Protein AF-0000000086976185 (afdb_homodimer)

Secondary structure (DSSP, 8-state):
----------------------------------------------SSS-PPEEEEEESHHHHTTTSSS-HHHHHHHHTTTT-EEEEEE-TT--HHHHHHHHHHHS-TT-SS--SEEEEE--TTTT-SSSTT---HHHHHHHHHHHHHHHHTS-SS-EEEEEPPPP--HHHHHHHSTTGGGGS-HHHHHHHHHHHHHHHHHHT-EEE-HHHHHHTSTTGGGSBSSSSSB-HHHHHHHHHHHHHHHHH---SS---TTTSPPTTTTS--S---B-SSS-B---/----------------------------------------------SSS-PPEEEEEESHHHHTTTSSS-HHHHHHHHTTTT-EEEEEE-TT--HHHHHHHHHHHS-TT-SS--SEEEEE--TTTT-SSSTT---HHHHHHHHHHHHHHHHTS-SS-EEEEEPPPP--HHHHHHHSTTGGGGS-HHHHHHHHHHHHHHHHHHT-EEE-HHHHHHTSTTGGGSBSSSSSB-HHHHHHHHHHHHHHHHH---SS---TTTSPPTTTTS--S-----SSS-----

Foldseek 3Di:
DDCPDDDDDDDCPPPDDPDDDDPDPPPPPPPPPVPCPVCPVPPVPDDADAAAEEEEAEEPLQQCQCPQQRLLVVVCVLCPQHYHYHGHYHHLAALVVCLVCLCVVQPLPDPHGHLEYEYEHDQQCLFPPDPSHNPLVRSLVSLLVSLLSQCNSDVRRAYEYEQAAAFLLVLLCVVPNPRSVRGDLVSSVSSLVSNVVSCVVSVHHYQHNHVQLVVDPPSSPQAPRRRHGHNNSSVSVNVRVLVCLVVDPGVVRPRSVRTDRNPVVVDDPPQPQPVPPGSDDD/DCDDDDDDDDCPDDPDDPPDDDDPPPVPPPPPPVPCPVCPVPPVPDDADAAAEEEEAEEPLQQCQCPQQHLLVVVCVLCPQHYHYHGHYHHLAALVVCLVCLCVVQPLPDPHGHLEYEYEHDQQCLFPPDPSHNPLVRSLVSLLVSLLSQCNSDVRRAYEYEQAAAFLLVLLCVVPNPRSVRGDLVSSVSSLVSNVVSCVVSVHHYQHNHVQLVPDPPSSVQAPRRRHGHNNSRVSVNVSVLVCLVPDPGVVRPRSVRTDRNPVVVDDPPQQQPVPPRRHDD

Radius of gyration: 33.3 Å; Cα contacts (8 Å, |Δi|>4): 1002; chains: 2; bounding box: 93×67×165 Å

pLDDT: mean 81.01, std 28.57, range [17.89, 98.94]

Solvent-accessible surface area (backbone atoms only — not comparable to full-atom values): 31082 Å² total; per-residue (Å²): 138,82,80,78,74,80,80,81,74,85,79,81,79,74,79,77,72,83,78,83,78,77,80,78,79,70,79,74,75,74,74,72,70,80,74,76,68,73,71,72,67,77,64,68,48,56,59,26,86,79,57,47,31,34,36,38,38,22,15,42,74,42,34,45,12,27,38,67,39,11,26,51,14,47,51,36,35,69,27,53,45,41,37,44,55,43,80,46,26,40,54,16,33,24,42,66,62,48,54,73,42,42,57,49,50,53,40,67,82,26,84,69,65,50,42,29,38,39,36,37,55,40,57,36,16,41,27,48,96,46,91,42,38,40,60,68,72,56,41,51,53,34,51,45,50,47,53,51,52,53,51,64,49,39,94,58,28,40,49,37,36,39,34,30,60,59,62,30,46,66,50,20,31,74,76,38,71,77,51,29,76,29,54,43,69,70,49,42,49,53,54,29,51,51,50,52,52,42,26,62,73,75,66,45,47,68,46,61,34,36,60,60,47,65,70,38,92,67,42,80,70,19,39,74,49,20,69,46,63,31,42,67,32,15,45,52,55,33,49,53,52,52,50,49,43,62,68,49,87,49,76,75,57,77,24,69,93,71,47,69,54,62,63,65,83,63,70,30,46,69,57,47,68,48,87,65,107,26,86,69,49,69,136,82,83,76,78,88,77,82,81,79,85,70,81,76,82,78,74,80,77,79,83,81,81,76,75,69,77,72,75,72,72,70,72,78,75,74,72,73,71,74,68,74,64,71,48,54,60,25,85,80,55,48,31,36,36,37,37,22,15,41,76,42,34,46,12,27,39,65,39,10,29,52,15,48,50,36,36,69,27,54,45,40,38,44,56,41,79,47,28,40,51,14,32,24,41,66,63,48,53,73,42,43,57,49,51,53,40,67,83,27,86,72,66,50,42,30,37,39,36,37,54,40,58,37,15,41,28,47,96,44,92,43,38,40,59,67,71,57,41,51,52,34,49,47,51,48,51,52,52,54,50,63,47,40,94,58,29,41,50,38,38,39,34,30,60,60,62,30,45,66,49,21,31,72,76,38,73,76,52,28,77,29,54,43,68,72,48,41,48,53,55,30,52,51,50,53,52,45,26,61,73,75,68,44,48,68,45,62,34,37,59,60,47,64,72,39,92,68,42,80,69,20,38,74,48,21,70,44,63,30,43,68,34,16,46,51,54,34,51,53,52,52,51,49,44,60,68,48,89,50,76,74,57,76,24,68,92,70,45,68,55,63,64,64,82,61,72,31,45,67,56,43,67,48,90,63,113,28,88,53,48,68

Organism: Momordica charantia (NCBI:txid3673)

Nearest PDB structures (foldseek):
  3mil-assembly1_B  TM=8.553E-01  e=4.025E-20  Saccharomyces cerevisiae
  6ns7-assembly1_A  TM=4.392E-01  e=2.945E-01  Mus musculus
  6nry-assembly1_A  TM=3.842E-01  e=2.328E-01  Homo sapiens
  3r6l-assembly3_A  TM=3.864E-01  e=1.527E+00  Homo sapiens
  3r5j-assembly1_A  TM=3.880E-01  e=2.049E+00  Homo sapiens

InterPro domains:
  IPR013830 SGNH hydrolase-type esterase domain [PF13472] (56-234)
  IPR036514 SGNH hydrolase superfamily [G3DSA:3.40.50.1110] (51-272)
  IPR045136 Isoamyl acetate-hydrolyzing esterase Iah1-like [PTHR14209] (47-265)

Structure (mmCIF, N/CA/C/O backbone):
data_AF-0000000086976185-model_v1
#
loop_
_entity.id
_entity.type
_entity.pdbx_description
1 polymer 'GDSL esterase/lipase CPRD49-like'
#
loop_
_atom_site.group_PDB
_atom_site.id
_atom_site.type_symbol
_atom_site.label_atom_id
_atom_site.label_alt_id
_atom_site.label_comp_id
_atom_site.label_asym_id
_atom_site.label_entity_id
_atom_site.label_seq_id
_atom_site.pdbx_PDB_ins_code
_atom_site.Cartn_x
_atom_site.Cartn_y
_atom_site.Cartn_z
_atom_site.occupancy
_atom_site.B_iso_or_equiv
_atom_site.auth_seq_id
_atom_site.auth_comp_id
_atom_site.auth_asym_id
_atom_site.auth_atom_id
_atom_site.pdbx_PDB_model_num
ATOM 1 N N . MET A 1 1 ? -45.156 -24.75 -74.062 1 23.53 1 MET A N 1
ATOM 2 C CA . MET A 1 1 ? -46.125 -25.703 -73.5 1 23.53 1 MET A CA 1
ATOM 3 C C . MET A 1 1 ? -46.312 -25.5 -72 1 23.53 1 MET A C 1
ATOM 5 O O . MET A 1 1 ? -45.469 -25.875 -71.25 1 23.53 1 MET A O 1
ATOM 9 N N . SER A 1 2 ? -46.781 -24.328 -71.688 1 22.16 2 SER A N 1
ATOM 10 C CA . SER A 1 2 ? -46.875 -23.375 -70.625 1 22.16 2 SER A CA 1
ATOM 11 C C . SER A 1 2 ? -47.719 -23.953 -69.438 1 22.16 2 SER A C 1
ATOM 13 O O . SER A 1 2 ? -48.875 -24.359 -69.688 1 22.16 2 SER A O 1
ATOM 15 N N . CYS A 1 3 ? -47.031 -24.453 -68.438 1 21.33 3 CYS A N 1
ATOM 16 C CA . CYS A 1 3 ? -47.062 -25.219 -67.188 1 21.33 3 CYS A CA 1
ATOM 17 C C . CYS A 1 3 ? -47.969 -24.547 -66.188 1 21.33 3 CYS A C 1
ATOM 19 O O . CYS A 1 3 ? -47.5 -23.703 -65.375 1 21.33 3 CYS A O 1
ATOM 21 N N . SER A 1 4 ? -49.125 -24.031 -66.625 1 21.91 4 SER A N 1
ATOM 22 C CA . SER A 1 4 ? -50.094 -23.203 -65.938 1 21.91 4 SER A CA 1
ATOM 23 C C . SER A 1 4 ? -50.625 -23.938 -64.688 1 21.91 4 SER A C 1
ATOM 25 O O . SER A 1 4 ? -51.406 -24.875 -64.812 1 21.91 4 SER A O 1
ATOM 27 N N . LEU A 1 5 ? -49.594 -24.094 -63.781 1 21.53 5 LEU A N 1
ATOM 28 C CA . LEU A 1 5 ? -49.594 -24.922 -62.594 1 21.53 5 LEU A CA 1
ATOM 29 C C . LEU A 1 5 ? -50.781 -24.594 -61.688 1 21.53 5 LEU A C 1
ATOM 31 O O . LEU A 1 5 ? -51.062 -23.406 -61.469 1 21.53 5 LEU A O 1
ATOM 35 N N . LEU A 1 6 ? -51.531 -25.547 -61.375 1 20.33 6 LEU A N 1
ATOM 36 C CA . LEU A 1 6 ? -52.844 -25.906 -60.875 1 20.33 6 LEU A CA 1
ATOM 37 C C . LEU A 1 6 ? -52.969 -25.5 -59.406 1 20.33 6 LEU A C 1
ATOM 39 O O . LEU A 1 6 ? -52.062 -25.672 -58.625 1 20.33 6 LEU A O 1
ATOM 43 N N . ASN A 1 7 ? -53.844 -24.531 -59.031 1 21.89 7 ASN A N 1
ATOM 44 C CA . AS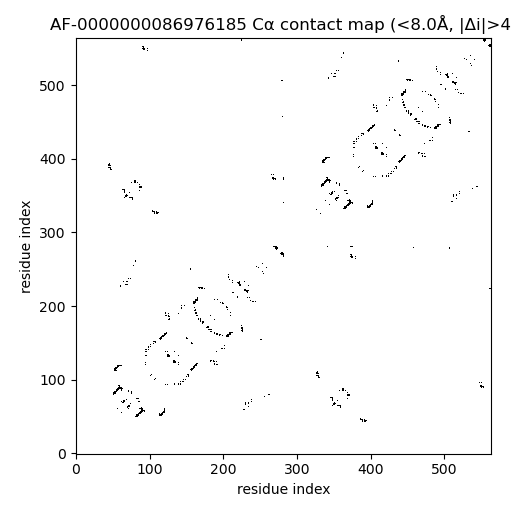N A 1 7 ? -54.375 -23.641 -58.031 1 21.89 7 ASN A CA 1
ATOM 45 C C . ASN A 1 7 ? -55 -24.422 -56.875 1 21.89 7 ASN A C 1
ATOM 47 O O . ASN A 1 7 ? -56.062 -25.031 -57.031 1 21.89 7 ASN A O 1
ATOM 51 N N . PRO A 1 8 ? -54.062 -25.203 -56.156 1 20.44 8 PRO A N 1
ATOM 52 C CA . PRO A 1 8 ? -54.688 -26.219 -55.281 1 20.44 8 PRO A CA 1
ATOM 53 C C . PRO A 1 8 ? -55.719 -25.625 -54.312 1 20.44 8 PRO A C 1
ATOM 55 O O . PRO A 1 8 ? -55.625 -24.438 -53.969 1 20.44 8 PRO A O 1
ATOM 58 N N . LEU A 1 9 ? -56.688 -26.297 -54.125 1 18.81 9 LEU A N 1
ATOM 59 C CA . LEU A 1 9 ? -58.062 -26.141 -53.656 1 18.81 9 LEU A CA 1
ATOM 60 C C . LEU A 1 9 ? -58.094 -25.812 -52.156 1 18.81 9 LEU A C 1
ATOM 62 O O . LEU A 1 9 ? -58.781 -24.891 -51.75 1 18.81 9 LEU A O 1
ATOM 66 N N . PRO A 1 10 ? -57.406 -26.703 -51.25 1 20.06 10 PRO A N 1
ATOM 67 C CA . PRO A 1 10 ? -58.469 -27.359 -50.5 1 20.06 10 PRO A CA 1
ATOM 68 C C . PRO A 1 10 ? -59 -26.516 -49.344 1 20.06 10 PRO A C 1
ATOM 70 O O . PRO A 1 10 ? -58.438 -25.469 -49.031 1 20.06 10 PRO A O 1
ATOM 73 N N . VAL A 1 11 ? -58.812 -27.016 -48.031 1 20.92 11 VAL A N 1
ATOM 74 C CA . VAL A 1 11 ? -59.688 -27.594 -47.031 1 20.92 11 VAL A CA 1
ATOM 75 C C . VAL A 1 11 ? -59.906 -26.594 -45.906 1 20.92 11 VAL A C 1
ATOM 77 O O . VAL A 1 11 ? -58.969 -25.922 -45.469 1 20.92 11 VAL A O 1
ATOM 80 N N . GLY A 1 12 ? -61.031 -26.031 -45.688 1 20.89 12 GLY A N 1
ATOM 81 C CA . GLY A 1 12 ? -61.688 -24.938 -45 1 20.89 12 GLY A CA 1
ATOM 82 C C . GLY A 1 12 ? -61.688 -25.078 -43.5 1 20.89 12 GLY A C 1
ATOM 83 O O . GLY A 1 12 ? -62.688 -25.469 -42.906 1 20.89 12 GLY A O 1
ATOM 84 N N . SER A 1 13 ? -60.5 -25.594 -42.906 1 20.19 13 SER A N 1
ATOM 85 C CA . SER A 1 13 ? -60.594 -26.125 -41.562 1 20.19 13 SER A CA 1
ATOM 86 C C . SER A 1 13 ? -61.156 -25.078 -40.594 1 20.19 13 SER A C 1
ATOM 88 O O . SER A 1 13 ? -60.594 -24 -40.469 1 20.19 13 SER A O 1
ATOM 90 N N . GLY A 1 14 ? -62.5 -25.016 -40.469 1 20.11 14 GLY A N 1
ATOM 91 C CA . GLY A 1 14 ? -63.406 -24.141 -39.75 1 20.11 14 GLY A CA 1
ATOM 92 C C . GLY A 1 14 ? -63.125 -24.109 -38.25 1 20.11 14 GLY A C 1
ATOM 93 O O . GLY A 1 14 ? -63.219 -25.125 -37.562 1 20.11 14 GLY A O 1
ATOM 94 N N . ARG A 1 15 ? -62.156 -23.406 -37.781 1 20.09 15 ARG A N 1
ATOM 95 C CA . ARG A 1 15 ? -61.625 -23.281 -36.438 1 20.09 15 ARG A CA 1
ATOM 96 C C . ARG A 1 15 ? -62.688 -22.844 -35.469 1 20.09 15 ARG A C 1
ATOM 98 O O . ARG A 1 15 ? -63.344 -21.812 -35.656 1 20.09 15 ARG A O 1
ATOM 105 N N . CYS A 1 16 ? -63.344 -23.844 -34.844 1 18.52 16 CYS A N 1
ATOM 106 C CA . CYS A 1 16 ? -64.5 -23.734 -33.969 1 18.52 16 CYS A CA 1
ATOM 107 C C . CYS A 1 16 ? -64.188 -22.719 -32.844 1 18.52 16 CYS A C 1
ATOM 109 O O . CYS A 1 16 ? -63.094 -22.641 -32.344 1 18.52 16 CYS A O 1
ATOM 111 N N . GLN A 1 17 ? -65.25 -21.891 -32.5 1 19.41 17 GLN A N 1
ATOM 112 C CA . GLN A 1 17 ? -65.625 -20.656 -31.844 1 19.41 17 GLN A CA 1
ATOM 113 C C . GLN A 1 17 ? -65.625 -20.797 -30.312 1 19.41 17 GLN A C 1
ATOM 115 O O . GLN A 1 17 ? -66 -19.875 -29.594 1 19.41 17 GLN A O 1
ATOM 120 N N . LEU A 1 18 ? -64.938 -21.812 -29.734 1 20.8 18 LEU A N 1
ATOM 121 C CA . LEU A 1 18 ? -65.562 -22.078 -28.453 1 20.8 18 LEU A CA 1
ATOM 122 C C . LEU A 1 18 ? -65.5 -20.828 -27.562 1 20.8 18 LEU A C 1
ATOM 124 O O . LEU A 1 18 ? -64.438 -20.172 -27.484 1 20.8 18 LEU A O 1
ATOM 128 N N . PRO A 1 19 ? -66.688 -20.391 -27.125 1 19 19 PRO A N 1
ATOM 129 C CA . PRO A 1 19 ? -67.062 -19.125 -26.469 1 19 19 PRO A CA 1
ATOM 130 C C . PRO A 1 19 ? -66.25 -18.922 -25.172 1 19 19 PRO A C 1
ATOM 132 O O . PRO A 1 19 ? -65.688 -19.875 -24.609 1 19 19 PRO A O 1
ATOM 135 N N . LYS A 1 20 ? -66.438 -17.672 -24.625 1 20.88 20 LYS A N 1
ATOM 136 C CA . LYS A 1 20 ? -65.875 -16.609 -23.797 1 20.88 20 LYS A CA 1
ATOM 137 C C . LYS A 1 20 ? -66.188 -16.859 -22.328 1 20.88 20 LYS A C 1
ATOM 139 O O . LYS A 1 20 ? -67.312 -16.703 -21.875 1 20.88 20 LYS A O 1
ATOM 144 N N . GLN A 1 21 ? -65.875 -18.125 -21.781 1 20.17 21 GLN A N 1
ATOM 145 C CA . GLN A 1 21 ? -66.5 -18.297 -20.453 1 20.17 21 GLN A CA 1
ATOM 146 C C . GLN A 1 21 ? -66.062 -17.156 -19.531 1 20.17 21 GLN A C 1
ATOM 148 O O . GLN A 1 21 ? -65.062 -16.469 -19.766 1 20.17 21 GLN A O 1
ATOM 153 N N . HIS A 1 22 ? -66.938 -16.891 -18.484 1 23.27 22 HIS A N 1
ATOM 154 C CA . HIS A 1 22 ? -67.375 -15.898 -17.5 1 23.27 22 HIS A CA 1
ATOM 155 C C . HIS A 1 22 ? -66.375 -15.719 -16.391 1 23.27 22 HIS A C 1
ATOM 157 O O . HIS A 1 22 ? -66.062 -16.656 -15.625 1 23.27 22 HIS A O 1
ATOM 163 N N . PRO A 1 23 ? -65.188 -15.164 -16.672 1 22.92 23 PRO A N 1
ATOM 164 C CA . PRO A 1 23 ? -64.188 -15.25 -15.602 1 22.92 23 PRO A CA 1
ATOM 165 C C . PRO A 1 23 ? -64.688 -14.703 -14.273 1 22.92 23 PRO A C 1
ATOM 167 O O . PRO A 1 23 ? -65.5 -13.75 -14.258 1 22.92 23 PRO A O 1
ATOM 170 N N . SER A 1 24 ? -65 -15.617 -13.305 1 22.89 24 SER A N 1
ATOM 171 C CA . SER A 1 24 ? -65.312 -15.438 -11.906 1 22.89 24 SER A CA 1
ATOM 172 C C . SER A 1 24 ? -64.438 -14.383 -11.234 1 22.89 24 SER A C 1
ATOM 174 O O . SER A 1 24 ? -63.25 -14.281 -11.539 1 22.89 24 SER A O 1
ATOM 176 N N . LEU A 1 25 ? -65.125 -13.328 -10.734 1 23.06 25 LEU A N 1
ATOM 177 C CA . LEU A 1 25 ? -64.688 -12.109 -10.055 1 23.06 25 LEU A CA 1
ATOM 178 C C . LEU A 1 25 ? -63.938 -12.438 -8.766 1 23.06 25 LEU A C 1
ATOM 180 O O . LEU A 1 25 ? -64.562 -12.922 -7.805 1 23.06 25 LEU A O 1
ATOM 184 N N . ARG A 1 26 ? -62.969 -13.266 -8.773 1 23.36 26 ARG A N 1
ATOM 185 C CA . ARG A 1 26 ? -62.375 -13.477 -7.449 1 23.36 26 ARG A CA 1
ATOM 186 C C . ARG A 1 26 ? -62.062 -12.148 -6.777 1 23.36 26 ARG A C 1
ATOM 188 O O . ARG A 1 26 ? -61.5 -11.242 -7.406 1 23.36 26 ARG A O 1
ATOM 195 N N . PRO A 1 27 ? -62.75 -11.828 -5.711 1 24.09 27 PRO A N 1
ATOM 196 C CA . PRO A 1 27 ? -62.562 -10.609 -4.93 1 24.09 27 PRO A CA 1
ATOM 197 C C . PRO A 1 27 ? -61.125 -10.453 -4.426 1 24.09 27 PRO A C 1
ATOM 199 O O . PRO A 1 27 ? -60.531 -11.422 -3.947 1 24.09 27 PRO A O 1
ATOM 202 N N . SER A 1 28 ? -60.25 -9.797 -5.152 1 22.23 28 SER A N 1
ATOM 203 C CA . SER A 1 28 ? -58.875 -9.516 -4.746 1 22.23 28 SER A CA 1
ATOM 204 C C . SER A 1 28 ? -58.844 -8.766 -3.418 1 22.23 28 SER A C 1
ATOM 206 O O . SER A 1 28 ? -59.281 -7.625 -3.324 1 22.23 28 SER A O 1
ATOM 208 N N . LEU A 1 29 ? -59.312 -9.375 -2.314 1 25.08 29 LEU A N 1
ATOM 209 C CA . LEU A 1 29 ? -59.094 -8.648 -1.07 1 25.08 29 LEU A CA 1
ATOM 210 C C . LEU A 1 29 ? -57.625 -8.258 -0.931 1 25.08 29 LEU A C 1
ATOM 212 O O . LEU A 1 29 ? -56.75 -9.125 -0.87 1 25.08 29 LEU A O 1
ATOM 216 N N . SER A 1 30 ? -57.219 -7.18 -1.589 1 22.8 30 SER A N 1
ATOM 217 C CA . SER A 1 30 ? -55.906 -6.574 -1.469 1 22.8 30 SER A CA 1
ATOM 218 C C . SER A 1 30 ? -55.562 -6.281 -0.013 1 22.8 30 SER A C 1
ATOM 220 O O . SER A 1 30 ? -56.125 -5.387 0.602 1 22.8 30 SER A O 1
ATOM 222 N N . THR A 1 31 ? -55.562 -7.289 0.872 1 26.41 31 THR A N 1
ATOM 223 C CA . THR A 1 31 ? -55.094 -6.922 2.199 1 26.41 31 THR A CA 1
ATOM 224 C C . THR A 1 31 ? -53.719 -6.266 2.111 1 26.41 31 THR A C 1
ATOM 226 O O . THR A 1 31 ? -52.719 -6.91 1.716 1 26.41 31 THR A O 1
ATOM 229 N N . GLN A 1 32 ? -53.625 -5.047 1.654 1 23.2 32 GLN A N 1
ATOM 230 C CA . GLN A 1 32 ? -52.406 -4.266 1.692 1 23.2 32 GLN A CA 1
ATOM 231 C C . GLN A 1 32 ? -51.812 -4.211 3.107 1 23.2 32 GLN A C 1
ATOM 233 O O . GLN A 1 32 ? -52.375 -3.551 3.982 1 23.2 32 GLN A O 1
ATOM 238 N N . PHE A 1 33 ? -51.531 -5.312 3.758 1 26.7 33 PHE A N 1
ATOM 239 C CA . PHE A 1 33 ? -50.844 -5.016 5.008 1 26.7 33 PHE A CA 1
ATOM 240 C C . PHE A 1 33 ? -49.594 -4.172 4.75 1 26.7 33 PHE A C 1
ATOM 242 O O . PHE A 1 33 ? -48.781 -4.5 3.883 1 26.7 33 PHE A O 1
ATOM 249 N N . PRO A 1 34 ? -49.656 -2.836 5.008 1 28.8 34 PRO A N 1
ATOM 250 C CA . PRO A 1 34 ? -48.469 -2.01 4.863 1 28.8 34 PRO A CA 1
ATOM 251 C C . PRO A 1 34 ? -47.281 -2.543 5.664 1 28.8 34 PRO A C 1
ATOM 253 O O . PRO A 1 34 ? -47.375 -2.684 6.887 1 28.8 34 PRO A O 1
ATOM 256 N N . GLY A 1 35 ? -46.75 -3.707 5.441 1 25.5 35 GLY A N 1
ATOM 257 C CA . GLY A 1 35 ? -45.562 -4.059 6.18 1 25.5 35 GLY A CA 1
ATOM 258 C C . GLY A 1 35 ? -44.438 -3.033 6.027 1 25.5 35 GLY A C 1
ATOM 259 O O . GLY A 1 35 ? -43.75 -3.002 5.008 1 25.5 35 GLY A O 1
ATOM 260 N N . ALA A 1 36 ? -44.562 -1.71 6.43 1 27.56 36 ALA A N 1
ATOM 261 C CA . ALA A 1 36 ? -43.438 -0.826 6.57 1 27.56 36 ALA A CA 1
ATOM 262 C C . ALA A 1 36 ? -42.344 -1.478 7.418 1 27.56 36 ALA A C 1
ATOM 264 O O . ALA A 1 36 ? -42.406 -1.494 8.648 1 27.56 36 ALA A O 1
ATOM 265 N N . LEU A 1 37 ? -42.031 -2.771 7.23 1 28.89 37 LEU A N 1
ATOM 266 C CA . LEU A 1 37 ? -40.781 -3.07 7.938 1 28.89 37 LEU A CA 1
ATOM 267 C C . LEU A 1 37 ? -39.688 -2.096 7.535 1 28.89 37 LEU A C 1
ATOM 269 O O . LEU A 1 37 ? -39.312 -2.01 6.355 1 28.89 37 LEU A O 1
ATOM 273 N N . SER A 1 38 ? -39.656 -0.936 8.125 1 27.17 38 SER A N 1
ATOM 274 C CA . SER A 1 38 ? -38.469 -0.091 8.102 1 27.17 38 SER A CA 1
ATOM 275 C C . SER A 1 38 ? -37.188 -0.919 8.273 1 27.17 38 SER A C 1
ATOM 277 O O . SER A 1 38 ? -36.969 -1.509 9.336 1 27.17 38 SER A O 1
ATOM 279 N N . ARG A 1 39 ? -36.875 -1.705 7.281 1 27.66 39 ARG A N 1
ATOM 280 C CA . ARG A 1 39 ? -35.5 -2.193 7.316 1 27.66 39 ARG A CA 1
ATOM 281 C C . ARG A 1 39 ? -34.531 -1.076 7.691 1 27.66 39 ARG A C 1
ATOM 283 O O . ARG A 1 39 ? -34.281 -0.181 6.887 1 27.66 39 ARG A O 1
ATOM 290 N N . CYS A 1 40 ? -34.688 -0.555 8.898 1 29.62 40 CYS A N 1
ATOM 291 C CA . CYS A 1 40 ? -33.5 0.193 9.367 1 29.62 40 CYS A CA 1
ATOM 292 C C . CYS A 1 40 ? -32.219 -0.516 8.984 1 29.62 40 CYS A C 1
ATOM 294 O O . CYS A 1 40 ? -31.859 -1.528 9.594 1 29.62 40 CYS A O 1
ATOM 296 N N . GLY A 1 41 ? -32.094 -0.821 7.734 1 30.94 41 GLY A N 1
ATOM 297 C CA . GLY A 1 41 ? -30.766 -1.277 7.305 1 30.94 41 GLY A CA 1
ATOM 298 C C . GLY A 1 41 ? -29.625 -0.475 7.91 1 30.94 41 GLY A C 1
ATOM 299 O O . GLY A 1 41 ? -29.469 0.708 7.605 1 30.94 41 GLY A O 1
ATOM 300 N N . TRP A 1 42 ? -29.359 -0.692 9.18 1 30.16 42 TRP A N 1
ATOM 301 C CA . TRP A 1 42 ? -28.078 -0.246 9.711 1 30.16 42 TRP A CA 1
ATOM 302 C C . TRP A 1 42 ? -26.953 -0.512 8.703 1 30.16 42 TRP A C 1
ATOM 304 O O . TRP A 1 42 ? -26.562 -1.662 8.492 1 30.16 42 TRP A O 1
ATOM 314 N N . ARG A 1 43 ? -27.031 0.107 7.609 1 33.84 43 ARG A N 1
ATOM 315 C CA . ARG A 1 43 ? -25.812 0.146 6.793 1 33.84 43 ARG A CA 1
ATOM 316 C C . ARG A 1 43 ? -24.578 0.388 7.656 1 33.84 43 ARG A C 1
ATOM 318 O O . ARG A 1 43 ? -24.484 1.412 8.336 1 33.84 43 ARG A O 1
ATOM 325 N N . THR A 1 44 ? -24.094 -0.563 8.125 1 36.31 44 THR A N 1
ATOM 326 C CA . THR A 1 44 ? -22.766 -0.419 8.703 1 36.31 44 THR A CA 1
ATOM 327 C C . THR A 1 44 ? -21.906 0.53 7.867 1 36.31 44 THR A C 1
ATOM 329 O O . THR A 1 44 ? -21.562 0.216 6.73 1 36.31 44 THR A O 1
ATOM 332 N N . LYS A 1 45 ? -22.234 1.741 7.902 1 37.59 45 LYS A N 1
ATOM 333 C CA . LYS A 1 45 ? -21.453 2.754 7.191 1 37.59 45 LYS A CA 1
ATOM 334 C C . LYS A 1 45 ? -19.969 2.604 7.48 1 37.59 45 LYS A C 1
ATOM 336 O O . LYS A 1 45 ? -19.531 2.785 8.617 1 37.59 45 LYS A O 1
ATOM 341 N N . MET A 1 46 ? -19.406 1.688 6.855 1 39.81 46 MET A N 1
ATOM 342 C CA . MET A 1 46 ? -17.953 1.755 6.863 1 39.81 46 MET A CA 1
ATOM 343 C C . MET A 1 46 ? -17.469 3.186 6.641 1 39.81 46 MET A C 1
ATOM 345 O O . MET A 1 46 ? -18.219 4.027 6.145 1 39.81 46 MET A O 1
ATOM 349 N N . VAL A 1 47 ? -16.281 3.531 6.992 1 40.53 47 VAL A N 1
ATOM 350 C CA . VAL A 1 47 ? -15.602 4.812 6.832 1 40.53 47 VAL A CA 1
ATOM 351 C C . VAL A 1 47 ? -15.609 5.227 5.363 1 40.53 47 VAL A C 1
ATOM 353 O O . VAL A 1 47 ? -14.945 4.602 4.531 1 40.53 47 VAL A O 1
ATOM 356 N N . GLY A 1 48 ? -16.516 6.219 4.828 1 46.06 48 GLY A N 1
ATOM 357 C CA . GLY A 1 48 ? -16.688 6.902 3.557 1 46.06 48 GLY A CA 1
ATOM 358 C C . GLY A 1 48 ? -17.438 6.07 2.531 1 46.06 48 GLY A C 1
ATOM 359 O O . GLY A 1 48 ? -17.797 4.922 2.799 1 46.06 48 GLY A O 1
ATOM 360 N N . PRO A 1 49 ? -17.953 6.766 1.388 1 52.31 49 PRO A N 1
ATOM 361 C CA . PRO A 1 49 ? -18.547 5.945 0.334 1 52.31 49 PRO A CA 1
ATOM 362 C C . PRO A 1 49 ? -17.719 4.707 0.005 1 52.31 49 PRO A C 1
ATOM 364 O O . PRO A 1 49 ? -16.484 4.758 0.035 1 52.31 49 PRO A O 1
ATOM 367 N N . MET A 1 50 ? -18.188 3.574 0.204 1 74.12 50 MET A N 1
ATOM 368 C CA . MET A 1 50 ? -17.453 2.314 0.273 1 74.12 50 MET A CA 1
ATOM 369 C C . MET A 1 50 ? -16.734 2.039 -1.038 1 74.12 50 MET A C 1
ATOM 371 O O . MET A 1 50 ? -17.359 1.929 -2.092 1 74.12 50 MET A O 1
ATOM 375 N N . ARG A 1 51 ? -15.383 2.359 -1.043 1 92.5 51 ARG A N 1
ATOM 376 C CA . ARG A 1 51 ? -14.523 1.987 -2.162 1 92.5 51 ARG A CA 1
ATOM 377 C C . ARG A 1 51 ? -14.508 0.476 -2.367 1 92.5 51 ARG A C 1
ATOM 379 O O . ARG A 1 51 ? -14.586 -0.286 -1.401 1 92.5 51 ARG A O 1
ATOM 386 N N . PRO A 1 52 ? -14.57 0.07 -3.699 1 96.69 52 PRO A N 1
ATOM 387 C CA . PRO A 1 52 ? -14.312 -1.348 -3.959 1 96.69 52 PRO A CA 1
ATOM 388 C C . PRO A 1 52 ? -13.047 -1.852 -3.27 1 96.69 52 PRO A C 1
ATOM 390 O O . PRO A 1 52 ? -12.078 -1.101 -3.123 1 96.69 52 PRO A O 1
ATOM 393 N N . LYS A 1 53 ? -13.086 -3.098 -2.846 1 97.06 53 LYS A N 1
ATOM 394 C CA . LYS A 1 53 ? -11.93 -3.723 -2.213 1 97.06 53 LYS A CA 1
ATOM 395 C C . LYS A 1 53 ? -11.195 -4.637 -3.191 1 97.06 53 LYS A C 1
ATOM 397 O O . LYS A 1 53 ? -11.812 -5.484 -3.838 1 97.06 53 LYS A O 1
ATOM 402 N N . PHE A 1 54 ? -9.922 -4.395 -3.396 1 98.62 54 PHE A N 1
ATOM 403 C CA . PHE A 1 54 ? -8.992 -5.285 -4.082 1 98.62 54 PHE A CA 1
ATOM 404 C C . PHE A 1 54 ? -8.133 -6.039 -3.076 1 98.62 54 PHE A C 1
ATOM 406 O O . PHE A 1 54 ? -7.266 -5.445 -2.426 1 98.62 54 PHE A O 1
ATOM 413 N N . VAL A 1 55 ? -8.375 -7.336 -2.957 1 98.62 55 VAL A N 1
ATOM 414 C CA . VAL A 1 55 ? -7.621 -8.117 -1.978 1 98.62 55 VAL A CA 1
ATOM 415 C C . VAL A 1 55 ? -6.512 -8.891 -2.678 1 98.62 55 VAL A C 1
ATOM 417 O O . VAL A 1 55 ? -6.754 -9.562 -3.688 1 98.62 55 VAL A O 1
ATOM 420 N N . VAL A 1 56 ? -5.27 -8.711 -2.225 1 98.88 56 VAL A N 1
ATOM 421 C CA . VAL A 1 56 ? -4.16 -9.547 -2.684 1 98.88 56 VAL A CA 1
ATOM 422 C C . VAL A 1 56 ? -3.904 -10.664 -1.675 1 98.88 56 VAL A C 1
ATOM 424 O O . VAL A 1 56 ? -3.594 -10.398 -0.511 1 98.88 56 VAL A O 1
ATOM 427 N N . PHE A 1 57 ? -4.09 -11.906 -2.08 1 98.88 57 PHE A N 1
ATOM 428 C CA . PHE A 1 57 ? -4.086 -13.094 -1.229 1 98.88 57 PHE A CA 1
ATOM 429 C C . PHE A 1 57 ? -3.025 -14.086 -1.691 1 98.88 57 PHE A C 1
ATOM 431 O O . PHE A 1 57 ? -3.078 -14.578 -2.82 1 98.88 57 PHE A O 1
ATOM 438 N N . GLY A 1 58 ? -2.074 -14.32 -0.796 1 98.38 58 GLY A N 1
ATOM 439 C CA . GLY A 1 58 ? -1.049 -15.25 -1.235 1 98.38 58 GLY A CA 1
ATOM 440 C C . GLY A 1 58 ? 0.071 -15.422 -0.227 1 98.38 58 GLY A C 1
ATOM 441 O O . GLY A 1 58 ? -0.09 -15.094 0.95 1 98.38 58 GLY A O 1
ATOM 442 N N . SER A 1 59 ? 1.131 -16.031 -0.641 1 96.5 59 SER A N 1
ATOM 443 C CA . SER A 1 59 ? 2.26 -16.344 0.231 1 96.5 59 SER A CA 1
ATOM 444 C C . SER A 1 59 ? 3.25 -15.195 0.288 1 96.5 59 SER A C 1
ATOM 446 O O . SER A 1 59 ? 2.854 -14.039 0.448 1 96.5 59 SER A O 1
ATOM 448 N N . SER A 1 60 ? 4.582 -15.43 0.228 1 95.75 60 SER A N 1
ATOM 449 C CA . SER A 1 60 ? 5.602 -14.414 0.446 1 95.75 60 SER A CA 1
ATOM 450 C C . SER A 1 60 ? 5.629 -13.406 -0.702 1 95.75 60 SER A C 1
ATOM 452 O O . SER A 1 60 ? 5.879 -12.219 -0.487 1 95.75 60 SER A O 1
ATOM 454 N N . ILE A 1 61 ? 5.371 -13.852 -1.938 1 97.06 61 ILE A N 1
ATOM 455 C CA . ILE A 1 61 ? 5.352 -12.961 -3.092 1 97.06 61 ILE A CA 1
ATOM 456 C C . ILE A 1 61 ? 4.293 -11.875 -2.889 1 97.06 61 ILE A C 1
ATOM 458 O O . ILE A 1 61 ? 4.473 -10.742 -3.326 1 97.06 61 ILE A O 1
ATOM 462 N N . VAL A 1 62 ? 3.23 -12.258 -2.184 1 98.25 62 VAL A N 1
ATOM 463 C CA . VAL A 1 62 ? 2.148 -11.328 -1.887 1 98.25 62 VAL A CA 1
ATOM 464 C C . VAL A 1 62 ? 2.469 -10.547 -0.612 1 98.25 62 VAL A C 1
ATOM 466 O O . VAL A 1 62 ? 2.34 -9.32 -0.577 1 98.25 62 VAL A O 1
ATOM 469 N N . GLN A 1 63 ? 2.904 -11.219 0.474 1 97 63 GLN A N 1
ATOM 470 C CA . GLN A 1 63 ? 3.182 -10.531 1.73 1 97 63 GLN A CA 1
ATOM 471 C C . GLN A 1 63 ? 4.18 -9.391 1.526 1 97 63 GLN A C 1
ATOM 473 O O . GLN A 1 63 ? 4.066 -8.336 2.154 1 97 63 GLN A O 1
ATOM 478 N N . PHE A 1 64 ? 5.086 -9.578 0.568 1 97 64 PHE A N 1
ATOM 479 C CA . PHE A 1 64 ? 6.148 -8.602 0.372 1 97 64 PHE A CA 1
ATOM 480 C C . PHE A 1 64 ? 5.805 -7.648 -0.77 1 97 64 PHE A C 1
ATOM 482 O O . PHE A 1 64 ? 6.656 -6.883 -1.224 1 97 64 PHE A O 1
ATOM 489 N N . SER A 1 65 ? 4.551 -7.66 -1.191 1 98.38 65 SER A N 1
ATOM 490 C CA . SER A 1 65 ? 4.184 -6.871 -2.361 1 98.38 65 SER A CA 1
ATOM 491 C C . SER A 1 65 ? 4.066 -5.391 -2.014 1 98.38 65 SER A C 1
ATOM 493 O O . SER A 1 65 ? 3.832 -4.559 -2.893 1 98.38 65 SER A O 1
ATOM 495 N N . PHE A 1 66 ? 4.293 -5.008 -0.756 1 98.19 66 PHE A N 1
ATOM 496 C CA . PHE A 1 66 ? 4.297 -3.598 -0.379 1 98.19 66 PHE A CA 1
ATOM 497 C C . PHE A 1 66 ? 5.699 -3.141 -0.003 1 98.19 66 PHE A C 1
ATOM 499 O O . PHE A 1 66 ? 5.914 -1.967 0.311 1 98.19 66 PHE A O 1
ATOM 506 N N . ALA A 1 67 ? 6.594 -4.039 -0.081 1 95.38 67 ALA A N 1
ATOM 507 C CA . ALA A 1 67 ? 7.988 -3.715 0.209 1 95.38 67 ALA A CA 1
ATOM 508 C C . ALA A 1 67 ? 8.734 -3.326 -1.062 1 95.38 67 ALA A C 1
ATOM 510 O O . ALA A 1 67 ? 8.43 -3.828 -2.148 1 95.38 67 ALA A O 1
ATOM 511 N N . ASP A 1 68 ? 9.734 -2.395 -0.97 1 91.75 68 ASP A N 1
ATOM 512 C CA . ASP A 1 68 ? 10.727 -2.102 -1.998 1 91.75 68 ASP A CA 1
ATOM 513 C C . ASP A 1 68 ? 10.062 -1.873 -3.354 1 91.75 68 ASP A C 1
ATOM 515 O O . ASP A 1 68 ? 10.383 -2.557 -4.328 1 91.75 68 ASP A O 1
ATOM 519 N N . LYS A 1 69 ? 9.219 -0.937 -3.424 1 94.81 69 LYS A N 1
ATOM 520 C CA . LYS A 1 69 ? 8.477 -0.646 -4.648 1 94.81 69 LYS A CA 1
ATOM 521 C C . LYS A 1 69 ? 7.746 -1.887 -5.16 1 94.81 69 LYS A C 1
ATOM 523 O O . LYS A 1 69 ? 7.871 -2.244 -6.332 1 94.81 69 LYS A O 1
ATOM 528 N N . GLY A 1 70 ? 7.035 -2.57 -4.227 1 97.88 70 GLY A N 1
ATOM 529 C CA . GLY A 1 70 ? 6.348 -3.812 -4.539 1 97.88 70 GLY A CA 1
ATOM 530 C C . GLY A 1 70 ? 5.125 -3.611 -5.414 1 97.88 70 GLY A C 1
ATOM 531 O O . GLY A 1 70 ? 4.582 -2.508 -5.492 1 97.88 70 GLY A O 1
ATOM 532 N N . TRP A 1 71 ? 4.703 -4.691 -6.059 1 98.81 71 TRP A N 1
ATOM 533 C CA . TRP A 1 71 ? 3.619 -4.609 -7.035 1 98.81 71 TRP A CA 1
ATOM 534 C C . TRP A 1 71 ? 2.293 -4.293 -6.352 1 98.81 71 TRP A C 1
ATOM 536 O O . TRP A 1 71 ? 1.434 -3.625 -6.93 1 98.81 71 TRP A O 1
ATOM 546 N N . GLY A 1 72 ? 2.072 -4.758 -5.105 1 98.81 72 GLY A N 1
ATOM 547 C CA . GLY A 1 72 ? 0.89 -4.379 -4.348 1 98.81 72 GLY A CA 1
ATOM 548 C C . GLY A 1 72 ? 0.824 -2.893 -4.051 1 98.81 72 GLY A C 1
ATOM 549 O O . GLY A 1 72 ? -0.243 -2.281 -4.145 1 98.81 72 GLY A O 1
ATOM 550 N N . ALA A 1 73 ? 1.938 -2.35 -3.682 1 98.81 73 ALA A N 1
ATOM 551 C CA . ALA A 1 73 ? 2.014 -0.914 -3.43 1 98.81 73 ALA A CA 1
ATOM 552 C C . ALA A 1 73 ? 1.727 -0.117 -4.699 1 98.81 73 ALA A C 1
ATOM 554 O O . ALA A 1 73 ? 1.041 0.907 -4.656 1 98.81 73 ALA A O 1
ATOM 555 N N . GLU A 1 74 ? 2.232 -0.585 -5.824 1 98.5 74 GLU A N 1
ATOM 556 C CA . GLU A 1 74 ? 1.989 0.091 -7.094 1 98.5 74 GLU A CA 1
ATOM 557 C C . GLU A 1 74 ? 0.507 0.067 -7.457 1 98.5 74 GLU A C 1
ATOM 559 O O . GLU A 1 74 ? -0.024 1.045 -7.988 1 98.5 74 GLU A O 1
ATOM 564 N N . ILE A 1 75 ? -0.112 -1.053 -7.172 1 98.81 75 ILE A N 1
ATOM 565 C CA . ILE A 1 75 ? -1.548 -1.13 -7.418 1 98.81 75 ILE A CA 1
ATOM 566 C C . ILE A 1 75 ? -2.281 -0.151 -6.504 1 98.81 75 ILE A C 1
ATOM 568 O O . ILE A 1 75 ? -3.184 0.564 -6.949 1 98.81 75 ILE A O 1
ATOM 572 N N . ALA A 1 76 ? -1.896 -0.1 -5.215 1 98.69 76 ALA A N 1
ATOM 573 C CA . ALA A 1 76 ? -2.516 0.82 -4.266 1 98.69 76 ALA A CA 1
ATOM 574 C C . ALA A 1 76 ? -2.352 2.268 -4.719 1 98.69 76 AL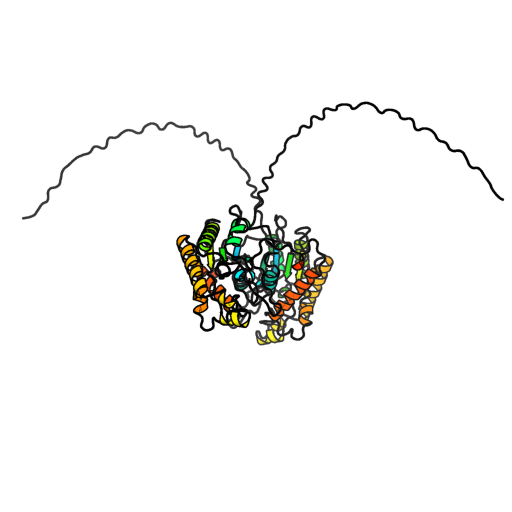A A C 1
ATOM 576 O O . ALA A 1 76 ? -3.273 3.076 -4.578 1 98.69 76 ALA A O 1
ATOM 577 N N . ASN A 1 77 ? -1.202 2.559 -5.258 1 98.31 77 ASN A N 1
ATOM 578 C CA . ASN A 1 77 ? -0.955 3.904 -5.758 1 98.31 77 ASN A CA 1
ATOM 579 C C . ASN A 1 77 ? -1.833 4.223 -6.965 1 98.31 77 ASN A C 1
ATOM 581 O O . ASN A 1 77 ? -2.438 5.297 -7.035 1 98.31 77 ASN A O 1
ATOM 585 N N . LEU A 1 78 ? -1.901 3.293 -7.902 1 98.19 78 LEU A N 1
ATOM 586 C CA . LEU A 1 78 ? -2.686 3.482 -9.117 1 98.19 78 LEU A CA 1
ATOM 587 C C . LEU A 1 78 ? -4.152 3.727 -8.789 1 98.19 78 LEU A C 1
ATOM 589 O O . LEU A 1 78 ? -4.812 4.551 -9.43 1 98.19 78 LEU A O 1
ATOM 593 N N . TYR A 1 79 ? -4.625 3.043 -7.773 1 97.94 79 TYR A N 1
ATOM 594 C CA . TYR A 1 79 ? -6.055 3.072 -7.484 1 97.94 79 TYR A CA 1
ATOM 595 C C . TYR A 1 79 ? -6.352 3.986 -6.301 1 97.94 79 TYR A C 1
ATOM 597 O O . TYR A 1 79 ? -7.418 3.889 -5.688 1 97.94 79 TYR A O 1
ATOM 605 N N . ALA A 1 80 ? -5.344 4.863 -6.074 1 95.94 80 ALA A N 1
ATOM 606 C CA . ALA A 1 80 ? -5.598 5.84 -5.02 1 95.94 80 ALA A CA 1
ATOM 607 C C . ALA A 1 80 ? -6.926 6.559 -5.238 1 95.94 80 ALA A C 1
ATOM 609 O O . ALA A 1 80 ? -7.227 6.996 -6.352 1 95.94 80 ALA A O 1
ATOM 610 N N . ARG A 1 81 ? -7.859 6.641 -4.281 1 94.62 81 ARG A N 1
ATOM 611 C CA . ARG A 1 81 ? -9.156 7.309 -4.266 1 94.62 81 ARG A CA 1
ATOM 612 C C . ARG A 1 81 ? -10.211 6.473 -4.98 1 94.62 81 ARG A C 1
ATOM 614 O O . ARG A 1 81 ? -11.352 6.91 -5.141 1 94.62 81 ARG A O 1
ATOM 621 N N . GLN A 1 82 ? -9.836 5.297 -5.496 1 96.81 82 GLN A N 1
ATOM 622 C CA . GLN A 1 82 ? -10.789 4.527 -6.289 1 96.81 82 GLN A CA 1
ATOM 623 C C . GLN A 1 82 ? -11.07 3.17 -5.648 1 96.81 82 GLN A C 1
ATOM 625 O O . GLN A 1 82 ? -12.211 2.699 -5.656 1 96.81 82 GLN A O 1
ATOM 630 N N . ALA A 1 83 ? -10.047 2.557 -5.066 1 97.88 83 ALA A N 1
ATOM 631 C CA . ALA A 1 83 ? -10.18 1.244 -4.441 1 97.88 83 ALA A CA 1
ATOM 632 C C . ALA A 1 83 ? -9.227 1.092 -3.266 1 97.88 83 ALA A C 1
ATOM 634 O O . ALA A 1 83 ? -8.172 1.73 -3.23 1 97.88 83 ALA A O 1
ATOM 635 N N . ASP A 1 84 ? -9.656 0.331 -2.336 1 97.44 84 ASP A N 1
ATOM 636 C CA . ASP A 1 84 ? -8.773 -0.059 -1.243 1 97.44 84 ASP A CA 1
ATOM 637 C C . ASP A 1 84 ? -8.062 -1.375 -1.554 1 97.44 84 ASP A C 1
ATOM 639 O O . ASP A 1 84 ? -8.711 -2.379 -1.856 1 97.44 84 ASP A O 1
ATOM 643 N N . VAL A 1 85 ? -6.746 -1.369 -1.511 1 98.38 85 VAL A N 1
ATOM 644 C CA . VAL A 1 85 ? -5.961 -2.584 -1.698 1 98.38 85 VAL A CA 1
ATOM 645 C C . VAL A 1 85 ? -5.621 -3.195 -0.34 1 98.38 85 VAL A C 1
ATOM 647 O O . VAL A 1 85 ? -4.957 -2.561 0.485 1 98.38 85 VAL A O 1
ATOM 650 N N . ILE A 1 86 ? -6.113 -4.402 -0.132 1 97.25 86 ILE A N 1
ATOM 651 C CA . ILE A 1 86 ? -5.996 -5.07 1.159 1 97.25 86 ILE A CA 1
ATOM 652 C C . ILE A 1 86 ? -5.023 -6.242 1.048 1 97.25 86 ILE A C 1
ATOM 654 O O . ILE A 1 86 ? -5.176 -7.105 0.183 1 97.25 86 ILE A O 1
ATOM 658 N N . LEU A 1 87 ? -4.012 -6.223 1.922 1 98.25 87 LEU A N 1
ATOM 659 C CA . LEU A 1 87 ? -2.947 -7.223 1.894 1 98.25 87 LEU A CA 1
ATOM 660 C C . LEU A 1 87 ? -3.314 -8.43 2.752 1 98.25 87 LEU A C 1
ATOM 662 O O . LEU A 1 87 ? -3.537 -8.297 3.957 1 98.25 87 LEU A O 1
ATOM 666 N N . ARG A 1 88 ? -3.471 -9.547 2.121 1 97.94 88 ARG A N 1
ATOM 667 C CA . ARG A 1 88 ? -3.582 -10.852 2.768 1 97.94 88 ARG A CA 1
ATOM 668 C C . ARG A 1 88 ? -2.457 -11.781 2.324 1 97.94 88 ARG A C 1
ATOM 670 O O . ARG A 1 88 ? -2.699 -12.766 1.631 1 97.94 88 ARG A O 1
ATOM 677 N N . GLY A 1 89 ? -1.256 -11.414 2.754 1 97 89 GLY A N 1
ATOM 678 C CA . GLY A 1 89 ? -0.055 -12.18 2.459 1 97 89 GLY A CA 1
ATOM 679 C C . GLY A 1 89 ? 0.425 -13.016 3.633 1 97 89 GLY A C 1
ATOM 680 O O . GLY A 1 89 ? 0.499 -12.523 4.762 1 97 89 GLY A O 1
ATOM 681 N N . TYR A 1 90 ? 0.781 -14.258 3.373 1 95.25 90 TYR A N 1
ATOM 682 C CA . TYR A 1 90 ? 1.198 -15.211 4.395 1 95.25 90 TYR A CA 1
ATOM 683 C C . TYR A 1 90 ? 2.457 -15.953 3.961 1 95.25 90 TYR A C 1
ATOM 685 O O . TYR A 1 90 ? 2.375 -17 3.316 1 95.25 90 TYR A O 1
ATOM 693 N N . SER A 1 91 ? 3.561 -15.406 4.352 1 93.31 91 SER A N 1
ATOM 694 C CA . SER A 1 91 ? 4.863 -15.906 3.922 1 93.31 91 SER A CA 1
ATOM 695 C C . SER A 1 91 ? 5.043 -17.375 4.277 1 93.31 91 SER A C 1
ATOM 697 O O . SER A 1 91 ? 4.715 -17.797 5.391 1 93.31 91 SER A O 1
ATOM 699 N N . GLY A 1 92 ? 5.516 -18.141 3.322 1 92.12 92 GLY A N 1
ATOM 700 C CA . GLY A 1 92 ? 5.832 -19.547 3.533 1 92.12 92 GLY A CA 1
ATOM 701 C C . GLY A 1 92 ? 4.66 -20.469 3.271 1 92.12 92 GLY A C 1
ATOM 702 O O . GLY A 1 92 ? 4.82 -21.688 3.232 1 92.12 92 GLY A O 1
ATOM 703 N N . TRP A 1 93 ? 3.506 -19.859 3.061 1 94.69 93 TRP A N 1
ATOM 704 C CA . TRP A 1 93 ? 2.309 -20.688 2.904 1 94.69 93 TRP A CA 1
ATOM 705 C C . TRP A 1 93 ? 2.285 -21.359 1.535 1 94.69 93 TRP A C 1
ATOM 707 O O . TRP A 1 93 ? 2.855 -20.844 0.572 1 94.69 93 TRP A O 1
ATOM 717 N N . ASN A 1 94 ? 1.702 -22.547 1.49 1 95.94 94 ASN A N 1
ATOM 718 C CA . ASN A 1 94 ? 1.336 -23.25 0.265 1 95.94 94 ASN A CA 1
ATOM 719 C C . ASN A 1 94 ? -0.177 -23.281 0.07 1 95.94 94 ASN A C 1
ATOM 721 O O . ASN A 1 94 ? -0.918 -22.641 0.816 1 95.94 94 ASN A O 1
ATOM 725 N N . SER A 1 95 ? -0.634 -23.938 -0.954 1 97.75 95 SER A N 1
ATOM 726 C CA . SER A 1 95 ? -2.049 -23.953 -1.309 1 97.75 95 SER A CA 1
ATOM 727 C C . SER A 1 95 ? -2.877 -24.641 -0.232 1 97.75 95 SER A C 1
ATOM 729 O O . SER A 1 95 ? -4.055 -24.328 -0.044 1 97.75 95 SER A O 1
ATOM 731 N N . SER A 1 96 ? -2.301 -25.578 0.519 1 96.12 96 SER A N 1
ATOM 732 C CA . SER A 1 96 ? -3.041 -26.297 1.553 1 96.12 96 SER A CA 1
ATOM 733 C C . SER A 1 96 ? -3.375 -25.375 2.727 1 96.12 96 SER A C 1
ATOM 735 O O . SER A 1 96 ? -4.504 -25.391 3.225 1 96.12 96 SER A O 1
ATOM 737 N N . GLN A 1 97 ? -2.404 -24.641 3.199 1 94.94 97 GLN A N 1
ATOM 738 C CA . GLN A 1 97 ? -2.662 -23.688 4.27 1 94.94 97 GLN A CA 1
ATOM 739 C C . GLN A 1 97 ? -3.666 -22.625 3.83 1 94.94 97 GLN A C 1
ATOM 741 O O . GLN A 1 97 ? -4.523 -22.203 4.613 1 94.94 97 GLN A O 1
ATOM 746 N N . ALA A 1 98 ? -3.555 -22.188 2.545 1 97.31 98 ALA A N 1
ATOM 747 C CA . ALA A 1 98 ? -4.488 -21.203 2.002 1 97.31 98 ALA A CA 1
ATOM 748 C C . ALA A 1 98 ? -5.922 -21.734 2.035 1 97.31 98 ALA A C 1
ATOM 750 O O . ALA A 1 98 ? -6.844 -21.016 2.426 1 97.31 98 ALA A O 1
ATOM 751 N N . LEU A 1 99 ? -6.066 -22.922 1.621 1 97.56 99 LEU A N 1
ATOM 752 C CA . LEU A 1 99 ? -7.398 -23.531 1.567 1 97.56 99 LEU A CA 1
ATOM 753 C C . LEU A 1 99 ? -8.008 -23.625 2.963 1 97.56 99 LEU A C 1
ATOM 755 O O . LEU A 1 99 ? -9.211 -23.438 3.133 1 97.56 99 LEU A O 1
ATOM 759 N N . GLU A 1 100 ? -7.156 -23.828 3.951 1 95 100 GLU A N 1
ATOM 760 C CA . GLU A 1 100 ? -7.609 -23.984 5.328 1 95 100 GLU A CA 1
ATOM 761 C C . GLU A 1 100 ? -8.32 -22.719 5.816 1 95 100 GLU A C 1
ATOM 763 O O . GLU A 1 100 ? -9.242 -22.797 6.629 1 95 100 GLU A O 1
ATOM 768 N N . VAL A 1 101 ? -7.934 -21.594 5.273 1 94.69 101 VAL A N 1
ATOM 769 C CA . VAL A 1 101 ? -8.43 -20.359 5.879 1 94.69 101 VAL A CA 1
ATOM 770 C C . VAL A 1 101 ? -9.258 -19.578 4.863 1 94.69 101 VAL A C 1
ATOM 772 O O . VAL A 1 101 ? -9.711 -18.469 5.145 1 94.69 101 VAL A O 1
ATOM 775 N N . VAL A 1 102 ? -9.516 -20.109 3.66 1 97.31 102 VAL A N 1
ATOM 776 C CA . VAL A 1 102 ? -10.094 -19.359 2.559 1 97.31 102 VAL A CA 1
ATOM 777 C C . VAL A 1 102 ? -11.484 -18.844 2.953 1 97.31 102 VAL A C 1
ATOM 779 O O . VAL A 1 102 ? -11.859 -17.734 2.607 1 97.31 102 VAL A O 1
ATOM 782 N N . ASP A 1 103 ? -12.25 -19.578 3.768 1 96.19 103 ASP A N 1
ATOM 783 C CA . ASP A 1 103 ? -13.586 -19.188 4.191 1 96.19 103 ASP A CA 1
ATOM 784 C C . ASP A 1 103 ? -13.523 -18.062 5.223 1 96.19 103 ASP A C 1
ATOM 786 O O . ASP A 1 103 ? -14.406 -17.203 5.27 1 96.19 103 ASP A O 1
ATOM 790 N N . GLU A 1 104 ? -12.492 -18.141 6.008 1 94.19 104 GLU A N 1
ATOM 791 C CA . GLU A 1 104 ? -12.328 -17.094 7.016 1 94.19 104 GLU A CA 1
ATOM 792 C C . GLU A 1 104 ? -11.867 -15.781 6.379 1 94.19 104 GLU A C 1
ATOM 794 O O . GLU A 1 104 ? -12.305 -14.703 6.785 1 94.19 104 GLU A O 1
ATOM 799 N N . VAL A 1 105 ? -11.016 -15.867 5.371 1 96.31 105 VAL A N 1
ATOM 800 C CA . VAL A 1 105 ? -10.492 -14.68 4.703 1 96.31 105 VAL A CA 1
ATOM 801 C C . VAL A 1 105 ? -11.555 -14.094 3.781 1 96.31 105 VAL A C 1
ATOM 803 O O . VAL A 1 105 ? -11.664 -12.867 3.656 1 96.31 105 VAL A O 1
ATOM 806 N N . PHE A 1 106 ? -12.32 -14.984 3.191 1 97.38 106 PHE A N 1
ATOM 807 C CA . PHE A 1 106 ? -13.367 -14.586 2.256 1 97.38 106 PHE A CA 1
ATOM 808 C C . PHE A 1 106 ? -14.695 -15.234 2.627 1 97.38 106 PHE A C 1
ATOM 810 O O . PHE A 1 106 ? -15.195 -16.109 1.907 1 97.38 106 PHE A O 1
ATOM 817 N N . PRO A 1 107 ? -15.328 -14.727 3.631 1 95.75 107 PRO A N 1
ATOM 818 C CA . PRO A 1 107 ? -16.609 -15.328 4.004 1 95.75 107 PRO A CA 1
ATOM 819 C C . PRO A 1 107 ? -17.703 -15.078 2.963 1 95.75 107 PRO A C 1
ATOM 821 O O . PRO A 1 107 ? -17.891 -13.938 2.521 1 95.75 107 PRO A O 1
ATOM 824 N N . LYS A 1 108 ? -18.469 -16 2.684 1 95.19 108 LYS A N 1
ATOM 825 C CA . LYS A 1 108 ? -19.484 -15.922 1.641 1 95.19 108 LYS A CA 1
ATOM 826 C C . LYS A 1 108 ? -20.672 -15.078 2.092 1 95.19 108 LYS A C 1
ATOM 828 O O . LYS A 1 108 ? -21.406 -14.523 1.263 1 95.19 108 LYS A O 1
ATOM 833 N N . ASP A 1 109 ? -20.828 -14.914 3.371 1 93.19 109 ASP A N 1
ATOM 834 C CA . ASP A 1 109 ? -22 -14.211 3.887 1 93.19 109 ASP A CA 1
ATOM 835 C C . ASP A 1 109 ? -21.672 -12.766 4.238 1 93.19 109 ASP A C 1
ATOM 837 O O . ASP A 1 109 ? -22.484 -12.062 4.848 1 93.19 109 ASP A O 1
ATOM 841 N N . SER A 1 110 ? -20.438 -12.406 3.812 1 90.75 110 SER A N 1
ATOM 842 C CA . SER A 1 110 ? -20.094 -11.008 4.047 1 90.75 110 SER A CA 1
ATOM 843 C C . SER A 1 110 ? -21 -10.07 3.268 1 90.75 110 SER A C 1
ATOM 845 O O . SER A 1 110 ? -21.344 -10.336 2.111 1 90.75 110 SER A O 1
ATOM 847 N N . ILE A 1 111 ? -21.359 -8.977 3.883 1 86.38 111 ILE A N 1
ATOM 848 C CA . ILE A 1 111 ? -22.219 -7.984 3.248 1 86.38 111 ILE A CA 1
ATOM 849 C C . ILE A 1 111 ? -21.469 -7.309 2.1 1 86.38 111 ILE A C 1
ATOM 851 O O . ILE A 1 111 ? -22.062 -7.023 1.053 1 86.38 111 ILE A O 1
ATOM 855 N N . ILE A 1 112 ? -20.234 -7.117 2.375 1 89.19 112 ILE A N 1
ATOM 856 C CA . ILE A 1 112 ? -19.391 -6.512 1.348 1 89.19 112 ILE A CA 1
ATOM 857 C C . ILE A 1 112 ? -18.375 -7.527 0.849 1 89.19 112 ILE A C 1
ATOM 859 O O . ILE A 1 112 ? -17.562 -8.031 1.628 1 89.19 112 ILE A O 1
ATOM 863 N N . GLN A 1 113 ? -18.469 -7.758 -0.395 1 95.81 113 GLN A N 1
ATOM 864 C CA . GLN A 1 113 ? -17.516 -8.664 -1.031 1 95.81 113 GLN A CA 1
ATOM 865 C C . GLN A 1 113 ? -16.469 -7.887 -1.815 1 95.81 113 GLN A C 1
ATOM 867 O O . GLN A 1 113 ? -16.719 -6.773 -2.275 1 95.81 113 GLN A O 1
ATOM 872 N N . PRO A 1 114 ? -15.273 -8.438 -1.932 1 97.69 114 PRO A N 1
ATOM 873 C CA . PRO A 1 114 ? -14.273 -7.758 -2.76 1 97.69 114 PRO A CA 1
ATOM 874 C C . PRO A 1 114 ? -14.68 -7.684 -4.23 1 97.69 114 PRO A C 1
ATOM 876 O O . PRO A 1 114 ? -15.352 -8.586 -4.734 1 97.69 114 PRO A O 1
ATOM 879 N N . SER A 1 115 ? -14.281 -6.582 -4.812 1 98 115 SER A N 1
ATOM 880 C CA . SER A 1 115 ? -14.484 -6.465 -6.25 1 98 115 SER A CA 1
ATOM 881 C C . SER A 1 115 ? -13.43 -7.25 -7.023 1 98 115 SER A C 1
ATOM 883 O O . SER A 1 115 ? -13.68 -7.707 -8.141 1 98 115 SER A O 1
ATOM 885 N N . LEU A 1 116 ? -12.258 -7.355 -6.43 1 98.75 116 LEU A N 1
ATOM 886 C CA . LEU A 1 116 ? -11.148 -8.062 -7.051 1 98.75 116 LEU A CA 1
ATOM 887 C C . LEU A 1 116 ? -10.344 -8.836 -6.012 1 98.75 116 LEU A C 1
ATOM 889 O O . LEU A 1 116 ? -10.07 -8.32 -4.926 1 98.75 116 LEU A O 1
ATOM 893 N N . VAL A 1 117 ? -10.062 -10.055 -6.316 1 98.88 117 VAL A N 1
ATOM 894 C CA . VAL A 1 117 ? -9.117 -10.844 -5.539 1 98.88 117 VAL A CA 1
ATOM 895 C C . VAL A 1 117 ? -7.973 -11.32 -6.438 1 98.88 117 VAL A C 1
ATOM 897 O O . VAL A 1 117 ? -8.211 -11.984 -7.445 1 98.88 117 VAL A O 1
ATOM 900 N N . ILE A 1 118 ? -6.746 -10.898 -6.152 1 98.94 118 ILE A N 1
ATOM 901 C CA . ILE A 1 118 ? -5.547 -11.383 -6.82 1 98.94 118 ILE A CA 1
ATOM 902 C C . ILE A 1 118 ? -4.875 -12.453 -5.965 1 98.94 118 ILE A C 1
ATOM 904 O O . ILE A 1 118 ? -4.492 -12.195 -4.824 1 98.94 118 ILE A O 1
ATOM 908 N N . VAL A 1 119 ? -4.719 -13.656 -6.5 1 98.94 119 VAL A N 1
ATOM 909 C CA . VAL A 1 119 ? -4.332 -14.82 -5.711 1 98.94 119 VAL A CA 1
ATOM 910 C C . VAL A 1 119 ? -2.986 -15.352 -6.195 1 98.94 119 VAL A C 1
ATOM 912 O O . VAL A 1 119 ? -2.762 -15.492 -7.402 1 98.94 119 VAL A O 1
ATOM 915 N N . TYR A 1 120 ? -2.129 -15.656 -5.238 1 98.88 120 TYR A N 1
ATOM 916 C CA . TYR A 1 120 ? -0.876 -16.312 -5.582 1 98.88 120 TYR A CA 1
ATOM 917 C C . TYR A 1 120 ? -0.563 -17.438 -4.598 1 98.88 120 TYR A C 1
ATOM 919 O O . TYR A 1 120 ? -0.324 -17.188 -3.414 1 98.88 120 TYR A O 1
ATOM 927 N N . PHE A 1 121 ? -0.491 -18.609 -5.055 1 98.12 121 PHE A N 1
ATOM 928 C CA . PHE A 1 121 ? 0.112 -19.797 -4.453 1 98.12 121 PHE A CA 1
ATOM 929 C C . PHE A 1 121 ? 0.697 -20.703 -5.523 1 98.12 121 PHE A C 1
ATOM 931 O O . PHE A 1 121 ? 0.333 -20.609 -6.695 1 98.12 121 PHE A O 1
ATOM 938 N N . GLY A 1 122 ? 1.577 -21.641 -5.137 1 97.94 122 GLY A N 1
ATOM 939 C CA . GLY A 1 122 ? 2.164 -22.578 -6.07 1 97.94 122 GLY A CA 1
ATOM 940 C C . GLY A 1 122 ? 3.678 -22.641 -5.992 1 97.94 122 GLY A C 1
ATOM 941 O O . GLY A 1 122 ? 4.277 -23.703 -6.172 1 97.94 122 GLY A O 1
ATOM 942 N N . GLY A 1 123 ? 4.363 -21.438 -5.809 1 96.81 123 GLY A N 1
ATOM 943 C CA . GLY A 1 123 ? 5.812 -21.438 -5.691 1 96.81 123 GLY A CA 1
ATOM 944 C C . GLY A 1 123 ? 6.32 -22.359 -4.586 1 96.81 123 GLY A C 1
ATOM 945 O O . GLY A 1 123 ? 7.219 -23.172 -4.805 1 96.81 123 GLY A O 1
ATOM 946 N N . ASN A 1 124 ? 5.742 -22.219 -3.41 1 95.12 124 ASN A N 1
ATOM 947 C CA . ASN A 1 124 ? 6.109 -23.062 -2.283 1 95.12 124 ASN A CA 1
ATOM 948 C C . ASN A 1 124 ? 5.625 -24.5 -2.482 1 95.12 124 ASN A C 1
ATOM 950 O O . ASN A 1 124 ? 6.289 -25.438 -2.059 1 95.12 124 ASN A O 1
ATOM 954 N N . ASP A 1 125 ? 4.516 -24.656 -3.172 1 96.5 125 ASP A N 1
ATOM 955 C CA . ASP A 1 125 ? 3.975 -25.984 -3.473 1 96.5 125 ASP A CA 1
ATOM 956 C C . ASP A 1 125 ? 4.941 -26.781 -4.336 1 96.5 125 ASP A C 1
ATOM 958 O O . ASP A 1 125 ? 5.082 -28 -4.148 1 96.5 125 ASP A O 1
ATOM 962 N N . ALA A 1 126 ? 5.625 -26.125 -5.148 1 97.25 126 ALA A N 1
ATOM 963 C CA . ALA A 1 126 ? 6.43 -26.766 -6.184 1 97.25 126 ALA A CA 1
ATOM 964 C C . ALA A 1 126 ? 7.828 -27.094 -5.668 1 97.25 126 ALA A C 1
ATOM 966 O O . ALA A 1 126 ? 8.648 -27.656 -6.395 1 97.25 126 ALA A O 1
ATOM 967 N N . VAL A 1 127 ? 8.133 -26.688 -4.441 1 93.94 127 VAL A N 1
ATOM 968 C CA . VAL A 1 127 ? 9.438 -27.031 -3.875 1 93.94 127 VAL A CA 1
ATOM 969 C C . VAL A 1 127 ? 9.555 -28.547 -3.748 1 93.94 127 VAL A C 1
ATOM 971 O O . VAL A 1 127 ? 8.602 -29.219 -3.348 1 93.94 127 VAL A O 1
ATOM 974 N N . ILE A 1 128 ? 10.695 -29.016 -4.121 1 92 128 ILE A N 1
ATOM 975 C CA . ILE A 1 128 ? 10.867 -30.469 -4.164 1 92 128 ILE A CA 1
ATOM 976 C C . ILE A 1 128 ? 11.477 -30.953 -2.852 1 92 128 ILE A C 1
ATOM 978 O O . ILE A 1 128 ? 12.414 -30.359 -2.332 1 92 128 ILE A O 1
ATOM 982 N N . ASN A 1 129 ? 10.922 -32.031 -2.361 1 84.88 129 ASN A N 1
ATOM 983 C CA . ASN A 1 129 ? 11.469 -32.75 -1.218 1 84.88 129 ASN A CA 1
ATOM 984 C C . ASN A 1 129 ? 11.641 -31.844 -0.007 1 84.88 129 ASN A C 1
ATOM 986 O O . ASN A 1 129 ? 12.695 -31.828 0.624 1 84.88 129 ASN A O 1
ATOM 990 N N . PHE A 1 130 ? 10.711 -31.016 0.204 1 83.56 130 PHE A N 1
ATOM 991 C CA . PHE A 1 130 ? 10.711 -30.062 1.316 1 83.56 130 PHE A CA 1
ATOM 992 C C . PHE A 1 130 ? 9.359 -30.078 2.021 1 83.56 130 PHE A C 1
ATOM 994 O O . PHE A 1 130 ? 8.344 -30.453 1.433 1 83.56 130 PHE A O 1
ATOM 1001 N N . PRO A 1 131 ? 9.32 -29.672 3.217 1 79.25 131 PRO A N 1
ATOM 1002 C CA . PRO A 1 131 ? 8.078 -29.734 3.982 1 79.25 131 PRO A CA 1
ATOM 1003 C C . PRO A 1 131 ? 6.973 -28.859 3.371 1 79.25 131 PRO A C 1
ATOM 1005 O O . PRO A 1 131 ? 5.785 -29.125 3.584 1 79.25 131 PRO A O 1
ATOM 1008 N N . THR A 1 132 ? 7.258 -27.922 2.582 1 84.62 132 THR A N 1
ATOM 1009 C CA . THR A 1 132 ? 6.258 -27.031 2.004 1 84.62 132 THR A CA 1
ATOM 1010 C C . THR A 1 132 ? 5.664 -27.641 0.735 1 84.62 132 THR A C 1
ATOM 1012 O O . THR A 1 132 ? 4.672 -27.141 0.204 1 84.62 132 THR A O 1
ATOM 1015 N N . SER A 1 133 ? 6.238 -28.703 0.299 1 91.81 133 SER A N 1
ATOM 1016 C CA . SER A 1 133 ? 5.832 -29.297 -0.971 1 91.81 133 SER A CA 1
ATOM 1017 C C . SER A 1 133 ? 4.391 -29.797 -0.911 1 91.81 133 SER A C 1
ATOM 1019 O O . SER A 1 133 ? 3.969 -30.375 0.091 1 91.81 133 SER A O 1
ATOM 1021 N N . VAL A 1 134 ? 3.648 -29.469 -1.924 1 96.31 134 VAL A N 1
ATOM 1022 C CA . VAL A 1 134 ? 2.32 -30.031 -2.15 1 96.31 134 VAL A CA 1
ATOM 1023 C C . VAL A 1 134 ? 2.295 -30.766 -3.486 1 96.31 134 VAL A C 1
ATOM 1025 O O . VAL A 1 134 ? 2.553 -30.172 -4.535 1 96.31 134 VAL A O 1
ATOM 1028 N N . PRO A 1 135 ? 2.018 -32.094 -3.449 1 97.69 135 PRO A N 1
ATOM 1029 C CA . PRO A 1 135 ? 1.957 -32.812 -4.727 1 97.69 135 PRO A CA 1
ATOM 1030 C C . PRO A 1 135 ? 1.041 -32.125 -5.738 1 97.69 135 PRO A C 1
ATOM 1032 O O . PRO A 1 135 ? 0.013 -31.562 -5.363 1 97.69 135 PRO A O 1
ATOM 1035 N N . LEU A 1 136 ? 1.393 -32.219 -7.023 1 98.5 136 LEU A N 1
ATOM 1036 C CA . LEU A 1 136 ? 0.689 -31.531 -8.094 1 98.5 136 LEU A CA 1
ATOM 1037 C C . LEU A 1 136 ? -0.804 -31.844 -8.055 1 98.5 136 LEU A C 1
ATOM 1039 O O . LEU A 1 136 ? -1.631 -30.953 -8.266 1 98.5 136 LEU A O 1
ATOM 1043 N N . SER A 1 137 ? -1.149 -33.062 -7.812 1 98.56 137 SER A N 1
ATOM 1044 C CA . SER A 1 137 ? -2.555 -33.438 -7.766 1 98.56 137 SER A CA 1
ATOM 1045 C C . SER A 1 137 ? -3.287 -32.719 -6.637 1 98.56 137 SER A C 1
ATOM 1047 O O . SER A 1 137 ? -4.414 -32.25 -6.816 1 98.56 137 SER A O 1
ATOM 1049 N N . GLU A 1 138 ? -2.672 -32.656 -5.508 1 98.31 138 GLU A N 1
ATOM 1050 C CA . GLU A 1 138 ? -3.268 -31.969 -4.371 1 98.31 138 GLU A CA 1
ATOM 1051 C C . GLU A 1 138 ? -3.334 -30.469 -4.621 1 98.31 138 GLU A C 1
ATOM 1053 O O . GLU A 1 138 ? -4.328 -29.812 -4.285 1 98.31 138 GLU A O 1
ATOM 1058 N N . PHE A 1 139 ? -2.314 -29.953 -5.172 1 98.69 139 PHE A N 1
ATOM 1059 C CA . PHE A 1 139 ? -2.299 -28.547 -5.559 1 98.69 139 PHE A CA 1
ATOM 1060 C C . PHE A 1 139 ? -3.475 -28.234 -6.473 1 98.69 139 PHE A C 1
ATOM 1062 O O . PHE A 1 139 ? -4.148 -27.219 -6.289 1 98.69 139 PHE A O 1
ATOM 1069 N N . THR A 1 140 ? -3.662 -29.062 -7.441 1 98.88 140 THR A N 1
ATOM 1070 C CA . THR A 1 140 ? -4.746 -28.875 -8.398 1 98.88 140 THR A CA 1
ATOM 1071 C C . THR A 1 140 ? -6.094 -28.828 -7.688 1 98.88 140 THR A C 1
ATOM 1073 O O . THR A 1 140 ? -6.914 -27.953 -7.957 1 98.88 140 THR A O 1
ATOM 1076 N N . VAL A 1 141 ? -6.324 -29.672 -6.762 1 98.81 141 VAL A N 1
ATOM 1077 C CA . VAL A 1 141 ? -7.57 -29.719 -5.996 1 98.81 141 VAL A CA 1
ATOM 1078 C C . VAL A 1 141 ? -7.699 -28.453 -5.156 1 98.81 141 VAL A C 1
ATOM 1080 O O . VAL A 1 141 ? -8.758 -27.812 -5.145 1 98.81 141 VAL A O 1
ATOM 1083 N N . ASN A 1 142 ? -6.645 -28.141 -4.449 1 98.81 142 ASN A N 1
ATOM 1084 C CA . ASN A 1 142 ? -6.656 -26.969 -3.578 1 98.81 142 ASN A CA 1
ATOM 1085 C C . ASN A 1 142 ? -6.992 -25.688 -4.352 1 98.81 142 ASN A C 1
ATOM 1087 O O . ASN A 1 142 ? -7.902 -24.953 -3.975 1 98.81 142 ASN A O 1
ATOM 1091 N N . MET A 1 143 ? -6.297 -25.484 -5.484 1 98.94 143 MET A N 1
ATOM 1092 C CA . MET A 1 143 ? -6.457 -24.25 -6.227 1 98.94 143 MET A CA 1
ATOM 1093 C C . MET A 1 143 ? -7.801 -24.219 -6.949 1 98.94 143 MET A C 1
ATOM 1095 O O . MET A 1 143 ? -8.383 -23.141 -7.133 1 98.94 143 MET A O 1
ATOM 1099 N N . THR A 1 144 ? -8.289 -25.406 -7.324 1 98.94 144 THR A N 1
ATOM 1100 C CA . THR A 1 144 ? -9.641 -25.469 -7.883 1 98.94 144 THR A CA 1
ATOM 1101 C C . THR A 1 144 ? -10.664 -24.984 -6.863 1 98.94 144 THR A C 1
ATOM 1103 O O . THR A 1 144 ? -11.539 -24.172 -7.188 1 98.94 144 THR A O 1
ATOM 1106 N N . LYS A 1 145 ? -10.539 -25.438 -5.664 1 98.88 145 LYS A N 1
ATOM 1107 C CA . LYS A 1 145 ? -11.461 -25.047 -4.602 1 98.88 145 LYS A CA 1
ATOM 1108 C C . LYS A 1 145 ? -11.328 -23.562 -4.273 1 98.88 145 LYS A C 1
ATOM 1110 O O . LYS A 1 145 ? -12.336 -22.875 -4.07 1 98.88 145 LYS A O 1
ATOM 1115 N N . ILE A 1 146 ? -10.148 -23.062 -4.203 1 98.88 146 ILE A N 1
ATOM 1116 C CA . ILE A 1 146 ? -9.914 -21.656 -3.9 1 98.88 146 ILE A CA 1
ATOM 1117 C C . ILE A 1 146 ? -10.492 -20.781 -5.016 1 98.88 146 ILE A C 1
ATOM 1119 O O . ILE A 1 146 ? -11.203 -19.812 -4.746 1 98.88 146 ILE A O 1
ATOM 1123 N N . ALA A 1 147 ? -10.203 -21.172 -6.289 1 98.88 147 ALA A N 1
ATO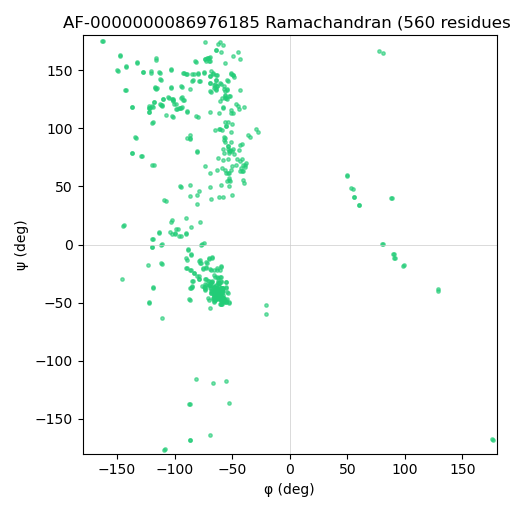M 1124 C CA . ALA A 1 147 ? -10.703 -20.406 -7.43 1 98.88 147 ALA A CA 1
ATOM 1125 C C . ALA A 1 147 ? -12.234 -20.406 -7.457 1 98.88 147 ALA A C 1
ATOM 1127 O O . ALA A 1 147 ? -12.852 -19.375 -7.699 1 98.88 147 ALA A O 1
ATOM 1128 N N . SER A 1 148 ? -12.789 -21.547 -7.215 1 98.75 148 SER A N 1
ATOM 1129 C CA . SER A 1 148 ? -14.242 -21.656 -7.18 1 98.75 148 SER A CA 1
ATOM 1130 C C . SER A 1 148 ? -14.828 -20.797 -6.055 1 98.75 148 SER A C 1
ATOM 1132 O O . SER A 1 148 ? -15.859 -20.156 -6.234 1 98.75 148 SER A O 1
ATOM 1134 N N . HIS A 1 149 ? -14.18 -20.875 -4.891 1 98.69 149 HIS A N 1
ATOM 1135 C CA . HIS A 1 149 ? -14.625 -20.078 -3.752 1 98.69 149 HIS A CA 1
ATOM 1136 C C . HIS A 1 149 ? -14.648 -18.594 -4.09 1 98.69 149 HIS A C 1
ATOM 1138 O O . HIS A 1 149 ? -15.648 -17.906 -3.863 1 98.69 149 HIS A O 1
ATOM 1144 N N . ILE A 1 150 ? -13.602 -18.094 -4.672 1 98.56 150 ILE A N 1
ATOM 1145 C CA . ILE A 1 150 ? -13.469 -16.672 -4.996 1 98.56 150 ILE A CA 1
ATOM 1146 C C . ILE A 1 150 ? -14.508 -16.281 -6.043 1 98.56 150 ILE A C 1
ATOM 1148 O O . ILE A 1 150 ? -15.172 -15.258 -5.91 1 98.56 150 ILE A O 1
ATOM 1152 N N . LYS A 1 151 ? -14.656 -17.109 -7.039 1 98.06 151 LYS A N 1
ATOM 1153 C CA . LYS A 1 151 ? -15.602 -16.844 -8.117 1 98.06 151 LYS A CA 1
ATOM 1154 C C . LYS A 1 151 ? -17.031 -16.734 -7.586 1 98.06 151 LYS A C 1
ATOM 1156 O O . LYS A 1 151 ? -17.844 -15.977 -8.117 1 98.06 151 LYS A O 1
ATOM 1161 N N . ASN A 1 152 ? -17.312 -17.391 -6.516 1 97.75 152 ASN A N 1
ATOM 1162 C CA . ASN A 1 152 ? -18.688 -17.516 -6.043 1 97.75 152 ASN A CA 1
ATOM 1163 C C . ASN A 1 152 ? -18.969 -16.578 -4.867 1 97.75 152 ASN A C 1
ATOM 1165 O O . ASN A 1 152 ? -20 -16.688 -4.219 1 97.75 152 ASN A O 1
ATOM 1169 N N . LEU A 1 153 ? -18.031 -15.703 -4.582 1 97.81 153 LEU A N 1
ATOM 1170 C CA . LEU A 1 153 ? -18.266 -14.75 -3.498 1 97.81 153 LEU A CA 1
ATOM 1171 C C . LEU A 1 153 ? -19.422 -13.82 -3.824 1 97.81 153 LEU A C 1
ATOM 1173 O O . LEU A 1 153 ? -20.188 -13.43 -2.934 1 97.81 153 LEU A O 1
ATOM 1177 N N . SER A 1 154 ? -19.531 -13.398 -5.055 1 97.06 154 SER A N 1
ATOM 1178 C CA . SER A 1 154 ? -20.594 -12.539 -5.574 1 97.06 154 SER A CA 1
ATOM 1179 C C . SER A 1 154 ? -20.656 -12.586 -7.098 1 97.06 154 SER A C 1
ATOM 1181 O O . SER A 1 154 ? -19.766 -13.164 -7.738 1 97.06 154 SER A O 1
ATOM 1183 N N . THR A 1 155 ? -21.578 -11.961 -7.66 1 96.06 155 THR A N 1
ATOM 1184 C CA . THR A 1 155 ? -21.719 -11.945 -9.109 1 96.06 155 THR A CA 1
ATOM 1185 C C . THR A 1 155 ? -20.734 -10.969 -9.734 1 96.06 155 THR A C 1
ATOM 1187 O O . THR A 1 155 ? -20.516 -10.992 -10.953 1 96.06 155 THR A O 1
ATOM 1190 N N . THR A 1 156 ? -20.141 -10.109 -8.898 1 96.38 156 THR A N 1
ATOM 1191 C CA . THR A 1 156 ? -19.297 -9.078 -9.477 1 96.38 156 THR A CA 1
ATOM 1192 C C . THR A 1 156 ? -17.859 -9.195 -8.969 1 96.38 156 THR A C 1
ATOM 1194 O O . THR A 1 156 ? -16.984 -8.43 -9.367 1 96.38 156 THR A O 1
ATOM 1197 N N . THR A 1 157 ? -17.609 -10.148 -8.07 1 98.12 157 THR A N 1
ATOM 1198 C CA . THR A 1 157 ? -16.219 -10.375 -7.66 1 98.12 157 THR A CA 1
ATOM 1199 C C . THR A 1 157 ? -15.406 -10.961 -8.805 1 98.12 157 THR A C 1
ATOM 1201 O O . THR A 1 157 ? -15.867 -11.875 -9.5 1 98.12 157 THR A O 1
ATOM 1204 N N . ARG A 1 158 ? -14.258 -10.398 -9.062 1 98.75 158 ARG A N 1
ATOM 1205 C CA . ARG A 1 158 ? -13.352 -10.898 -10.094 1 98.75 158 ARG A CA 1
ATOM 1206 C C . ARG A 1 158 ? -12.086 -11.477 -9.469 1 98.75 158 ARG A C 1
ATOM 1208 O O . ARG A 1 158 ? -11.617 -10.992 -8.438 1 98.75 158 ARG A O 1
ATOM 1215 N N . GLY A 1 159 ? -11.609 -12.578 -10.07 1 98.69 159 GLY A N 1
ATOM 1216 C CA . GLY A 1 159 ? -10.375 -13.203 -9.625 1 98.69 159 GLY A CA 1
ATOM 1217 C C . GLY A 1 159 ? -9.273 -13.164 -10.664 1 98.69 159 GLY A C 1
ATOM 1218 O O . GLY A 1 159 ? -9.531 -13.367 -11.852 1 98.69 159 GLY A O 1
ATOM 1219 N N . ILE A 1 160 ? -8.078 -12.812 -10.273 1 98.94 160 ILE A N 1
ATOM 1220 C CA . ILE A 1 160 ? -6.859 -12.977 -11.055 1 98.94 160 ILE A CA 1
ATOM 1221 C C . ILE A 1 160 ? -5.898 -13.914 -10.328 1 98.94 160 ILE A C 1
ATOM 1223 O O . ILE A 1 160 ? -5.52 -13.656 -9.18 1 98.94 160 ILE A O 1
ATOM 1227 N N . PHE A 1 161 ? -5.516 -14.961 -10.945 1 98.94 161 PHE A N 1
ATOM 1228 C CA . PHE A 1 161 ? -4.582 -15.906 -10.352 1 98.94 161 PHE A CA 1
ATOM 1229 C C . PHE A 1 161 ? -3.199 -15.773 -10.977 1 98.94 161 PHE A C 1
ATOM 1231 O O . PHE A 1 161 ? -3.066 -15.758 -12.203 1 98.94 161 PHE A O 1
ATOM 1238 N N . LEU A 1 162 ? -2.15 -15.586 -10.172 1 98.94 162 LEU A N 1
ATOM 1239 C CA . LEU A 1 162 ? -0.765 -15.477 -10.617 1 98.94 162 LEU A CA 1
ATOM 1240 C C . LEU A 1 162 ? -0.068 -16.828 -10.562 1 98.94 162 LEU A C 1
ATOM 1242 O O . LEU A 1 162 ? -0.094 -17.516 -9.531 1 98.94 162 LEU A O 1
ATOM 1246 N N . THR A 1 163 ? 0.518 -17.25 -11.633 1 98.94 163 THR A N 1
ATOM 1247 C CA . THR A 1 163 ? 1.305 -18.469 -11.609 1 98.94 163 THR A CA 1
ATOM 1248 C C . THR A 1 163 ? 2.629 -18.25 -10.883 1 98.94 163 THR A C 1
ATOM 1250 O O . THR A 1 163 ? 3.055 -17.109 -10.688 1 98.94 163 THR A O 1
ATOM 1253 N N . PRO A 1 164 ? 3.242 -19.328 -10.422 1 98.56 164 PRO A N 1
ATOM 1254 C CA . PRO A 1 164 ? 4.582 -19.156 -9.852 1 98.56 164 PRO A CA 1
ATOM 1255 C C . PRO A 1 164 ? 5.543 -18.453 -10.82 1 98.56 164 PRO A C 1
ATOM 1257 O O . PRO A 1 164 ? 5.566 -18.781 -12.008 1 98.56 164 PRO A O 1
ATOM 1260 N N . PRO A 1 165 ? 6.273 -17.469 -10.32 1 98.44 165 PRO A N 1
ATOM 1261 C CA . PRO A 1 165 ? 7.336 -16.906 -11.164 1 98.44 165 PRO A CA 1
ATOM 1262 C C . PRO A 1 165 ? 8.492 -17.891 -11.375 1 98.44 165 PRO A C 1
ATOM 1264 O O . PRO A 1 165 ? 8.586 -18.891 -10.672 1 98.44 165 PRO A O 1
ATOM 1267 N N . PRO A 1 166 ? 9.289 -17.609 -12.43 1 98.5 166 PRO A N 1
ATOM 1268 C CA . PRO A 1 166 ? 10.547 -18.344 -12.516 1 98.5 166 PRO A CA 1
ATOM 1269 C C . PRO A 1 166 ? 11.492 -18.031 -11.359 1 98.5 166 PRO A C 1
ATOM 1271 O O . PRO A 1 166 ? 11.227 -17.141 -10.555 1 98.5 166 PRO A O 1
ATOM 1274 N N . VAL A 1 167 ? 12.547 -18.859 -11.219 1 97.69 167 VAL A N 1
ATOM 1275 C CA . VAL A 1 167 ? 13.539 -18.609 -10.18 1 97.69 167 VAL A CA 1
ATOM 1276 C C . VAL A 1 167 ? 14.914 -18.406 -10.82 1 97.69 167 VAL A C 1
ATOM 1278 O O . VAL A 1 167 ? 15.18 -18.938 -11.906 1 97.69 167 VAL A O 1
ATOM 1281 N N . ASN A 1 168 ? 15.695 -17.594 -10.219 1 97.62 168 ASN A N 1
ATOM 1282 C CA . ASN A 1 168 ? 17.109 -17.484 -10.57 1 97.62 168 ASN A CA 1
ATOM 1283 C C . ASN A 1 168 ? 17.953 -18.5 -9.805 1 97.62 168 ASN A C 1
ATOM 1285 O O . ASN A 1 168 ? 18.5 -18.188 -8.75 1 97.62 168 ASN A O 1
ATOM 1289 N N . SER A 1 169 ? 18.094 -19.641 -10.453 1 95.81 169 SER A N 1
ATOM 1290 C CA . SER A 1 169 ? 18.766 -20.766 -9.805 1 95.81 169 SER A CA 1
ATOM 1291 C C . SER A 1 169 ? 20.203 -20.422 -9.453 1 95.81 169 SER A C 1
ATOM 1293 O O . SER A 1 169 ? 20.734 -20.891 -8.438 1 95.81 169 SER A O 1
ATOM 1295 N N . GLU A 1 170 ? 20.844 -19.688 -10.258 1 96.56 170 GLU A N 1
ATOM 1296 C CA . GLU A 1 170 ? 22.219 -19.297 -9.984 1 96.56 170 GLU A CA 1
ATOM 1297 C C . GLU A 1 170 ? 22.297 -18.422 -8.742 1 96.56 170 GLU A C 1
ATOM 1299 O O . GLU A 1 170 ? 23.188 -18.594 -7.906 1 96.56 170 GLU A O 1
ATOM 1304 N N . GLN A 1 171 ? 21.391 -17.469 -8.672 1 96.62 171 GLN A N 1
ATOM 1305 C CA . GLN A 1 171 ? 21.391 -16.609 -7.496 1 96.62 171 GLN A CA 1
ATOM 1306 C C . GLN A 1 171 ? 21.078 -17.406 -6.23 1 96.62 171 GLN A C 1
ATOM 1308 O O . GLN A 1 171 ? 21.672 -17.172 -5.18 1 96.62 171 GLN A O 1
ATOM 1313 N N . ILE A 1 172 ? 20.141 -18.344 -6.355 1 94.56 172 ILE A N 1
ATOM 1314 C CA . ILE A 1 172 ? 19.844 -19.203 -5.215 1 94.56 172 ILE A CA 1
ATOM 1315 C C . ILE A 1 172 ? 21.094 -19.969 -4.805 1 94.56 172 ILE A C 1
ATOM 1317 O O . ILE A 1 172 ? 21.422 -20.047 -3.619 1 94.56 172 ILE A O 1
ATOM 1321 N N . ARG A 1 173 ? 21.797 -20.5 -5.758 1 94.44 173 ARG A N 1
ATOM 1322 C CA . ARG A 1 173 ? 23 -21.266 -5.488 1 94.44 173 ARG A CA 1
ATOM 1323 C C . ARG A 1 173 ? 24.047 -20.422 -4.789 1 94.44 173 ARG A C 1
ATOM 1325 O O . ARG A 1 173 ? 24.719 -20.875 -3.857 1 94.44 173 ARG A O 1
ATOM 1332 N N . GLU A 1 174 ? 24.203 -19.219 -5.227 1 95.06 174 GLU A N 1
ATOM 1333 C CA . GLU A 1 174 ? 25.203 -18.312 -4.668 1 95.06 174 GLU A CA 1
ATOM 1334 C C . GLU A 1 174 ? 24.875 -17.953 -3.223 1 95.06 174 GLU A C 1
ATOM 1336 O O . GLU A 1 174 ? 25.766 -17.906 -2.369 1 95.06 174 GLU A O 1
ATOM 1341 N N . LEU A 1 175 ? 23.641 -17.703 -3.004 1 92.06 175 LEU A N 1
ATOM 1342 C CA . LEU A 1 175 ? 23.219 -17.234 -1.688 1 92.06 175 LEU A CA 1
ATOM 1343 C C . LEU A 1 175 ? 22.984 -18.391 -0.736 1 92.06 175 LEU A C 1
ATOM 1345 O O . LEU A 1 175 ? 23.203 -18.281 0.471 1 92.06 175 LEU A O 1
ATOM 1349 N N . PHE A 1 176 ? 22.469 -19.453 -1.342 1 87.88 176 PHE A N 1
ATOM 1350 C CA . PHE A 1 176 ? 22.094 -20.625 -0.557 1 87.88 176 PHE A CA 1
ATOM 1351 C C . PHE A 1 176 ? 22.547 -21.906 -1.256 1 87.88 176 PHE A C 1
ATOM 1353 O O . PHE A 1 176 ? 21.719 -22.672 -1.759 1 87.88 176 PHE A O 1
ATOM 1360 N N . PRO A 1 177 ? 23.812 -22.188 -1.127 1 89.94 177 PRO A N 1
ATOM 1361 C CA . PRO A 1 177 ? 24.328 -23.359 -1.842 1 89.94 177 PRO A CA 1
ATOM 1362 C C . PRO A 1 177 ? 23.578 -24.641 -1.492 1 89.94 177 PRO A C 1
ATOM 1364 O O . PRO A 1 177 ? 23.359 -24.938 -0.313 1 89.94 177 PRO A O 1
ATOM 1367 N N . GLY A 1 178 ? 23.156 -25.312 -2.551 1 87.56 178 GLY A N 1
ATOM 1368 C CA . GLY A 1 178 ? 22.484 -26.578 -2.367 1 87.56 178 GLY A CA 1
ATOM 1369 C C . GLY A 1 178 ? 20.969 -26.469 -2.42 1 87.56 178 GLY A C 1
ATOM 1370 O O . GLY A 1 178 ? 20.281 -27.453 -2.695 1 87.56 178 GLY A O 1
ATOM 1371 N N . LEU A 1 179 ? 20.469 -25.266 -2.242 1 86.69 179 LEU A N 1
ATOM 1372 C CA . LEU A 1 179 ? 19.016 -25.094 -2.17 1 86.69 179 LEU A CA 1
ATOM 1373 C C . LEU A 1 179 ? 18.438 -24.859 -3.557 1 86.69 179 LEU A C 1
ATOM 1375 O O . LEU A 1 179 ? 17.219 -24.938 -3.744 1 86.69 179 LEU A O 1
ATOM 1379 N N . GLU A 1 180 ? 19.234 -24.578 -4.516 1 89.12 180 GLU A N 1
ATOM 1380 C CA . GLU A 1 180 ? 18.766 -24.328 -5.875 1 89.12 180 GLU A CA 1
ATOM 1381 C C . GLU A 1 180 ? 18.109 -25.562 -6.469 1 89.12 180 GLU A C 1
ATOM 1383 O O . GLU A 1 180 ? 17.297 -25.453 -7.391 1 89.12 180 GLU A O 1
ATOM 1388 N N . LYS A 1 181 ? 18.453 -26.703 -5.914 1 91.38 181 LYS A N 1
ATOM 1389 C CA . LYS A 1 181 ? 17.922 -27.953 -6.445 1 91.38 181 LYS A CA 1
ATOM 1390 C C . LYS A 1 181 ? 16.484 -28.172 -5.988 1 91.38 181 LYS A C 1
ATOM 1392 O O . LYS A 1 181 ? 15.766 -29.016 -6.551 1 91.38 181 LYS A O 1
ATOM 1397 N N . LEU A 1 182 ? 16.094 -27.422 -4.965 1 91.38 182 LEU A N 1
ATOM 1398 C CA . LEU A 1 182 ? 14.766 -27.625 -4.391 1 91.38 182 LEU A CA 1
ATOM 1399 C C . LEU A 1 182 ? 13.703 -26.875 -5.199 1 91.38 182 LEU A C 1
ATOM 1401 O O . LEU A 1 182 ? 12.516 -27.188 -5.098 1 91.38 182 LEU A O 1
ATOM 1405 N N . ARG A 1 183 ? 14.086 -25.844 -5.887 1 93.44 183 ARG A N 1
ATOM 1406 C CA . ARG A 1 183 ? 13.203 -25.078 -6.766 1 93.44 183 ARG A CA 1
ATOM 1407 C C . ARG A 1 183 ? 13.695 -25.125 -8.203 1 93.44 183 ARG A C 1
ATOM 1409 O O . ARG A 1 183 ? 14.656 -24.438 -8.562 1 93.44 183 ARG A O 1
ATOM 1416 N N . THR A 1 184 ? 13 -25.938 -9.094 1 95.56 184 THR A N 1
ATOM 1417 C CA . THR A 1 184 ? 13.453 -26.094 -10.469 1 95.56 184 THR A CA 1
ATOM 1418 C C . THR A 1 184 ? 12.461 -25.484 -11.445 1 95.56 184 THR A C 1
ATOM 1420 O O . THR A 1 184 ? 11.25 -25.516 -11.211 1 95.56 184 THR A O 1
ATOM 1423 N N . MET A 1 185 ? 13.031 -25.016 -12.516 1 97.44 185 MET A N 1
ATOM 1424 C CA . MET A 1 185 ? 12.195 -24.453 -13.578 1 97.44 185 MET A CA 1
ATOM 1425 C C . MET A 1 185 ? 11.227 -25.516 -14.109 1 97.44 185 MET A C 1
ATOM 1427 O O . MET A 1 185 ? 10.07 -25.203 -14.406 1 97.44 185 MET A O 1
ATOM 1431 N N . GLU A 1 186 ? 11.695 -26.688 -14.234 1 97.69 186 GLU A N 1
ATOM 1432 C CA . GLU A 1 186 ? 10.883 -27.781 -14.758 1 97.69 186 GLU A CA 1
ATOM 1433 C C . GLU A 1 186 ? 9.656 -28.031 -13.891 1 97.69 186 GLU A C 1
ATOM 1435 O O . GLU A 1 186 ? 8.547 -28.172 -14.398 1 97.69 186 GLU A O 1
ATOM 1440 N N . ASN A 1 187 ? 9.867 -28.078 -12.617 1 97.56 187 ASN A N 1
ATOM 1441 C CA . ASN A 1 187 ? 8.734 -28.344 -11.734 1 97.56 187 ASN A CA 1
ATOM 1442 C C . ASN A 1 187 ? 7.805 -27.141 -11.625 1 97.56 187 ASN A C 1
ATOM 1444 O O . ASN A 1 187 ? 6.582 -27.312 -11.578 1 97.56 187 ASN A O 1
ATOM 1448 N N . LEU A 1 188 ? 8.336 -25.953 -11.594 1 98.44 188 LEU A N 1
ATOM 1449 C CA . LEU A 1 188 ? 7.531 -24.75 -11.578 1 98.44 188 LEU A CA 1
ATOM 1450 C C . LEU A 1 188 ? 6.625 -24.688 -12.805 1 98.44 188 LEU A C 1
ATOM 1452 O O . LEU A 1 188 ? 5.477 -24.234 -12.711 1 98.44 188 LEU A O 1
ATOM 1456 N N . GLU A 1 189 ? 7.137 -25.125 -13.914 1 98.75 189 GLU A N 1
ATOM 1457 C CA . GLU A 1 189 ? 6.348 -25.109 -15.141 1 98.75 189 GLU A CA 1
ATOM 1458 C C . GLU A 1 189 ? 5.129 -26.031 -15.023 1 98.75 189 GLU A C 1
ATOM 1460 O O . GLU A 1 189 ? 4.051 -25.688 -15.516 1 98.75 189 GLU A O 1
ATOM 1465 N N . LYS A 1 190 ? 5.27 -27.141 -14.375 1 98.81 190 LYS A N 1
ATOM 1466 C CA . LYS A 1 190 ? 4.152 -28.062 -14.172 1 98.81 190 LYS A CA 1
ATOM 1467 C C . LYS A 1 190 ? 3.043 -27.406 -13.352 1 98.81 190 LYS A C 1
ATOM 1469 O O . LYS A 1 190 ? 1.865 -27.5 -13.703 1 98.81 190 LYS A O 1
ATOM 1474 N N . TYR A 1 191 ? 3.406 -26.766 -12.305 1 98.88 191 TYR A N 1
ATOM 1475 C CA . TYR A 1 191 ? 2.426 -26.109 -11.445 1 98.88 191 TYR A CA 1
ATOM 1476 C C . TYR A 1 191 ? 1.806 -24.906 -12.148 1 98.88 191 TYR A C 1
ATOM 1478 O O . TYR A 1 191 ? 0.618 -24.625 -11.977 1 98.88 191 TYR A O 1
ATOM 1486 N N . THR A 1 192 ? 2.584 -24.234 -12.938 1 98.88 192 THR A N 1
ATOM 1487 C CA . THR A 1 192 ? 2.1 -23.125 -13.758 1 98.88 192 THR A CA 1
ATOM 1488 C C . THR A 1 192 ? 1.017 -23.609 -14.727 1 98.88 192 THR A C 1
ATOM 1490 O O . THR A 1 192 ? -0.078 -23.031 -14.766 1 98.88 192 THR A O 1
ATOM 1493 N N . ASP A 1 193 ? 1.335 -24.656 -15.438 1 98.94 193 ASP A N 1
ATOM 1494 C CA . ASP A 1 193 ? 0.402 -25.172 -16.438 1 98.94 193 ASP A CA 1
ATOM 1495 C C . ASP A 1 193 ? -0.877 -25.688 -15.781 1 98.94 193 ASP A C 1
ATOM 1497 O O . ASP A 1 193 ? -1.975 -25.484 -16.297 1 98.94 193 ASP A O 1
ATOM 1501 N N . ALA A 1 194 ? -0.716 -26.312 -14.656 1 98.94 194 ALA A N 1
ATOM 1502 C CA . ALA A 1 194 ? -1.884 -26.797 -13.922 1 98.94 194 ALA A CA 1
ATOM 1503 C C . ALA A 1 194 ? -2.787 -25.625 -13.508 1 98.94 194 ALA A C 1
ATOM 1505 O O . ALA A 1 194 ? -4.008 -25.703 -13.656 1 98.94 194 ALA A O 1
ATOM 1506 N N . LEU A 1 195 ? -2.236 -24.578 -13 1 98.94 195 LEU A N 1
ATOM 1507 C CA . LEU A 1 195 ? -3.029 -23.438 -12.555 1 98.94 195 LEU A CA 1
ATOM 1508 C C . LEU A 1 195 ? -3.746 -22.781 -13.727 1 98.94 195 LEU A C 1
ATOM 1510 O O . LEU A 1 195 ? -4.906 -22.391 -13.609 1 98.94 195 LEU A O 1
ATOM 1514 N N . ILE A 1 196 ? -3.072 -22.672 -14.852 1 98.94 196 ILE A N 1
ATOM 1515 C CA . ILE A 1 196 ? -3.666 -22.078 -16.047 1 98.94 196 ILE A CA 1
ATOM 1516 C C . ILE A 1 196 ? -4.875 -22.891 -16.484 1 98.94 196 ILE A C 1
ATOM 1518 O O . ILE A 1 196 ? -5.938 -22.344 -16.781 1 98.94 196 ILE A O 1
ATOM 1522 N N . ASP A 1 197 ? -4.676 -24.203 -16.469 1 98.88 197 ASP A N 1
ATOM 1523 C CA . ASP A 1 197 ? -5.773 -25.078 -16.844 1 98.88 197 ASP A CA 1
ATOM 1524 C C . ASP A 1 197 ? -6.961 -24.922 -15.898 1 98.88 197 ASP A C 1
ATOM 1526 O O . ASP A 1 197 ? -8.109 -24.875 -16.344 1 98.88 197 ASP A O 1
ATOM 1530 N N . ILE A 1 198 ? -6.703 -24.828 -14.633 1 98.88 198 ILE A N 1
ATOM 1531 C CA . ILE A 1 198 ? -7.738 -24.625 -13.625 1 98.88 198 ILE A CA 1
ATOM 1532 C C . ILE A 1 198 ? -8.492 -23.328 -13.906 1 98.88 198 ILE A C 1
ATOM 1534 O O . ILE A 1 198 ? -9.719 -23.297 -13.891 1 98.88 198 ILE A O 1
ATOM 1538 N N . CYS A 1 199 ? -7.781 -22.25 -14.086 1 98.88 199 CYS A N 1
ATOM 1539 C CA . CYS A 1 199 ? -8.383 -20.938 -14.312 1 98.88 199 CYS A CA 1
ATOM 1540 C C . CYS A 1 199 ? -9.281 -20.953 -15.547 1 98.88 199 CYS A C 1
ATOM 1542 O O . CYS A 1 199 ? -10.383 -20.406 -15.531 1 98.88 199 CYS A O 1
ATOM 1544 N N . LYS A 1 200 ? -8.82 -21.656 -16.625 1 98.75 200 LYS A N 1
ATOM 1545 C CA . LYS A 1 200 ? -9.602 -21.781 -17.844 1 98.75 200 LYS A CA 1
ATOM 1546 C C . LYS A 1 200 ? -10.883 -22.562 -17.594 1 98.75 200 LYS A C 1
ATOM 1548 O O . LYS A 1 200 ? -11.953 -22.172 -18.078 1 98.75 200 LYS A O 1
ATOM 1553 N N . GLU A 1 201 ? -10.773 -23.594 -16.906 1 98.5 201 GLU A N 1
ATOM 1554 C CA . GLU A 1 201 ? -11.922 -24.453 -16.625 1 98.5 201 GLU A CA 1
ATOM 1555 C C . GLU A 1 201 ? -12.961 -23.719 -15.766 1 98.5 201 GLU A C 1
ATOM 1557 O O . GLU A 1 201 ? -14.156 -23.797 -16.031 1 98.5 201 GLU A O 1
ATOM 1562 N N . ILE A 1 202 ? -12.5 -23.031 -14.734 1 98.19 202 ILE A N 1
ATOM 1563 C CA . ILE A 1 202 ? -13.383 -22.375 -13.781 1 98.19 202 ILE A CA 1
ATOM 1564 C C . ILE A 1 202 ? -13.891 -21.062 -14.367 1 98.19 202 ILE A C 1
ATOM 1566 O O . ILE A 1 202 ? -14.977 -20.594 -14.008 1 98.19 202 ILE A O 1
ATOM 1570 N N . GLY A 1 203 ? -13.148 -20.469 -15.234 1 97.31 203 GLY A N 1
ATOM 1571 C CA . GLY A 1 203 ? -13.531 -19.219 -15.852 1 97.31 203 GLY A CA 1
ATOM 1572 C C . GLY A 1 203 ? -13.086 -18 -15.062 1 97.31 203 GLY A C 1
ATOM 1573 O O . GLY A 1 203 ? -13.859 -17.062 -14.867 1 97.31 203 GLY A O 1
ATOM 1574 N N . VAL A 1 204 ? -11.93 -18.016 -14.516 1 98.19 204 VAL A N 1
ATOM 1575 C CA . VAL A 1 204 ? -11.297 -16.859 -13.891 1 98.19 204 VAL A CA 1
ATOM 1576 C C . VAL A 1 204 ? -10.031 -16.484 -14.664 1 98.19 204 VAL A C 1
ATOM 1578 O O . VAL A 1 204 ? -9.516 -17.281 -15.445 1 98.19 204 VAL A O 1
ATOM 1581 N N . GLU A 1 205 ? -9.578 -15.25 -14.516 1 98.81 205 GLU A N 1
ATOM 1582 C CA . GLU A 1 205 ? -8.398 -14.758 -15.234 1 98.81 205 GLU A CA 1
ATOM 1583 C C . GLU A 1 205 ? -7.109 -15.188 -14.539 1 98.81 205 GLU A C 1
ATOM 1585 O O . GLU A 1 205 ? -7.121 -15.539 -13.359 1 98.81 205 GLU A O 1
ATOM 1590 N N . TYR A 1 206 ? -6.047 -15.219 -15.305 1 98.88 206 TYR A N 1
ATOM 1591 C CA . TYR A 1 206 ? -4.73 -15.531 -14.758 1 98.88 206 TYR A CA 1
ATOM 1592 C C . TYR A 1 206 ? -3.648 -14.68 -15.414 1 98.88 206 TYR A C 1
ATOM 1594 O O . TYR A 1 206 ? -3.838 -14.172 -16.516 1 98.88 206 TYR A O 1
ATOM 1602 N N . VAL A 1 207 ? -2.561 -14.445 -14.711 1 98.94 207 VAL A N 1
ATOM 1603 C CA . VAL A 1 207 ? -1.309 -13.906 -15.242 1 98.94 207 VAL A CA 1
ATOM 1604 C C . VAL A 1 207 ? -0.228 -14.984 -15.203 1 98.94 207 VAL A C 1
ATOM 1606 O O . VAL A 1 207 ? 0.101 -15.508 -14.141 1 98.94 207 VAL A O 1
ATOM 1609 N N . ASP A 1 208 ? 0.29 -15.32 -16.312 1 98.94 208 ASP A N 1
ATOM 1610 C CA . ASP A 1 208 ? 1.376 -16.297 -16.422 1 98.94 208 ASP A CA 1
ATOM 1611 C C . ASP A 1 208 ? 2.721 -15.648 -16.094 1 98.94 208 ASP A C 1
ATOM 1613 O O . ASP A 1 208 ? 3.521 -15.383 -17 1 98.94 208 ASP A O 1
ATOM 1617 N N . LEU A 1 209 ? 3.025 -15.492 -14.836 1 98.88 209 LEU A N 1
ATOM 1618 C CA . LEU A 1 209 ? 4.258 -14.844 -14.406 1 98.88 209 LEU A CA 1
ATOM 1619 C C . LEU A 1 209 ? 5.48 -15.656 -14.836 1 98.88 209 LEU A C 1
ATOM 1621 O O . LEU A 1 209 ? 6.535 -15.086 -15.117 1 98.88 209 LEU A O 1
ATOM 1625 N N . PHE A 1 210 ? 5.32 -16.984 -14.812 1 98.75 210 PHE A N 1
ATOM 1626 C CA . PHE A 1 210 ? 6.43 -17.859 -15.172 1 98.75 210 PHE A CA 1
ATOM 1627 C C . PHE A 1 210 ? 7.008 -17.469 -16.531 1 98.75 210 PHE A C 1
ATOM 1629 O O . PHE A 1 210 ? 8.211 -17.266 -16.656 1 98.75 210 PHE A O 1
ATOM 1636 N N . ARG A 1 211 ? 6.168 -17.328 -17.484 1 98.62 211 ARG A N 1
ATOM 1637 C CA . ARG A 1 211 ? 6.625 -17.016 -18.844 1 98.62 211 ARG A CA 1
ATOM 1638 C C . ARG A 1 211 ? 6.797 -15.516 -19.031 1 98.62 211 ARG A C 1
ATOM 1640 O O . ARG A 1 211 ? 7.727 -15.07 -19.703 1 98.62 211 ARG A O 1
ATOM 1647 N N . ALA A 1 212 ? 5.938 -14.648 -18.453 1 98.62 212 ALA A N 1
ATOM 1648 C CA . ALA A 1 212 ? 5.969 -13.195 -18.625 1 98.62 212 ALA A CA 1
ATOM 1649 C C . ALA A 1 212 ? 7.293 -12.609 -18.141 1 98.62 212 ALA A C 1
ATOM 1651 O O . ALA A 1 212 ? 7.848 -11.711 -18.781 1 98.62 212 ALA A O 1
ATOM 1652 N N . VAL A 1 213 ? 7.816 -13.109 -17.031 1 98.62 213 VAL A N 1
ATOM 1653 C CA . VAL A 1 213 ? 9.07 -12.625 -16.453 1 98.62 213 VAL A CA 1
ATOM 1654 C C . VAL A 1 213 ? 10.234 -13.008 -17.375 1 98.62 213 VAL A C 1
ATOM 1656 O O . VAL A 1 213 ? 11.094 -12.172 -17.672 1 98.62 213 VAL A O 1
ATOM 1659 N N . GLN A 1 214 ? 10.195 -14.195 -17.922 1 98.06 214 GLN A N 1
ATOM 1660 C CA . GLN A 1 214 ? 11.289 -14.727 -18.734 1 98.06 214 GLN A CA 1
ATOM 1661 C C . GLN A 1 214 ? 11.352 -14.031 -20.094 1 98.06 214 GLN A C 1
ATOM 1663 O O . GLN A 1 214 ? 12.359 -14.125 -20.797 1 98.06 214 GLN A O 1
ATOM 1668 N N . ARG A 1 215 ? 10.297 -13.422 -20.5 1 97.5 215 ARG A N 1
ATOM 1669 C CA . ARG A 1 215 ? 10.25 -12.734 -21.781 1 97.5 215 ARG A CA 1
ATOM 1670 C C . ARG A 1 215 ? 11.078 -11.453 -21.75 1 97.5 215 ARG A C 1
ATOM 1672 O O . ARG A 1 215 ? 11.391 -10.875 -22.797 1 97.5 215 ARG A O 1
ATOM 1679 N N . ARG A 1 216 ? 11.398 -11.039 -20.547 1 96.56 216 ARG A N 1
ATOM 1680 C CA . ARG A 1 216 ? 12.211 -9.836 -20.406 1 96.56 216 ARG A CA 1
ATOM 1681 C C . ARG A 1 216 ? 13.695 -10.164 -20.531 1 96.56 216 ARG A C 1
ATOM 1683 O O . ARG A 1 216 ? 14.156 -11.18 -20 1 96.56 216 ARG A O 1
ATOM 1690 N N . ASP A 1 217 ? 14.477 -9.305 -21.172 1 93.19 217 ASP A N 1
ATOM 1691 C CA . ASP A 1 217 ? 15.875 -9.57 -21.5 1 93.19 217 ASP A CA 1
ATOM 1692 C C . ASP A 1 217 ? 16.719 -9.727 -20.219 1 93.19 217 ASP A C 1
ATOM 1694 O O . ASP A 1 217 ? 17.562 -10.609 -20.141 1 93.19 217 ASP A O 1
ATOM 1698 N N . ASP A 1 218 ? 16.578 -8.977 -19.266 1 96.75 218 ASP A N 1
ATOM 1699 C CA . ASP A 1 218 ? 17.422 -8.984 -18.078 1 96.75 218 ASP A CA 1
ATOM 1700 C C . ASP A 1 218 ? 16.672 -9.57 -16.875 1 96.75 218 ASP A C 1
ATOM 1702 O O . ASP A 1 218 ? 16.906 -9.172 -15.734 1 96.75 218 ASP A O 1
ATOM 1706 N N . TRP A 1 219 ? 15.844 -10.625 -17.156 1 97.94 219 TRP A N 1
ATOM 1707 C CA . TRP A 1 219 ? 14.898 -11.055 -16.141 1 97.94 219 TRP A CA 1
ATOM 1708 C C . TRP A 1 219 ? 15.625 -11.688 -14.953 1 97.94 219 TRP A C 1
ATOM 1710 O O . TRP A 1 219 ? 15.109 -11.711 -13.836 1 97.94 219 TRP A O 1
ATOM 1720 N N . LEU A 1 220 ? 16.859 -12.188 -15.07 1 98.06 220 LEU A N 1
ATOM 1721 C CA . LEU A 1 220 ? 17.609 -12.805 -13.992 1 98.06 220 LEU A CA 1
ATOM 1722 C C . LEU A 1 220 ? 17.984 -11.773 -12.93 1 98.06 220 LEU A C 1
ATOM 1724 O O . LEU A 1 220 ? 18.391 -12.133 -11.82 1 98.06 220 LEU A O 1
ATOM 1728 N N . THR A 1 221 ? 17.828 -10.477 -13.172 1 98.06 221 THR A N 1
ATOM 1729 C CA . THR A 1 221 ? 18.141 -9.414 -12.219 1 98.06 221 THR A CA 1
ATOM 1730 C C . THR A 1 221 ? 16.906 -9 -11.438 1 98.06 221 THR A C 1
ATOM 1732 O O . THR A 1 221 ? 16.938 -8.055 -10.648 1 98.06 221 THR A O 1
ATOM 1735 N N . PHE A 1 222 ? 15.805 -9.695 -11.586 1 98.25 222 PHE A N 1
ATOM 1736 C CA . PHE A 1 222 ? 14.516 -9.25 -11.062 1 98.25 222 PHE A CA 1
ATOM 1737 C C . PHE A 1 222 ? 14.297 -9.773 -9.648 1 98.25 222 PHE A C 1
ATOM 1739 O O . PHE A 1 222 ? 13.211 -9.609 -9.086 1 98.25 222 PHE A O 1
ATOM 1746 N N . PHE A 1 223 ? 15.367 -10.352 -9.039 1 97.44 223 PHE A N 1
ATOM 1747 C CA . PHE A 1 223 ? 15.156 -11.055 -7.781 1 97.44 223 PHE A CA 1
ATOM 1748 C C . PHE A 1 223 ? 16.109 -10.547 -6.703 1 97.44 223 PHE A C 1
ATOM 1750 O O . PHE A 1 223 ? 17.203 -10.094 -7.012 1 97.44 223 PHE A O 1
ATOM 1757 N N . THR A 1 224 ? 15.633 -10.586 -5.473 1 95.94 224 THR A N 1
ATOM 1758 C CA . THR A 1 224 ? 16.469 -10.234 -4.328 1 95.94 224 THR A CA 1
ATOM 1759 C C . THR A 1 224 ? 17.297 -11.438 -3.875 1 95.94 224 THR A C 1
ATOM 1761 O O . THR A 1 224 ? 18.422 -11.281 -3.4 1 95.94 224 THR A O 1
ATOM 1764 N N . ASP A 1 225 ? 16.703 -12.695 -4.059 1 94.5 225 ASP A N 1
ATOM 1765 C CA . ASP A 1 225 ? 17.344 -13.906 -3.557 1 94.5 225 ASP A CA 1
ATOM 1766 C C . ASP A 1 225 ? 17.109 -15.078 -4.508 1 94.5 225 ASP A C 1
ATOM 1768 O O . ASP A 1 225 ? 17.219 -16.234 -4.105 1 94.5 225 ASP A O 1
ATOM 1772 N N . GLY A 1 226 ? 16.719 -14.758 -5.707 1 96.75 226 GLY A N 1
ATOM 1773 C CA . GLY A 1 226 ? 16.453 -15.773 -6.719 1 96.75 226 GLY A CA 1
ATOM 1774 C C . GLY A 1 226 ? 15.008 -16.25 -6.723 1 96.75 226 GLY A C 1
ATOM 1775 O O . GLY A 1 226 ? 14.578 -16.922 -7.652 1 96.75 226 GLY A O 1
ATOM 1776 N N . VAL A 1 227 ? 14.227 -15.867 -5.652 1 96.06 227 VAL A N 1
ATOM 1777 C CA . VAL A 1 227 ? 12.844 -16.312 -5.516 1 96.06 227 VAL A CA 1
ATOM 1778 C C . VAL A 1 227 ? 11.914 -15.102 -5.426 1 96.06 227 VAL A C 1
ATOM 1780 O O . VAL A 1 227 ? 10.961 -14.984 -6.195 1 96.06 227 VAL A O 1
ATOM 1783 N N . HIS A 1 228 ? 12.297 -14.18 -4.52 1 96.88 228 HIS A N 1
ATOM 1784 C CA . HIS A 1 228 ? 11.453 -13.008 -4.289 1 96.88 228 HIS A CA 1
ATOM 1785 C C . HIS A 1 228 ? 11.844 -11.859 -5.215 1 96.88 228 HIS A C 1
ATOM 1787 O O . HIS A 1 228 ? 13.023 -11.656 -5.5 1 96.88 228 HIS A O 1
ATOM 1793 N N . PHE A 1 229 ? 10.875 -11.094 -5.605 1 97.56 229 PHE A N 1
ATOM 1794 C CA . PHE A 1 229 ? 11.086 -10.023 -6.57 1 97.56 229 PHE A CA 1
ATOM 1795 C C . PHE A 1 229 ? 11.734 -8.812 -5.906 1 97.56 229 PHE A C 1
ATOM 1797 O O . PHE A 1 229 ? 11.406 -8.477 -4.766 1 97.56 229 PHE A O 1
ATOM 1804 N N . ASN A 1 230 ? 12.664 -8.188 -6.621 1 96.81 230 ASN A N 1
ATOM 1805 C CA . ASN A 1 230 ? 13.055 -6.816 -6.316 1 96.81 230 ASN A CA 1
ATOM 1806 C C . ASN A 1 230 ? 12.148 -5.809 -7.027 1 96.81 230 ASN A C 1
ATOM 1808 O O . ASN A 1 230 ? 11.086 -6.168 -7.527 1 96.81 230 ASN A O 1
ATOM 1812 N N . GLU A 1 231 ? 12.484 -4.566 -7.055 1 97.19 231 GLU A N 1
ATOM 1813 C CA . GLU A 1 231 ? 11.641 -3.518 -7.625 1 97.19 231 GLU A CA 1
ATOM 1814 C C . GLU A 1 231 ? 11.391 -3.76 -9.109 1 97.19 231 GLU A C 1
ATOM 1816 O O . GLU A 1 231 ? 10.289 -3.52 -9.609 1 97.19 231 GLU A O 1
ATOM 1821 N N . LYS A 1 232 ? 12.43 -4.223 -9.836 1 97.5 232 LYS A N 1
ATOM 1822 C CA . LYS A 1 232 ? 12.273 -4.473 -11.266 1 97.5 232 LYS A CA 1
ATOM 1823 C C . LYS A 1 232 ? 11.281 -5.602 -11.516 1 97.5 232 LYS A C 1
ATOM 1825 O O . LYS A 1 232 ? 10.391 -5.477 -12.367 1 97.5 232 LYS A O 1
ATOM 1830 N N . GLY A 1 233 ? 11.422 -6.707 -10.812 1 98.25 233 GLY A N 1
ATOM 1831 C CA . GLY A 1 233 ? 10.477 -7.812 -10.93 1 98.25 233 GLY A CA 1
ATOM 1832 C C . GLY A 1 233 ? 9.07 -7.445 -10.508 1 98.25 233 GLY A C 1
ATOM 1833 O O . GLY A 1 233 ? 8.102 -7.84 -11.148 1 98.25 233 GLY A O 1
ATOM 1834 N N . SER A 1 234 ? 8.977 -6.676 -9.422 1 98.19 234 SER A N 1
ATOM 1835 C CA . SER A 1 234 ? 7.68 -6.215 -8.945 1 98.19 234 SER A CA 1
ATOM 1836 C C . SER A 1 234 ? 6.969 -5.379 -10.008 1 98.19 234 SER A C 1
ATOM 1838 O O . SER A 1 234 ? 5.754 -5.488 -10.18 1 98.19 234 SER A O 1
ATOM 1840 N N . HIS A 1 235 ? 7.707 -4.605 -10.688 1 98.12 235 HIS A N 1
ATOM 1841 C CA . HIS A 1 235 ? 7.102 -3.762 -11.711 1 98.12 235 HIS A CA 1
ATOM 1842 C C . HIS A 1 235 ? 6.531 -4.598 -12.852 1 98.12 235 HIS A C 1
ATOM 1844 O O . HIS A 1 235 ? 5.5 -4.242 -13.43 1 98.12 235 HIS A O 1
ATOM 1850 N N . VAL A 1 236 ? 7.203 -5.68 -13.195 1 98.44 236 VAL A N 1
ATOM 1851 C CA . VAL A 1 236 ? 6.68 -6.582 -14.219 1 98.44 236 VAL A CA 1
ATOM 1852 C C . VAL A 1 236 ? 5.344 -7.16 -13.758 1 98.44 236 VAL A C 1
ATOM 1854 O O . VAL A 1 236 ? 4.383 -7.211 -14.531 1 98.44 236 VAL A O 1
ATOM 1857 N N . VAL A 1 237 ? 5.254 -7.629 -12.484 1 98.81 237 VAL A N 1
ATOM 1858 C CA . VAL A 1 237 ? 4.012 -8.172 -11.938 1 98.81 237 VAL A CA 1
ATOM 1859 C C . VAL A 1 237 ? 2.904 -7.121 -12.039 1 98.81 237 VAL A C 1
ATOM 1861 O O . VAL A 1 237 ? 1.806 -7.418 -12.516 1 98.81 237 VAL A O 1
ATOM 1864 N N . PHE A 1 238 ? 3.197 -5.879 -11.656 1 98.81 238 PHE A N 1
ATOM 1865 C CA . PHE A 1 238 ? 2.25 -4.773 -11.695 1 98.81 238 PHE A CA 1
ATOM 1866 C C . PHE A 1 238 ? 1.753 -4.535 -13.117 1 98.81 238 PHE A C 1
ATOM 1868 O O . PHE A 1 238 ? 0.547 -4.426 -13.344 1 98.81 238 PHE A O 1
ATOM 1875 N N . GLU A 1 239 ? 2.656 -4.488 -14.047 1 98.69 239 GLU A N 1
ATOM 1876 C CA . GLU A 1 239 ? 2.297 -4.207 -15.438 1 98.69 239 GLU A CA 1
ATOM 1877 C C . GLU A 1 239 ? 1.401 -5.305 -16 1 98.69 239 GLU A C 1
ATOM 1879 O O . GLU A 1 239 ? 0.45 -5.016 -16.734 1 98.69 239 GLU A O 1
ATOM 1884 N N . GLU A 1 240 ? 1.765 -6.523 -15.703 1 98.88 240 GLU A N 1
ATOM 1885 C CA . GLU A 1 240 ? 0.963 -7.637 -16.203 1 98.88 240 GLU A CA 1
ATOM 1886 C C . GLU A 1 240 ? -0.453 -7.594 -15.633 1 98.88 240 GLU A C 1
ATOM 1888 O O . GLU A 1 240 ? -1.426 -7.809 -16.359 1 98.88 240 GLU A O 1
ATOM 1893 N N . ILE A 1 241 ? -0.602 -7.316 -14.352 1 98.88 241 ILE A N 1
ATOM 1894 C CA . ILE A 1 241 ? -1.908 -7.234 -13.711 1 98.88 241 ILE A CA 1
ATOM 1895 C C . ILE A 1 241 ? -2.695 -6.059 -14.289 1 98.88 241 ILE A C 1
ATOM 1897 O O . ILE A 1 241 ? -3.869 -6.203 -14.641 1 98.88 241 ILE A O 1
ATOM 1901 N N . LYS A 1 242 ? -2.031 -4.902 -14.375 1 98.81 242 LYS A N 1
ATOM 1902 C CA . LYS A 1 242 ? -2.67 -3.705 -14.914 1 98.81 242 LYS A CA 1
ATOM 1903 C C . LYS A 1 242 ? -3.174 -3.943 -16.328 1 98.81 242 LYS A C 1
ATOM 1905 O O . LYS A 1 242 ? -4.305 -3.586 -16.672 1 98.81 242 LYS A O 1
ATOM 1910 N N . THR A 1 243 ? -2.33 -4.566 -17.172 1 98.75 243 THR A N 1
ATOM 1911 C CA . THR A 1 243 ? -2.693 -4.859 -18.562 1 98.75 243 THR A CA 1
ATOM 1912 C C . THR A 1 243 ? -3.914 -5.773 -18.609 1 98.75 243 THR A C 1
ATOM 1914 O O . THR A 1 243 ? -4.84 -5.535 -19.391 1 98.75 243 THR A O 1
ATOM 1917 N N . LEU A 1 244 ? -3.891 -6.801 -17.781 1 98.88 244 LEU A N 1
ATOM 1918 C CA . LEU A 1 244 ? -5.012 -7.734 -17.75 1 98.88 244 LEU A CA 1
ATOM 1919 C C . LEU A 1 244 ? -6.301 -7.016 -17.359 1 98.88 244 LEU A C 1
ATOM 1921 O O . LEU A 1 244 ? -7.34 -7.207 -18 1 98.88 244 LEU A O 1
ATOM 1925 N N . ILE A 1 245 ? -6.273 -6.168 -16.344 1 98.81 245 ILE A N 1
ATOM 1926 C CA . ILE A 1 245 ? -7.461 -5.465 -15.867 1 98.81 245 ILE A CA 1
ATOM 1927 C C . ILE A 1 245 ? -7.988 -4.547 -16.969 1 98.81 245 ILE A C 1
ATOM 1929 O O . ILE A 1 245 ? -9.203 -4.477 -17.188 1 98.81 245 ILE A O 1
ATOM 1933 N N . ASN A 1 246 ? -7.117 -3.918 -17.656 1 98.38 246 ASN A N 1
ATOM 1934 C CA . ASN A 1 246 ? -7.508 -2.99 -18.719 1 98.38 246 ASN A CA 1
ATOM 1935 C C . ASN A 1 246 ? -8.148 -3.719 -19.891 1 98.38 246 ASN A C 1
ATOM 1937 O O . ASN A 1 246 ? -9.023 -3.17 -20.562 1 98.38 246 ASN A O 1
ATOM 1941 N N . ARG A 1 247 ? -7.707 -4.91 -20.109 1 97.69 247 ARG A N 1
ATOM 1942 C CA . ARG A 1 247 ? -8.211 -5.645 -21.266 1 97.69 247 ARG A CA 1
ATOM 1943 C C . ARG A 1 247 ? -9.469 -6.434 -20.906 1 97.69 247 ARG A C 1
ATOM 1945 O O . ARG A 1 247 ? -10.195 -6.875 -21.797 1 97.69 247 ARG A O 1
ATOM 1952 N N . ALA A 1 248 ? -9.617 -6.656 -19.594 1 96.56 248 ALA A N 1
ATOM 1953 C CA . ALA A 1 248 ? -10.742 -7.477 -19.156 1 96.56 248 ALA A CA 1
ATOM 1954 C C . ALA A 1 248 ? -12.07 -6.793 -19.453 1 96.56 248 ALA A C 1
ATOM 1956 O O . ALA A 1 248 ? -12.188 -5.57 -19.344 1 96.56 248 ALA A O 1
ATOM 1957 N N . ASN A 1 249 ? -13.102 -7.414 -19.938 1 93.19 249 ASN A N 1
ATOM 1958 C CA . ASN A 1 249 ? -14.43 -6.898 -20.234 1 93.19 249 ASN A CA 1
ATOM 1959 C C . ASN A 1 249 ? -15.391 -7.141 -19.062 1 93.19 249 ASN A C 1
ATOM 1961 O O . ASN A 1 249 ? -16.516 -7.609 -19.266 1 93.19 249 ASN A O 1
ATOM 1965 N N . TRP A 1 250 ? -14.852 -6.746 -17.906 1 97.44 250 TRP A N 1
ATOM 1966 C CA . TRP A 1 250 ? -15.664 -6.961 -16.719 1 97.44 250 TRP A CA 1
ATOM 1967 C C . TRP A 1 250 ? -16.734 -5.887 -16.578 1 97.44 250 TRP A C 1
ATOM 1969 O O . TRP A 1 250 ? -16.531 -4.746 -17 1 97.44 250 TRP A O 1
ATOM 1979 N N . VAL A 1 251 ? -17.922 -6.332 -15.992 1 95.81 251 VAL A N 1
ATOM 1980 C CA . VAL A 1 251 ? -19 -5.414 -15.641 1 95.81 251 VAL A CA 1
ATOM 1981 C C . VAL A 1 251 ? -19.312 -5.539 -14.148 1 95.81 251 VAL A C 1
ATOM 1983 O O . VAL A 1 251 ? -19.828 -6.566 -13.703 1 95.81 251 VAL A O 1
ATOM 1986 N N . PRO A 1 252 ? -19.078 -4.574 -13.445 1 96.06 252 PRO A N 1
ATOM 1987 C CA . PRO A 1 252 ? -18.469 -3.287 -13.797 1 96.06 252 PRO A CA 1
ATOM 1988 C C . PRO A 1 252 ? -16.984 -3.402 -14.125 1 96.06 252 PRO A C 1
ATOM 1990 O O . PRO A 1 252 ? -16.328 -4.355 -13.703 1 96.06 252 PRO A O 1
ATOM 1993 N N . SER A 1 253 ? -16.469 -2.398 -14.883 1 97.62 253 SER A N 1
ATOM 1994 C CA . SER A 1 253 ? -15.047 -2.344 -15.172 1 97.62 253 SER A CA 1
ATOM 1995 C C . SER A 1 253 ? -14.234 -2.016 -13.922 1 97.62 253 SER A C 1
ATOM 1997 O O . SER A 1 253 ? -14.656 -1.2 -13.102 1 97.62 253 SER A O 1
ATOM 1999 N N . LEU A 1 254 ? -13.062 -2.623 -13.867 1 98.31 254 LEU A N 1
ATOM 2000 C CA . LEU A 1 254 ? -12.156 -2.328 -12.766 1 98.31 254 LEU A CA 1
ATOM 2001 C C . LEU A 1 254 ? -10.906 -1.614 -13.258 1 98.31 254 LEU A C 1
ATOM 2003 O O . LEU A 1 254 ? -9.93 -1.487 -12.523 1 98.31 254 LEU A O 1
ATOM 2007 N N . ALA A 1 255 ? -10.938 -1.197 -14.5 1 98.44 255 ALA A N 1
ATOM 2008 C CA . ALA A 1 255 ? -9.844 -0.374 -15.016 1 98.44 255 ALA A CA 1
ATOM 2009 C C . ALA A 1 255 ? -9.797 0.981 -14.312 1 98.44 255 ALA A C 1
ATOM 2011 O O . ALA A 1 255 ? -10.836 1.62 -14.125 1 98.44 255 ALA A O 1
ATOM 2012 N N . ALA A 1 256 ? -8.586 1.359 -13.938 1 97.06 256 ALA A N 1
ATOM 2013 C CA . ALA A 1 256 ? -8.438 2.604 -13.188 1 97.06 256 ALA A CA 1
ATOM 2014 C C . ALA A 1 256 ? -9.055 3.775 -13.938 1 97.06 256 ALA A C 1
ATOM 2016 O O . ALA A 1 256 ? -9.672 4.656 -13.328 1 97.06 256 ALA A O 1
ATOM 2017 N N . GLY A 1 257 ? -8.945 3.783 -15.234 1 95.31 257 GLY A N 1
ATOM 2018 C CA . GLY A 1 257 ? -9.461 4.875 -16.047 1 95.31 257 GLY A CA 1
ATOM 2019 C C . GLY A 1 257 ? -10.977 4.926 -16.094 1 95.31 257 GLY A C 1
ATOM 2020 O O . GLY A 1 257 ? -11.555 5.938 -16.5 1 95.31 257 GLY A O 1
ATOM 2021 N N . SER A 1 258 ? -11.641 3.896 -15.641 1 94.75 258 SER A N 1
ATOM 2022 C CA . SER A 1 258 ? -13.086 3.789 -15.773 1 94.75 258 SER A CA 1
ATOM 2023 C C . SER A 1 258 ? -13.773 3.904 -14.414 1 94.75 258 SER A C 1
ATOM 2025 O O . SER A 1 258 ? -14.984 4.113 -14.344 1 94.75 258 SER A O 1
ATOM 2027 N N . MET A 1 259 ? -13.086 3.742 -13.352 1 95.56 259 MET A N 1
ATOM 2028 C CA . MET A 1 259 ? -13.68 3.742 -12.016 1 95.56 259 MET A CA 1
ATOM 2029 C C . MET A 1 259 ? -13.859 5.164 -11.5 1 95.56 259 MET A C 1
ATOM 2031 O O . MET A 1 259 ? -13.031 6.039 -11.781 1 95.56 259 MET A O 1
ATOM 2035 N N . PRO A 1 260 ? -14.891 5.387 -10.727 1 92.56 260 PRO A N 1
ATOM 2036 C CA . PRO A 1 260 ? -15.086 6.723 -10.164 1 92.56 260 PRO A CA 1
ATOM 2037 C C . PRO A 1 260 ? -14 7.113 -9.164 1 92.56 260 PRO A C 1
ATOM 2039 O O . PRO A 1 260 ? -13.508 6.258 -8.422 1 92.56 260 PRO A O 1
ATOM 2042 N N . ILE A 1 261 ? -13.703 8.383 -9.141 1 93.12 261 ILE A N 1
ATOM 2043 C CA . ILE A 1 261 ? -12.75 8.953 -8.195 1 93.12 261 ILE A CA 1
ATOM 2044 C C . ILE A 1 261 ? -13.484 9.477 -6.969 1 93.12 261 ILE A C 1
ATOM 2046 O O . ILE A 1 261 ? -14.383 10.312 -7.086 1 93.12 261 ILE A O 1
ATOM 2050 N N . GLU A 1 262 ? -13.203 8.938 -5.797 1 93.75 262 GLU A N 1
ATOM 2051 C CA . GLU A 1 262 ? -13.82 9.414 -4.566 1 93.75 262 GLU A CA 1
ATOM 2052 C C . GLU A 1 262 ? -13.586 10.906 -4.367 1 93.75 262 GLU A C 1
ATOM 2054 O O . GLU A 1 262 ? -12.453 11.383 -4.465 1 93.75 262 GLU A O 1
ATOM 2059 N N . PHE A 1 263 ? -14.648 11.609 -4.172 1 92.12 263 PHE A N 1
ATOM 2060 C CA . PHE A 1 263 ? -14.656 13.055 -3.961 1 92.12 263 PHE A CA 1
ATOM 2061 C C . PHE A 1 263 ? -14.055 13.781 -5.156 1 92.12 263 PHE A C 1
ATOM 2063 O O . PHE A 1 263 ? -13.344 14.773 -4.988 1 92.12 263 PHE A O 1
ATOM 2070 N N . GLY A 1 264 ? -14.281 13.227 -6.324 1 85.75 264 GLY A N 1
ATOM 2071 C CA . GLY A 1 264 ? -13.758 13.805 -7.551 1 85.75 264 GLY A CA 1
ATOM 2072 C C . GLY A 1 264 ? -14.242 15.219 -7.797 1 85.75 264 GLY A C 1
ATOM 2073 O O . GLY A 1 264 ? -13.602 15.984 -8.516 1 85.75 264 GLY A O 1
ATOM 2074 N N . ASN A 1 265 ? -15.266 15.539 -7.141 1 77.12 265 ASN A N 1
ATOM 2075 C CA . ASN A 1 265 ? -15.859 16.859 -7.312 1 77.12 265 ASN A CA 1
ATOM 2076 C C . ASN A 1 265 ? -15.211 17.891 -6.395 1 77.12 265 ASN A C 1
ATOM 2078 O O . ASN A 1 265 ? -15.398 19.094 -6.574 1 77.12 265 ASN A O 1
ATOM 2082 N N . ILE A 1 266 ? -14.633 17.391 -5.387 1 74.25 266 ILE A N 1
ATOM 2083 C CA . ILE A 1 266 ? -13.922 18.281 -4.48 1 74.25 266 ILE A CA 1
ATOM 2084 C C . ILE A 1 266 ? -12.5 18.5 -4.977 1 74.25 266 ILE A C 1
ATOM 2086 O O . ILE A 1 266 ? -11.68 17.562 -4.957 1 74.25 266 ILE A O 1
ATOM 2090 N N . ARG A 1 267 ? -12.359 19.516 -5.738 1 64.56 267 ARG A N 1
ATOM 2091 C CA . ARG A 1 267 ? -11.07 19.719 -6.395 1 64.56 267 ARG A CA 1
ATOM 2092 C C . ARG A 1 267 ? -10.062 20.344 -5.434 1 64.56 267 ARG A C 1
ATOM 2094 O O . ARG A 1 267 ? -10.398 21.25 -4.672 1 64.56 267 ARG A O 1
ATOM 2101 N N . GLY A 1 268 ? -9.078 19.562 -5.039 1 58.62 268 GLY A N 1
ATOM 2102 C CA . GLY A 1 268 ? -7.902 20.281 -4.59 1 58.62 268 GLY A CA 1
ATOM 2103 C C . GLY A 1 268 ? -7.281 21.156 -5.672 1 58.62 268 GLY A C 1
ATOM 2104 O O . GLY A 1 268 ? -7.852 21.312 -6.754 1 58.62 268 GLY A O 1
ATOM 2105 N N . LEU A 1 269 ? -6.281 21.953 -5.391 1 52.66 269 LEU A N 1
ATOM 2106 C CA . LEU A 1 269 ? -5.621 22.734 -6.438 1 52.66 269 LEU A CA 1
ATOM 2107 C C . LEU A 1 269 ? -5.23 21.844 -7.609 1 52.66 269 LEU A C 1
ATOM 2109 O O . LEU A 1 269 ? -4.824 20.703 -7.418 1 52.66 269 LEU A O 1
ATOM 2113 N N . ARG A 1 270 ? -5.879 22.078 -8.773 1 44.91 270 ARG A N 1
ATOM 2114 C CA . ARG A 1 270 ? -5.5 21.484 -10.055 1 44.91 270 ARG A CA 1
ATOM 2115 C C . ARG A 1 270 ? -4.012 21.156 -10.086 1 44.91 270 ARG A C 1
ATOM 2117 O O . ARG A 1 270 ? -3.182 22 -9.742 1 44.91 270 ARG A O 1
ATOM 2124 N N . THR A 1 271 ? -3.703 20.047 -9.836 1 45.47 271 THR A N 1
ATOM 2125 C CA . THR A 1 271 ? -2.348 19.625 -10.18 1 45.47 271 THR A CA 1
ATOM 2126 C C . THR A 1 271 ? -1.882 20.297 -11.469 1 45.47 271 THR A C 1
ATOM 2128 O O . THR A 1 271 ? -2.611 20.312 -12.461 1 45.47 271 THR A O 1
ATOM 2131 N N . PHE A 1 272 ? -1.233 21.406 -11.391 1 39.22 272 PHE A N 1
ATOM 2132 C CA . PHE A 1 272 ? -0.607 21.891 -12.609 1 39.22 272 PHE A CA 1
ATOM 2133 C C . PHE A 1 272 ? 0.268 20.812 -13.242 1 39.22 272 PHE A C 1
ATOM 2135 O O . PHE A 1 272 ? 1.183 20.297 -12.602 1 39.22 272 PHE A O 1
ATOM 2142 N N . ASN A 1 273 ? -0.288 19.875 -13.922 1 39.19 273 ASN A N 1
ATOM 2143 C CA . ASN A 1 273 ? 0.571 19.094 -14.789 1 39.19 273 ASN A CA 1
ATOM 2144 C C . ASN A 1 273 ? 1.455 19.969 -15.664 1 39.19 273 ASN A C 1
ATOM 2146 O O . ASN A 1 273 ? 0.957 20.688 -16.531 1 39.19 273 ASN A O 1
ATOM 2150 N N . PHE A 1 274 ? 2.596 20.484 -15.219 1 35.22 274 PHE A N 1
ATOM 2151 C CA . PHE A 1 274 ? 3.445 21.047 -16.266 1 35.22 274 PHE A CA 1
ATOM 2152 C C . PHE A 1 274 ? 3.781 19.984 -17.297 1 35.22 274 PHE A C 1
ATOM 2154 O O . PHE A 1 274 ? 3.982 18.812 -16.969 1 35.22 274 PHE A O 1
ATOM 2161 N N . GLU A 1 275 ? 3.488 20.078 -18.312 1 39.38 275 GLU A N 1
ATOM 2162 C CA . GLU A 1 275 ? 3.707 19.188 -19.453 1 39.38 275 GLU A CA 1
ATOM 2163 C C . GLU A 1 275 ? 4.871 18.234 -19.188 1 39.38 275 GLU A C 1
ATOM 2165 O O . GLU A 1 275 ? 4.977 17.188 -19.812 1 39.38 275 GLU A O 1
ATOM 2170 N N . GLY A 1 276 ? 6.289 18.703 -18.906 1 36.03 276 GLY A N 1
ATOM 2171 C CA . GLY A 1 276 ? 7.445 17.828 -18.766 1 36.03 276 GLY A CA 1
ATOM 2172 C C . GLY A 1 276 ? 7.402 16.984 -17.516 1 36.03 276 GLY A C 1
ATOM 2173 O O . GLY A 1 276 ? 6.422 17.016 -16.766 1 36.03 276 GLY A O 1
ATOM 2174 N N . SER A 1 277 ? 8.43 16.312 -16.938 1 34.97 277 SER A N 1
ATOM 2175 C CA . SER A 1 277 ? 8.57 15.453 -15.758 1 34.97 277 SER A CA 1
ATOM 2176 C C . SER A 1 277 ? 8.148 16.188 -14.484 1 34.97 277 SER A C 1
ATOM 2178 O O . SER A 1 277 ? 8.922 16.969 -13.93 1 34.97 277 SER A O 1
ATOM 2180 N N . GLY A 1 278 ? 6.742 16.531 -14.07 1 37.53 278 GLY A N 1
ATOM 2181 C CA . GLY A 1 278 ? 5.812 17.609 -13.773 1 37.53 278 GLY A CA 1
ATOM 2182 C C . GLY A 1 278 ? 5.207 17.5 -12.383 1 37.53 278 GLY A C 1
ATOM 2183 O O . GLY A 1 278 ? 4.207 18.156 -12.086 1 37.53 278 GLY A O 1
ATOM 2184 N N . ILE A 1 279 ? 5.219 16.359 -11.656 1 45.31 279 ILE A N 1
ATOM 2185 C CA . ILE A 1 279 ? 4.25 16.547 -10.578 1 45.31 279 ILE A CA 1
ATOM 2186 C C . ILE A 1 279 ? 4.633 17.781 -9.75 1 45.31 279 ILE A C 1
ATOM 2188 O O . ILE A 1 279 ? 5.742 17.859 -9.219 1 45.31 279 ILE A O 1
ATOM 2192 N N . ILE A 1 280 ? 4.293 19 -10.148 1 41.41 280 ILE A N 1
ATOM 2193 C CA . ILE A 1 280 ? 4.34 20.281 -9.445 1 41.41 280 ILE A CA 1
ATOM 2194 C C . ILE A 1 280 ? 3.551 20.172 -8.141 1 41.41 280 ILE A C 1
ATOM 2196 O O . ILE A 1 280 ? 4.121 19.891 -7.082 1 41.41 280 ILE A O 1
ATOM 2200 N N . LEU A 1 281 ? 2.178 21.344 -8.25 1 41.5 281 LEU A N 1
ATOM 2201 C CA . LEU A 1 281 ? 1.343 22.047 -7.285 1 41.5 281 LEU A CA 1
ATOM 2202 C C . LEU A 1 281 ? 0.256 21.125 -6.734 1 41.5 281 LEU A C 1
ATOM 2204 O O . LEU A 1 281 ? -0.695 20.797 -7.441 1 41.5 281 LEU A O 1
ATOM 2208 N N . ASP A 1 282 ? 0.542 19.969 -6.363 1 38.84 282 ASP A N 1
ATOM 2209 C CA . ASP A 1 282 ? -0.523 19.391 -5.543 1 38.84 282 ASP A CA 1
ATOM 2210 C C . ASP A 1 282 ? -1.198 20.469 -4.695 1 38.84 282 ASP A C 1
ATOM 2212 O O . ASP A 1 282 ? -0.538 21.391 -4.215 1 38.84 282 ASP A O 1
ATOM 2216 N N . MET B 1 1 ? 2.02 17.547 90.938 1 20.41 1 MET B N 1
ATOM 2217 C CA . MET B 1 1 ? 1.186 16.578 91.625 1 20.41 1 MET B CA 1
ATOM 2218 C C . MET B 1 1 ? 0.831 15.414 90.75 1 20.41 1 MET B C 1
ATOM 2220 O O . MET B 1 1 ? 0.562 15.609 89.562 1 20.41 1 MET B O 1
ATOM 2224 N N . SER B 1 2 ? 1.035 14.18 91.188 1 21.03 2 SER B N 1
ATOM 2225 C CA . SER B 1 2 ? 1.293 12.797 90.75 1 21.03 2 SER B CA 1
ATOM 2226 C C . SER B 1 2 ? 0.016 12.109 90.312 1 21.03 2 SER B C 1
ATOM 2228 O O . SER B 1 2 ? -0.198 10.93 90.562 1 21.03 2 SER B O 1
ATOM 2230 N N . CYS B 1 3 ? -0.899 12.945 89.688 1 20.33 3 CYS B N 1
ATOM 2231 C CA . CYS B 1 3 ? -2.24 12.375 89.688 1 20.33 3 CYS B CA 1
ATOM 2232 C C . CYS B 1 3 ? -2.256 11.031 89 1 20.33 3 CYS B C 1
ATOM 2234 O O . CYS B 1 3 ? -1.89 10.938 87.812 1 20.33 3 CYS B O 1
ATOM 2236 N N . SER B 1 4 ? -2.57 10.055 89.688 1 18.34 4 SER B N 1
ATOM 2237 C CA . SER B 1 4 ? -2.529 8.602 89.875 1 18.34 4 SER B CA 1
ATOM 2238 C C . SER B 1 4 ? -3.371 7.918 88.75 1 18.34 4 SER B C 1
ATOM 2240 O O . SER B 1 4 ? -4.113 8.578 88.062 1 18.34 4 SER B O 1
ATOM 2242 N N . LEU B 1 5 ? -4.426 7.188 89.125 1 17.89 5 LEU B N 1
ATOM 2243 C CA . LEU B 1 5 ? -4.508 5.738 89.25 1 17.89 5 LEU B CA 1
ATOM 2244 C C . LEU B 1 5 ? -5.418 5.133 88.188 1 17.89 5 LEU B C 1
ATOM 2246 O O . LEU B 1 5 ? -5.062 4.137 87.562 1 17.89 5 LEU B O 1
ATOM 2250 N N . LEU B 1 6 ? -6.793 5.473 88.188 1 18.98 6 LEU B N 1
ATOM 2251 C CA . LEU B 1 6 ? -7.707 4.367 88.438 1 18.98 6 LEU B CA 1
ATOM 2252 C C . LEU B 1 6 ? -8.062 3.643 87.188 1 18.98 6 LEU B C 1
ATOM 2254 O O . LEU B 1 6 ? -8.234 4.273 86.125 1 18.98 6 LEU B O 1
ATOM 2258 N N . ASN B 1 7 ? -8.055 2.223 87.062 1 20.64 7 ASN B N 1
ATOM 2259 C CA . ASN B 1 7 ? -7.918 1.033 86.25 1 20.64 7 ASN B CA 1
ATOM 2260 C C . ASN B 1 7 ? -9.266 0.59 85.688 1 20.64 7 ASN B C 1
ATOM 2262 O O . ASN B 1 7 ? -9.383 -0.513 85.125 1 20.64 7 ASN B O 1
ATOM 2266 N N . PRO B 1 8 ? -10.328 1.529 85.562 1 20.55 8 PRO B N 1
ATOM 2267 C CA . PRO B 1 8 ? -11.594 0.813 85.812 1 20.55 8 PRO B CA 1
ATOM 2268 C C . PRO B 1 8 ? -11.797 -0.34 84.812 1 20.55 8 PRO B C 1
ATOM 2270 O O . PRO B 1 8 ? -11.148 -0.381 83.75 1 20.55 8 PRO B O 1
ATOM 2273 N N . LEU B 1 9 ? -12.805 -1.187 85.25 1 20.14 9 LEU B N 1
ATOM 2274 C CA . LEU B 1 9 ? -13.281 -2.562 85.188 1 20.14 9 LEU B CA 1
ATOM 2275 C C . LEU B 1 9 ? -13.859 -2.881 83.812 1 20.14 9 LEU B C 1
ATOM 2277 O O . LEU B 1 9 ? -14.273 -1.977 83.062 1 20.14 9 LEU B O 1
ATOM 2281 N N . PRO B 1 10 ? -13.922 -4.207 83.438 1 22 10 PRO B N 1
ATOM 2282 C CA . PRO B 1 10 ? -13.898 -5.105 82.25 1 22 10 PRO B CA 1
ATOM 2283 C C . PRO B 1 10 ? -15.281 -5.293 81.625 1 22 10 PRO B C 1
ATOM 2285 O O . PRO B 1 10 ? -15.422 -6.035 80.688 1 22 10 PRO B O 1
ATOM 2288 N N . VAL B 1 11 ? -16.125 -4.203 81.5 1 20.09 11 VAL B N 1
ATOM 2289 C CA . VAL B 1 11 ? -17.562 -4.484 81.438 1 20.09 11 VAL B CA 1
ATOM 2290 C C . VAL B 1 11 ? -17.844 -5.402 80.25 1 20.09 11 VAL B C 1
ATOM 2292 O O . VAL B 1 11 ? -17.516 -5.062 79.125 1 20.09 11 VAL B O 1
ATOM 2295 N N . GLY B 1 12 ? -17.984 -6.738 80.438 1 19.45 12 GLY B N 1
ATOM 2296 C CA . GLY B 1 12 ? -18.016 -7.945 79.625 1 19.45 12 GLY B CA 1
ATOM 2297 C C . GLY B 1 12 ? -19.297 -8.094 78.875 1 19.45 12 GLY B C 1
ATOM 2298 O O . GLY B 1 12 ? -19.531 -9.117 78.188 1 19.45 12 GLY B O 1
ATOM 2299 N N . SER B 1 13 ? -20.297 -7.094 79 1 19.45 13 SER B N 1
ATOM 2300 C CA . SER B 1 13 ? -21.656 -7.617 78.875 1 19.45 13 SER B CA 1
ATOM 2301 C C . SER B 1 13 ? -21.906 -8.305 77.562 1 19.45 13 SER B C 1
ATOM 2303 O O . SER B 1 13 ? -21.359 -7.91 76.562 1 19.45 13 SER B O 1
ATOM 2305 N N . GLY B 1 14 ? -22.406 -9.602 77.625 1 20.08 14 GLY B N 1
ATOM 2306 C CA . GLY B 1 14 ? -22.766 -10.812 76.938 1 20.08 14 GLY B CA 1
ATOM 2307 C C . GLY B 1 14 ? -23.875 -10.609 75.938 1 20.08 14 GLY B C 1
ATOM 2308 O O . GLY B 1 14 ? -24.984 -10.227 76.312 1 20.08 14 GLY B O 1
ATOM 2309 N N . ARG B 1 15 ? -23.594 -10.008 74.812 1 19.77 15 ARG B N 1
ATOM 2310 C CA . ARG B 1 15 ? -24.484 -9.602 73.688 1 19.77 15 ARG B CA 1
ATOM 2311 C C . ARG B 1 15 ? -25.328 -10.773 73.25 1 19.77 15 ARG B C 1
ATOM 2313 O O . ARG B 1 15 ? -24.797 -11.805 72.812 1 19.77 15 ARG B O 1
ATOM 2320 N N . CYS B 1 16 ? -26.516 -10.891 73.938 1 18.48 16 CYS B N 1
ATOM 2321 C CA . CYS B 1 16 ? -27.531 -11.93 73.75 1 18.48 16 CYS B CA 1
ATOM 2322 C C . CYS B 1 16 ? -27.875 -12.117 72.312 1 18.48 16 CYS B C 1
ATOM 2324 O O . CYS B 1 16 ? -27.859 -11.148 71.5 1 18.48 16 CYS B O 1
ATOM 2326 N N . GLN B 1 17 ? -28.156 -13.414 71.875 1 19.09 17 GLN B N 1
ATOM 2327 C CA . GLN B 1 17 ? -28.188 -14.344 70.75 1 19.09 17 GLN B CA 1
ATOM 2328 C C . GLN B 1 17 ? -29.5 -14.211 70 1 19.09 17 GLN B C 1
ATOM 2330 O O . GLN B 1 17 ? -29.719 -14.93 69 1 19.09 17 GLN B O 1
ATOM 2335 N N . LEU B 1 18 ? -30.297 -13.07 70.25 1 20.22 18 LEU B N 1
ATOM 2336 C CA . LEU B 1 18 ? -31.656 -13.5 69.938 1 20.22 18 LEU B CA 1
ATOM 2337 C C . LEU B 1 18 ? -31.719 -14 68.5 1 20.22 18 LEU B C 1
ATOM 2339 O O . LEU B 1 18 ? -31.047 -13.469 67.562 1 20.22 18 LEU B O 1
ATOM 2343 N N . PRO B 1 19 ? -32.469 -15.219 68.312 1 20.19 19 PRO B N 1
ATOM 2344 C CA . PRO B 1 19 ? -32.625 -16.156 67.188 1 20.19 19 PRO B CA 1
ATOM 2345 C C . PRO B 1 19 ? -33.406 -15.57 66 1 20.19 19 PRO B C 1
ATOM 2347 O O . PRO B 1 19 ? -34.594 -15.203 66.188 1 20.19 19 PRO B O 1
ATOM 2350 N N . LYS B 1 20 ? -33 -14.57 65.375 1 20.89 20 LYS B N 1
ATOM 2351 C CA . LYS B 1 20 ? -33.875 -13.875 64.438 1 20.89 20 LYS B CA 1
ATOM 2352 C C . LYS B 1 20 ? -34.656 -14.859 63.562 1 20.89 20 LYS B C 1
ATOM 2354 O O . LYS B 1 20 ? -34.156 -15.961 63.281 1 20.89 20 LYS B O 1
ATOM 2359 N N . GLN B 1 21 ? -36.031 -14.555 63.469 1 20.14 21 GLN B N 1
ATOM 2360 C CA . GLN B 1 21 ? -37.219 -15.141 62.906 1 20.14 21 GLN B CA 1
ATOM 2361 C C . GLN B 1 21 ? -37.031 -15.57 61.469 1 20.14 21 GLN B C 1
ATOM 2363 O O . GLN B 1 21 ? -36.125 -15.07 60.781 1 20.14 21 GLN B O 1
ATOM 2368 N N . HIS B 1 22 ? -38 -16.484 61 1 20.92 22 HIS B N 1
ATOM 2369 C CA . HIS B 1 22 ? -38.281 -17.531 60.031 1 20.92 22 HIS B CA 1
ATOM 2370 C C . HIS B 1 22 ? -38.344 -16.984 58.594 1 20.92 22 HIS B C 1
ATOM 2372 O O . HIS B 1 22 ? -38.625 -15.805 58.406 1 20.92 22 HIS B O 1
ATOM 2378 N N . PRO B 1 23 ? -37.969 -17.828 57.625 1 23.64 23 PRO B N 1
ATOM 2379 C CA . PRO B 1 23 ? -37.594 -17.828 56.219 1 23.64 23 PRO B CA 1
ATOM 2380 C C . PRO B 1 23 ? -38.75 -17.516 55.281 1 23.64 23 PRO B C 1
ATOM 2382 O O . PRO B 1 23 ? -39.719 -18.297 55.188 1 23.64 23 PRO B O 1
ATOM 2385 N N . SER B 1 24 ? -39.562 -16.359 55.562 1 22.56 24 SER B N 1
ATOM 2386 C CA . SER B 1 24 ? -40.719 -16.328 54.719 1 22.56 24 SER B CA 1
ATOM 2387 C C . SER B 1 24 ? -40.375 -16.594 53.25 1 22.56 24 SER B C 1
ATOM 2389 O O . SER B 1 24 ? -39.312 -16.172 52.781 1 22.56 24 SER B O 1
ATOM 2391 N N . LEU B 1 25 ? -41.031 -17.688 52.75 1 22.95 25 LEU B N 1
ATOM 2392 C CA . LEU B 1 25 ? -40.969 -18.344 51.438 1 22.95 25 LEU B CA 1
ATOM 2393 C C . LEU B 1 25 ? -41.406 -17.375 50.344 1 22.95 25 LEU B C 1
ATOM 2395 O O . LEU B 1 25 ? -42.562 -17.016 50.219 1 22.95 25 LEU B O 1
ATOM 2399 N N . ARG B 1 26 ? -41 -16.109 50.406 1 23.34 26 ARG B N 1
ATOM 2400 C CA . ARG B 1 26 ? -41.625 -15.359 49.312 1 23.34 26 ARG B CA 1
ATOM 2401 C C . ARG B 1 26 ? -41.438 -16.078 47.969 1 23.34 26 ARG B C 1
ATOM 2403 O O . ARG B 1 26 ? -40.312 -16.469 47.625 1 23.34 26 ARG B O 1
ATOM 2410 N N . PRO B 1 27 ? -42.5 -16.703 47.531 1 23.83 27 PRO B N 1
ATOM 2411 C CA . PRO B 1 27 ? -42.469 -17.391 46.219 1 23.83 27 PRO B CA 1
ATOM 2412 C C . PRO B 1 27 ? -42 -16.484 45.094 1 23.83 27 PRO B C 1
ATOM 2414 O O . PRO B 1 27 ? -42.594 -15.438 44.844 1 23.83 27 PRO B O 1
ATOM 2417 N N . SER B 1 28 ? -40.75 -15.977 45.188 1 22.69 28 SER B N 1
ATOM 2418 C CA . SER B 1 28 ? -40.438 -15.102 44.062 1 22.69 28 SER B CA 1
ATOM 2419 C C . SER B 1 28 ? -40.719 -15.797 42.75 1 22.69 28 SER B C 1
ATOM 2421 O O . SER B 1 28 ? -40.188 -16.891 42.469 1 22.69 28 SER B O 1
ATOM 2423 N N . LEU B 1 29 ? -42 -15.805 42.312 1 25.64 29 LEU B N 1
ATOM 2424 C CA . LEU B 1 29 ? -42.312 -16.203 40.969 1 25.64 29 LEU B CA 1
ATOM 2425 C C . LEU B 1 29 ? -41.375 -15.562 39.969 1 25.64 29 LEU B C 1
ATOM 2427 O O . LEU B 1 29 ? -41.344 -14.336 39.812 1 25.64 29 LEU B O 1
ATOM 2431 N N . SER B 1 30 ? -40.156 -16.078 39.969 1 23.08 30 SER B N 1
ATOM 2432 C CA . SER B 1 30 ? -39.188 -15.656 38.938 1 23.08 30 SER B CA 1
ATOM 2433 C C . SER B 1 30 ? -39.812 -15.75 37.531 1 23.08 30 SER B C 1
ATOM 2435 O O . SER B 1 30 ? -40.156 -16.828 37.094 1 23.08 30 SER B O 1
ATOM 2437 N N . THR B 1 31 ? -40.812 -14.883 37.25 1 26.5 31 THR B N 1
ATOM 2438 C CA . THR B 1 31 ? -41.219 -14.828 35.875 1 26.5 31 THR B CA 1
ATOM 2439 C C . THR B 1 31 ? -40 -14.727 34.938 1 26.5 31 THR B C 1
ATOM 2441 O O . THR B 1 31 ? -39.281 -13.719 34.969 1 26.5 31 THR B O 1
ATOM 2444 N N . GLN B 1 32 ? -39.219 -15.766 34.844 1 23.78 32 GLN B N 1
ATOM 2445 C CA . GLN B 1 32 ? -38.156 -15.797 33.844 1 23.78 32 GLN B CA 1
ATOM 2446 C C . GLN B 1 32 ? -38.688 -15.453 32.469 1 23.78 32 GLN B C 1
ATOM 2448 O O . GLN B 1 32 ? -39.469 -16.219 31.891 1 23.78 32 GLN B O 1
ATOM 2453 N N . PHE B 1 33 ? -39.188 -14.234 32.25 1 27.75 33 PHE B N 1
ATOM 2454 C CA . PHE B 1 33 ? -39.406 -14 30.828 1 27.75 33 PHE B CA 1
ATOM 2455 C C . PHE B 1 33 ? -38.156 -14.328 30.016 1 27.75 33 PHE B C 1
ATOM 2457 O O . PHE B 1 33 ? -37.062 -13.859 30.312 1 27.75 33 PHE B O 1
ATOM 2464 N N . PRO B 1 34 ? -38.062 -15.539 29.422 1 29.25 34 PRO B N 1
ATOM 2465 C CA . PRO B 1 34 ? -36.938 -15.836 28.578 1 29.25 34 PRO B CA 1
ATOM 2466 C C . PRO B 1 34 ? -36.688 -14.789 27.484 1 29.25 34 PRO B C 1
ATOM 2468 O O . PRO B 1 34 ? -37.562 -14.609 26.609 1 29.25 34 PRO B O 1
ATOM 2471 N N . GLY B 1 35 ? -36.531 -13.531 27.766 1 25.97 35 GLY B N 1
ATOM 2472 C CA . GLY B 1 35 ? -36.219 -12.68 26.625 1 25.97 35 GLY B CA 1
ATOM 2473 C C . GLY B 1 35 ? -35 -13.164 25.844 1 25.97 35 GLY B C 1
ATOM 2474 O O . GLY B 1 35 ? -33.875 -12.852 26.188 1 25.97 35 GLY B O 1
ATOM 2475 N N . ALA B 1 36 ? -34.906 -14.43 25.344 1 27.81 36 ALA B N 1
ATOM 2476 C CA . ALA B 1 36 ? -33.875 -14.742 24.359 1 27.81 36 ALA B CA 1
ATOM 2477 C C . ALA B 1 36 ? -33.938 -13.766 23.188 1 27.81 36 ALA B C 1
ATOM 2479 O O . ALA B 1 36 ? -34.781 -13.883 22.312 1 27.81 36 ALA B O 1
ATOM 2480 N N . LEU B 1 37 ? -33.969 -12.469 23.406 1 29.2 37 LEU B N 1
ATOM 2481 C CA . LEU B 1 37 ? -33.656 -11.758 22.172 1 29.2 37 LEU B CA 1
ATOM 2482 C C . LEU B 1 37 ? -32.344 -12.266 21.562 1 29.2 37 LEU B C 1
ATOM 2484 O O . LEU B 1 37 ? -31.281 -12.18 22.203 1 29.2 37 LEU B O 1
ATOM 2488 N N . SER B 1 38 ? -32.375 -13.359 20.875 1 27.64 38 SER B N 1
ATOM 2489 C CA . SER B 1 38 ? -31.297 -13.727 19.953 1 27.64 38 SER B CA 1
ATOM 2490 C C . SER B 1 38 ? -30.781 -12.508 19.203 1 27.64 38 SER B C 1
ATOM 2492 O O . SER B 1 38 ? -31.5 -11.914 18.391 1 27.64 38 SER B O 1
ATOM 2494 N N . ARG B 1 39 ? -30.125 -11.617 19.922 1 28.75 39 ARG B N 1
ATOM 2495 C CA . ARG B 1 39 ? -29.328 -10.703 19.109 1 28.75 39 ARG B CA 1
ATOM 2496 C C . ARG B 1 39 ? -28.609 -11.438 18 1 28.75 39 ARG B C 1
ATOM 2498 O O . ARG B 1 39 ? -27.656 -12.172 18.25 1 28.75 39 ARG B O 1
ATOM 2505 N N . CYS B 1 40 ? -29.359 -11.992 17.062 1 30.45 40 CYS B N 1
ATOM 2506 C CA . CYS B 1 40 ? -28.672 -12.328 15.82 1 30.45 40 CYS B CA 1
ATOM 2507 C C . CYS B 1 40 ? -27.688 -11.234 15.438 1 30.45 40 CYS B C 1
ATOM 2509 O O . CYS B 1 40 ? -28.078 -10.164 14.969 1 30.45 40 CYS B O 1
ATOM 2511 N N . GLY B 1 41 ? -26.781 -10.914 16.344 1 31.8 41 GLY B N 1
ATOM 2512 C CA . GLY B 1 41 ? -25.688 -10.07 15.906 1 31.8 41 GLY B CA 1
ATOM 2513 C C . GLY B 1 41 ? -25.125 -10.477 14.555 1 31.8 41 GLY B C 1
ATOM 2514 O O . GLY B 1 41 ? -24.484 -11.523 14.43 1 31.8 41 GLY B O 1
ATOM 2515 N N . TRP B 1 42 ? -25.875 -10.234 13.516 1 30.52 42 TRP B N 1
ATOM 2516 C CA . TRP B 1 42 ? -25.25 -10.25 12.195 1 30.52 42 TRP B CA 1
ATOM 2517 C C . TRP B 1 42 ? -23.875 -9.57 12.234 1 30.52 42 TRP B C 1
ATOM 2519 O O . TRP B 1 42 ? -23.797 -8.344 12.328 1 30.52 42 TRP B O 1
ATOM 2529 N N . ARG B 1 43 ? -22.984 -10.117 12.969 1 34.28 43 ARG B N 1
ATOM 2530 C CA . ARG B 1 43 ? -21.609 -9.688 12.758 1 34.28 43 ARG B CA 1
ATOM 2531 C C . ARG B 1 43 ? -21.297 -9.57 11.266 1 34.28 43 ARG B C 1
ATOM 2533 O O . ARG B 1 43 ? -21.375 -10.562 10.539 1 34.28 43 ARG B O 1
ATOM 2540 N N . THR B 1 44 ? -21.578 -8.547 10.773 1 37.16 44 THR B N 1
ATOM 2541 C CA . THR B 1 44 ? -21.031 -8.281 9.445 1 37.16 44 THR B CA 1
ATOM 2542 C C . THR B 1 44 ? -19.594 -8.797 9.344 1 37.16 44 THR B C 1
ATOM 2544 O O . THR B 1 44 ? -18.672 -8.234 9.953 1 37.16 44 THR B O 1
ATOM 2547 N N . LYS B 1 45 ? -19.453 -10.055 9.398 1 38.53 45 LYS B N 1
ATOM 2548 C CA . LYS B 1 45 ? -18.141 -10.672 9.258 1 38.53 45 LYS B CA 1
ATOM 2549 C C . LYS B 1 45 ? -17.406 -10.141 8.031 1 38.53 45 LYS B C 1
ATOM 2551 O O . LYS B 1 45 ? -17.875 -10.297 6.902 1 38.53 45 LYS B O 1
ATOM 2556 N N . MET B 1 46 ? -16.844 -9.023 8.211 1 40.94 46 MET B N 1
ATOM 2557 C CA . MET B 1 46 ? -15.875 -8.648 7.188 1 40.94 46 MET B CA 1
ATOM 2558 C C . MET B 1 46 ? -14.969 -9.82 6.836 1 40.94 46 MET B C 1
ATOM 2560 O O . MET B 1 46 ? -14.898 -10.797 7.582 1 40.94 46 MET B O 1
ATOM 2564 N N . VAL B 1 47 ? -14.25 -9.758 5.781 1 41.75 47 VAL B N 1
ATOM 2565 C CA . VAL B 1 47 ? -13.273 -10.734 5.305 1 41.75 47 VAL B CA 1
ATOM 2566 C C . VAL B 1 47 ? -12.227 -10.984 6.391 1 41.75 47 VAL B C 1
ATOM 2568 O O . VAL B 1 47 ? -11.43 -10.102 6.707 1 41.75 47 VAL B O 1
ATOM 2571 N N . GLY B 1 48 ? -12.18 -12.188 7.203 1 46.78 48 GLY B N 1
ATOM 2572 C CA . GLY B 1 48 ? -11.25 -12.742 8.18 1 46.78 48 GLY B CA 1
ATOM 2573 C C . GLY B 1 48 ? -11.344 -12.086 9.539 1 46.78 48 GLY B C 1
ATOM 2574 O O . GLY B 1 48 ? -12.133 -11.156 9.727 1 46.78 48 GLY B O 1
ATOM 2575 N N . PRO B 1 49 ? -10.703 -12.742 10.641 1 52.94 49 PRO B N 1
ATOM 2576 C CA . PRO B 1 49 ? -10.664 -12.031 11.914 1 52.94 49 PRO B CA 1
ATOM 2577 C C . PRO B 1 49 ? -10.266 -10.562 11.766 1 52.94 49 PRO B C 1
ATOM 2579 O O . PRO B 1 49 ? -9.469 -10.227 10.891 1 52.94 49 PRO B O 1
ATOM 2582 N N . MET B 1 50 ? -11.039 -9.672 12.117 1 74.06 50 MET B N 1
ATOM 2583 C CA . MET B 1 50 ? -10.977 -8.258 11.758 1 74.06 50 MET B CA 1
ATOM 2584 C C . MET B 1 50 ? -9.68 -7.629 12.258 1 74.06 50 MET B C 1
ATOM 2586 O O . MET B 1 50 ? -9.414 -7.613 13.461 1 74.06 50 MET B O 1
ATOM 2590 N N . ARG B 1 51 ? -8.672 -7.488 11.328 1 92.5 51 ARG B N 1
ATOM 2591 C CA . ARG B 1 51 ? -7.453 -6.746 11.617 1 92.5 51 ARG B CA 1
ATOM 2592 C C . ARG B 1 51 ? -7.762 -5.289 11.945 1 92.5 51 ARG B C 1
ATOM 2594 O O . ARG B 1 51 ? -8.695 -4.707 11.391 1 92.5 51 ARG B O 1
ATOM 2601 N N . PRO B 1 52 ? -7.023 -4.754 13.008 1 96.69 52 PRO B N 1
ATOM 2602 C CA . PRO B 1 52 ? -7.098 -3.305 13.195 1 96.69 52 PRO B CA 1
ATOM 2603 C C . PRO B 1 52 ? -6.859 -2.529 11.898 1 96.69 52 PRO B C 1
ATOM 2605 O O . PRO B 1 52 ? -6.074 -2.963 11.055 1 96.69 52 PRO B O 1
ATOM 2608 N N . LYS B 1 53 ? -7.539 -1.417 11.766 1 97.06 53 LYS B N 1
ATOM 2609 C CA . LYS B 1 53 ? -7.367 -0.55 10.602 1 97.06 53 LYS B CA 1
ATOM 2610 C C . LYS B 1 53 ? -6.492 0.653 10.938 1 97.06 53 LYS B C 1
ATOM 2612 O O . LYS B 1 53 ? -6.73 1.347 11.93 1 97.06 53 LYS B O 1
ATOM 2617 N N . PHE B 1 54 ? -5.438 0.828 10.188 1 98.62 54 PHE B N 1
ATOM 2618 C CA . PHE B 1 54 ? -4.621 2.037 10.172 1 98.62 54 PHE B CA 1
ATOM 2619 C C . PHE B 1 54 ? -4.941 2.885 8.945 1 98.62 54 PHE B C 1
ATOM 2621 O O . PHE B 1 54 ? -4.617 2.506 7.816 1 98.62 54 PHE B O 1
ATOM 2628 N N . VAL B 1 55 ? -5.57 4.039 9.211 1 98.62 55 VAL B N 1
ATOM 2629 C CA . VAL B 1 55 ? -5.957 4.887 8.086 1 98.62 55 VAL B CA 1
ATOM 2630 C C . VAL B 1 55 ? -4.969 6.047 7.945 1 98.62 55 VAL B C 1
ATOM 2632 O O . VAL B 1 55 ? -4.656 6.723 8.93 1 98.62 55 VAL B O 1
ATOM 2635 N N . VAL B 1 56 ? -4.398 6.18 6.723 1 98.88 56 VAL B N 1
ATOM 2636 C CA . VAL B 1 56 ? -3.592 7.355 6.418 1 98.88 56 VAL B CA 1
ATOM 2637 C C . VAL B 1 56 ? -4.426 8.367 5.637 1 98.88 56 VAL B C 1
ATOM 2639 O O . VAL B 1 56 ? -4.918 8.07 4.547 1 98.88 56 VAL B O 1
ATOM 2642 N N . PHE B 1 57 ? -4.641 9.562 6.25 1 98.81 57 PHE B N 1
ATOM 2643 C CA . PHE B 1 57 ? -5.566 10.578 5.762 1 98.81 57 PHE B CA 1
ATOM 2644 C C . PHE B 1 57 ? -4.836 11.891 5.508 1 98.81 57 PHE B C 1
ATOM 2646 O O . PHE B 1 57 ? -4.262 12.477 6.426 1 98.81 57 PHE B O 1
ATOM 2653 N N . GLY B 1 58 ? -4.859 12.297 4.25 1 98.38 58 GLY B N 1
ATOM 2654 C CA . GLY B 1 58 ? -4.148 13.539 3.996 1 98.38 58 GLY B CA 1
ATOM 2655 C C . GLY B 1 58 ? -4.121 13.922 2.529 1 98.38 58 GLY B C 1
ATOM 2656 O O . GLY B 1 58 ? -4.914 13.414 1.733 1 98.38 58 GLY B O 1
ATOM 2657 N N . SER B 1 59 ? -3.322 14.875 2.188 1 96.62 59 SER B N 1
ATOM 2658 C CA . SER B 1 59 ? -3.232 15.406 0.83 1 96.62 59 SER B CA 1
ATOM 2659 C C . SER B 1 59 ? -2.252 14.602 -0.014 1 96.62 59 SER B C 1
ATOM 2661 O O . SER B 1 59 ? -2.281 13.367 -0 1 96.62 59 SER B O 1
ATOM 2663 N N . SER B 1 60 ? -1.378 15.242 -0.839 1 95.94 60 SER B N 1
ATOM 2664 C CA . SER B 1 60 ? -0.527 14.547 -1.802 1 95.94 60 SER B CA 1
ATOM 2665 C C . SER B 1 60 ? 0.563 13.742 -1.1 1 95.94 60 SER B C 1
ATOM 2667 O O . SER B 1 60 ? 0.948 12.672 -1.566 1 95.94 60 SER B O 1
ATOM 2669 N N . ILE B 1 61 ? 1.089 14.242 0.034 1 97.19 61 ILE B N 1
ATOM 2670 C CA . ILE B 1 61 ? 2.121 13.531 0.783 1 97.19 61 ILE B CA 1
ATOM 2671 C C . ILE B 1 61 ? 1.598 12.164 1.214 1 97.19 61 ILE B C 1
ATOM 2673 O O . ILE B 1 61 ? 2.357 11.195 1.28 1 97.19 61 ILE B O 1
ATOM 2677 N N . VAL B 1 62 ? 0.288 12.117 1.447 1 98.31 62 VAL B N 1
ATOM 2678 C CA . VAL B 1 62 ? -0.359 10.867 1.843 1 98.31 62 VAL B CA 1
ATOM 2679 C C . VAL B 1 62 ? -0.761 10.078 0.601 1 98.31 62 VAL B C 1
ATOM 2681 O O . VAL B 1 62 ? -0.502 8.875 0.511 1 98.31 62 VAL B O 1
ATOM 2684 N N . GLN B 1 63 ? -1.393 10.719 -0.387 1 97.06 63 GLN B N 1
ATOM 2685 C CA . GLN B 1 63 ? -1.84 9.992 -1.572 1 97.06 63 GLN B CA 1
ATOM 2686 C C . GLN B 1 63 ? -0.683 9.25 -2.229 1 97.06 63 GLN B C 1
ATOM 2688 O O . GLN B 1 63 ? -0.86 8.133 -2.73 1 97.06 63 GLN B O 1
ATOM 2693 N N . PHE B 1 64 ? 0.505 9.82 -2.141 1 97.06 64 PHE B N 1
ATOM 2694 C CA . PHE B 1 64 ? 1.651 9.234 -2.828 1 97.06 64 PHE B CA 1
ATOM 2695 C C . PHE B 1 64 ? 2.469 8.367 -1.878 1 97.06 64 PHE B C 1
ATOM 2697 O O . PHE B 1 64 ? 3.58 7.949 -2.211 1 97.06 64 PHE B O 1
ATOM 2704 N N . SER B 1 65 ? 1.907 8.062 -0.727 1 98.38 65 SER B N 1
ATOM 2705 C CA . SER B 1 65 ? 2.678 7.344 0.282 1 98.38 65 SER B CA 1
ATOM 2706 C C . SER B 1 65 ? 2.809 5.863 -0.072 1 98.38 65 SER B C 1
ATOM 2708 O O . SER B 1 65 ? 3.488 5.109 0.626 1 98.38 65 SER B O 1
ATOM 2710 N N . PHE B 1 66 ? 2.25 5.422 -1.188 1 98.25 66 PHE B N 1
ATOM 2711 C CA . PHE B 1 66 ? 2.422 4.043 -1.635 1 98.25 66 PHE B CA 1
ATOM 2712 C C . PHE B 1 66 ? 3.26 3.986 -2.906 1 98.25 66 PHE B C 1
ATOM 2714 O O . PHE B 1 66 ? 3.541 2.904 -3.422 1 98.25 66 PHE B O 1
ATOM 2721 N N . ALA B 1 67 ? 3.637 5.109 -3.344 1 95.38 67 ALA B N 1
ATOM 2722 C CA . ALA B 1 67 ? 4.484 5.184 -4.527 1 95.38 67 ALA B CA 1
ATOM 2723 C C . ALA B 1 67 ? 5.961 5.195 -4.145 1 95.38 67 ALA B C 1
ATOM 2725 O O . ALA B 1 67 ? 6.332 5.715 -3.09 1 95.38 67 ALA B O 1
ATOM 2726 N N . ASP B 1 68 ? 6.852 4.602 -5.004 1 91.62 68 ASP B N 1
ATOM 2727 C CA . ASP B 1 68 ? 8.305 4.754 -4.953 1 91.62 68 ASP B CA 1
ATOM 2728 C C . ASP B 1 68 ? 8.828 4.504 -3.541 1 91.62 68 ASP B C 1
ATOM 2730 O O . ASP B 1 68 ? 9.492 5.367 -2.957 1 91.62 68 ASP B O 1
ATOM 2734 N N . LYS B 1 69 ? 8.602 3.365 -3.037 1 94.75 69 LYS B N 1
ATOM 2735 C CA . LYS B 1 69 ? 9.008 3.016 -1.68 1 94.75 69 LYS B CA 1
ATOM 2736 C C . LYS B 1 69 ? 8.484 4.031 -0.67 1 94.75 69 LYS B C 1
ATOM 2738 O O . LYS B 1 69 ? 9.242 4.551 0.149 1 94.75 69 LYS B O 1
ATOM 2743 N N . GLY B 1 70 ? 7.172 4.348 -0.778 1 97.88 70 GLY B N 1
ATOM 2744 C CA . GLY B 1 70 ? 6.539 5.355 0.061 1 97.88 70 GLY B CA 1
ATOM 2745 C C . GLY B 1 70 ? 6.352 4.902 1.497 1 97.88 70 GLY B C 1
ATOM 2746 O O . GLY B 1 70 ? 6.367 3.703 1.783 1 97.88 70 GLY B O 1
ATOM 2747 N N . TRP B 1 71 ? 6.168 5.879 2.377 1 98.81 71 TRP B N 1
ATOM 2748 C CA . TRP B 1 71 ? 6.109 5.59 3.807 1 98.81 71 TRP B CA 1
ATOM 2749 C C . TRP B 1 71 ? 4.848 4.809 4.152 1 98.81 71 TRP B C 1
ATOM 2751 O O . TRP B 1 71 ? 4.852 3.986 5.074 1 98.81 71 TRP B O 1
ATOM 2761 N N . GLY B 1 72 ? 3.721 5.035 3.447 1 98.81 72 GLY B N 1
ATOM 2762 C CA . GLY B 1 72 ? 2.527 4.227 3.639 1 98.81 72 GLY B CA 1
ATOM 2763 C C . GLY B 1 72 ? 2.734 2.766 3.285 1 98.81 72 GLY B C 1
ATOM 2764 O O . GLY B 1 72 ? 2.26 1.875 3.994 1 98.81 72 GLY B O 1
ATOM 2765 N N . ALA B 1 73 ? 3.4 2.539 2.211 1 98.81 73 ALA B N 1
ATOM 2766 C CA . ALA B 1 73 ? 3.717 1.174 1.802 1 98.81 73 ALA B CA 1
ATOM 2767 C C . ALA B 1 73 ? 4.613 0.488 2.828 1 98.81 73 ALA B C 1
ATOM 2769 O O . ALA B 1 73 ? 4.43 -0.692 3.133 1 98.81 73 ALA B O 1
ATOM 2770 N N . GLU B 1 74 ? 5.574 1.22 3.369 1 98.56 74 GLU B N 1
ATOM 2771 C CA . GLU B 1 74 ? 6.465 0.658 4.379 1 98.56 74 GLU B CA 1
ATOM 2772 C C . GLU B 1 74 ? 5.699 0.275 5.641 1 98.56 74 GLU B C 1
ATOM 2774 O O . GLU B 1 74 ? 5.988 -0.749 6.266 1 98.56 74 GLU B O 1
ATOM 2779 N N . ILE B 1 75 ? 4.75 1.114 5.98 1 98.81 75 ILE B N 1
ATOM 2780 C CA . ILE B 1 75 ? 3.918 0.779 7.133 1 98.81 75 ILE B CA 1
ATOM 2781 C C . ILE B 1 75 ? 3.107 -0.479 6.836 1 98.81 75 ILE B C 1
ATOM 2783 O O . ILE B 1 75 ? 3.012 -1.378 7.676 1 98.81 75 ILE B O 1
ATOM 2787 N N . ALA B 1 76 ? 2.523 -0.568 5.641 1 98.69 76 ALA B N 1
ATOM 2788 C CA . ALA B 1 76 ? 1.744 -1.74 5.25 1 98.69 76 ALA B CA 1
ATOM 2789 C C . ALA B 1 76 ? 2.596 -3.006 5.297 1 98.69 76 ALA B C 1
ATOM 2791 O O . ALA B 1 76 ? 2.125 -4.062 5.715 1 98.69 76 ALA B O 1
ATOM 2792 N N . ASN B 1 77 ? 3.82 -2.869 4.867 1 98.25 77 ASN B N 1
ATOM 2793 C CA . ASN B 1 77 ? 4.73 -4.008 4.906 1 98.25 77 ASN B CA 1
ATOM 2794 C C . ASN B 1 77 ? 5.043 -4.426 6.344 1 98.25 77 ASN B C 1
ATOM 2796 O O . ASN B 1 77 ? 5 -5.613 6.668 1 98.25 77 ASN B O 1
ATOM 2800 N N . LEU B 1 78 ? 5.348 -3.449 7.191 1 98.19 78 LEU B N 1
ATOM 2801 C CA . LEU B 1 78 ? 5.691 -3.721 8.586 1 98.19 78 LEU B CA 1
ATOM 2802 C C . LEU B 1 78 ? 4.551 -4.438 9.297 1 98.19 78 LEU B C 1
ATOM 2804 O O . LEU B 1 78 ? 4.785 -5.34 10.102 1 98.19 78 LEU B O 1
ATOM 2808 N N . TYR B 1 79 ? 3.344 -4.047 8.961 1 98 79 TYR B N 1
ATOM 2809 C CA . TYR B 1 79 ? 2.193 -4.547 9.703 1 98 79 TYR B CA 1
ATOM 2810 C C . TYR B 1 79 ? 1.475 -5.645 8.922 1 98 79 TYR B C 1
ATOM 2812 O O . TYR B 1 79 ? 0.311 -5.945 9.195 1 98 79 TYR B O 1
ATOM 2820 N N . ALA B 1 80 ? 2.277 -6.215 7.977 1 96 80 ALA B N 1
ATOM 2821 C CA . ALA B 1 80 ? 1.694 -7.336 7.246 1 96 80 ALA B CA 1
ATOM 2822 C C . ALA B 1 80 ? 1.153 -8.391 8.203 1 96 80 ALA B C 1
ATOM 2824 O O . ALA B 1 80 ? 1.826 -8.773 9.172 1 96 80 ALA B O 1
ATOM 2825 N N . ARG B 1 81 ? -0.089 -8.859 8.125 1 94.75 81 ARG B N 1
ATOM 2826 C CA . ARG B 1 81 ? -0.78 -9.891 8.898 1 94.75 81 ARG B CA 1
ATOM 2827 C C . ARG B 1 81 ? -1.275 -9.336 10.227 1 94.75 81 ARG B C 1
ATOM 2829 O O . ARG B 1 81 ? -1.801 -10.078 11.062 1 94.75 81 ARG B O 1
ATOM 2836 N N . GLN B 1 82 ? -1.028 -8.031 10.5 1 96.88 82 GLN B N 1
ATOM 2837 C CA . GLN B 1 82 ? -1.375 -7.496 11.812 1 96.88 82 GLN B CA 1
ATOM 2838 C C . GLN B 1 82 ? -2.408 -6.379 11.695 1 96.88 82 GLN B C 1
ATOM 2840 O O . GLN B 1 82 ? -3.318 -6.277 12.523 1 96.88 82 GLN B O 1
ATOM 2845 N N . ALA B 1 83 ? -2.301 -5.578 10.648 1 97.94 83 ALA B N 1
ATOM 2846 C CA . ALA B 1 83 ? -3.211 -4.453 10.445 1 97.94 83 ALA B CA 1
ATOM 2847 C C . ALA B 1 83 ? -3.396 -4.16 8.961 1 97.94 83 ALA B C 1
ATOM 2849 O O . ALA B 1 83 ? -2.514 -4.445 8.148 1 97.94 83 ALA B O 1
ATOM 2850 N N . ASP B 1 84 ? -4.539 -3.668 8.68 1 97.38 84 ASP B N 1
ATOM 2851 C CA . ASP B 1 84 ? -4.793 -3.16 7.34 1 97.38 84 ASP B CA 1
ATOM 2852 C C . ASP B 1 84 ? -4.5 -1.665 7.25 1 97.38 84 ASP B C 1
ATOM 2854 O O . ASP B 1 84 ? -5.039 -0.874 8.023 1 97.38 84 ASP B O 1
ATOM 2858 N N . VAL B 1 85 ? -3.639 -1.297 6.309 1 98.38 85 VAL B N 1
ATOM 2859 C CA . VAL B 1 85 ? -3.346 0.112 6.062 1 98.38 85 VAL B CA 1
ATOM 2860 C C . VAL B 1 85 ? -4.207 0.627 4.914 1 98.38 85 VAL B C 1
ATOM 2862 O O . VAL B 1 85 ? -4.121 0.125 3.791 1 98.38 85 VAL B O 1
ATOM 2865 N N . ILE B 1 86 ? -5.051 1.607 5.262 1 97.31 86 ILE B N 1
ATOM 2866 C CA . ILE B 1 86 ? -6.039 2.119 4.316 1 97.31 86 ILE B CA 1
ATOM 2867 C C . ILE B 1 86 ? -5.656 3.533 3.887 1 97.31 86 ILE B C 1
ATOM 2869 O O . ILE B 1 86 ? -5.445 4.41 4.727 1 97.31 86 ILE B O 1
ATOM 2873 N N . LEU B 1 87 ? -5.555 3.719 2.549 1 98.25 87 LEU B N 1
ATOM 2874 C CA . LEU B 1 87 ? -5.117 4.988 1.979 1 98.25 87 LEU B CA 1
ATOM 2875 C C . LEU B 1 87 ? -6.309 5.914 1.742 1 98.25 87 LEU B C 1
ATOM 2877 O O . LEU B 1 87 ? -7.223 5.578 0.987 1 98.25 87 LEU B O 1
ATOM 2881 N N . ARG B 1 88 ? -6.328 7 2.469 1 97.94 88 ARG B N 1
ATOM 2882 C CA . ARG B 1 88 ? -7.23 8.125 2.23 1 97.94 88 ARG B CA 1
ATOM 2883 C C . ARG B 1 88 ? -6.449 9.391 1.908 1 97.94 88 ARG B C 1
ATOM 2885 O O . ARG B 1 88 ? -6.445 10.344 2.695 1 97.94 88 ARG B O 1
ATOM 2892 N N . GLY B 1 89 ? -5.809 9.359 0.728 1 97 89 GLY B N 1
ATOM 2893 C CA . GLY B 1 89 ? -5.027 10.477 0.228 1 97 89 GLY B CA 1
ATOM 2894 C C . GLY B 1 89 ? -5.746 11.273 -0.851 1 97 89 GLY B C 1
ATOM 2895 O O . GLY B 1 89 ? -6.309 10.695 -1.782 1 97 89 GLY B O 1
ATOM 2896 N N . TYR B 1 90 ? -5.707 12.594 -0.735 1 95.31 90 TYR B N 1
ATOM 2897 C CA . TYR B 1 90 ? -6.398 13.5 -1.643 1 95.31 90 TYR B CA 1
ATOM 2898 C C . TYR B 1 90 ? -5.48 14.633 -2.082 1 95.31 90 TYR B C 1
ATOM 2900 O O . TYR B 1 90 ? -5.426 15.68 -1.433 1 95.31 90 TYR B O 1
ATOM 2908 N N . SER B 1 91 ? -4.812 14.398 -3.189 1 93.44 91 SER B N 1
ATOM 2909 C CA . SER B 1 91 ? -3.789 15.312 -3.689 1 93.44 91 SER B CA 1
ATOM 2910 C C . SER B 1 91 ? -4.352 16.719 -3.891 1 93.44 91 SER B C 1
ATOM 2912 O O . SER B 1 91 ? -5.441 16.891 -4.438 1 93.44 91 SER B O 1
ATOM 2914 N N . GLY B 1 92 ? -3.621 17.703 -3.395 1 92.44 92 GLY B N 1
ATOM 2915 C CA . GLY B 1 92 ? -3.973 19.094 -3.592 1 92.44 92 GLY B CA 1
ATOM 2916 C C . GLY B 1 92 ? -4.867 19.641 -2.498 1 92.44 92 GLY B C 1
ATOM 2917 O O . GLY B 1 92 ? -5.098 20.859 -2.426 1 92.44 92 GLY B O 1
ATOM 2918 N N . TRP B 1 93 ? -5.32 18.75 -1.647 1 94.94 93 TRP B N 1
ATOM 2919 C CA . TRP B 1 93 ? -6.273 19.188 -0.63 1 94.94 93 TRP B CA 1
ATOM 2920 C C . TRP B 1 93 ? -5.574 19.984 0.467 1 94.94 93 TRP B C 1
ATOM 2922 O O . TRP B 1 93 ? -4.387 19.781 0.73 1 94.94 93 TRP B O 1
ATOM 2932 N N . ASN B 1 94 ? -6.301 20.953 1.021 1 96.12 94 ASN B N 1
ATOM 2933 C CA . ASN B 1 94 ? -5.941 21.641 2.25 1 96.12 94 ASN B CA 1
ATOM 2934 C C . ASN B 1 94 ? -6.844 21.234 3.41 1 96.12 94 ASN B C 1
ATOM 2936 O O . ASN B 1 94 ? -7.648 20.312 3.281 1 96.12 94 ASN B O 1
ATOM 2940 N N . SER B 1 95 ? -6.668 21.844 4.566 1 97.81 95 SER B N 1
ATOM 2941 C CA . SER B 1 95 ? -7.398 21.469 5.777 1 97.81 95 SER B CA 1
ATOM 2942 C C . SER B 1 95 ? -8.891 21.75 5.625 1 97.81 95 SER B C 1
ATOM 2944 O O . SER B 1 95 ? -9.719 21.062 6.238 1 97.81 95 SER B O 1
ATOM 2946 N N . SER B 1 96 ? -9.297 22.703 4.793 1 96.25 96 SER B N 1
ATOM 2947 C CA . SER B 1 96 ? -10.703 23.031 4.621 1 96.25 96 SER B CA 1
ATOM 2948 C C . SER B 1 96 ? -11.445 21.938 3.875 1 96.25 96 SER B C 1
ATOM 2950 O O . SER B 1 96 ? -12.539 21.531 4.266 1 96.25 96 SER B O 1
ATOM 2952 N N . GLN B 1 97 ? -10.875 21.469 2.807 1 95 97 GLN B N 1
ATOM 2953 C CA . GLN B 1 97 ? -11.484 20.359 2.082 1 95 97 GLN B CA 1
ATOM 2954 C C . GLN B 1 97 ? -11.547 19.094 2.949 1 95 97 GLN B C 1
ATOM 2956 O O . GLN B 1 97 ? -12.531 18.359 2.902 1 95 97 GLN B O 1
ATOM 2961 N N . ALA B 1 98 ? -10.477 18.875 3.734 1 97.31 98 ALA B N 1
ATOM 2962 C CA . ALA B 1 98 ? -10.453 17.734 4.641 1 97.31 98 ALA B CA 1
ATOM 2963 C C . ALA B 1 98 ? -11.602 17.797 5.641 1 97.31 98 ALA B C 1
ATOM 2965 O O . ALA B 1 98 ? -12.273 16.781 5.887 1 97.31 98 ALA B O 1
ATOM 2966 N N . LEU B 1 99 ? -11.781 18.938 6.207 1 97.56 99 LEU B N 1
ATOM 2967 C CA . LEU B 1 99 ? -12.828 19.109 7.211 1 97.56 99 LEU B CA 1
ATOM 2968 C C . LEU B 1 99 ? -14.203 18.859 6.609 1 97.56 99 LEU B C 1
ATOM 2970 O O . LEU B 1 99 ? -15.086 18.297 7.273 1 97.56 99 LEU B O 1
ATOM 2974 N N . GLU B 1 100 ? -14.359 19.172 5.324 1 95 100 GLU B N 1
ATOM 2975 C CA . GLU B 1 100 ? -15.641 19.016 4.641 1 95 100 GLU B CA 1
ATOM 2976 C C . GLU B 1 100 ? -16.062 17.547 4.602 1 95 100 GLU B C 1
ATOM 29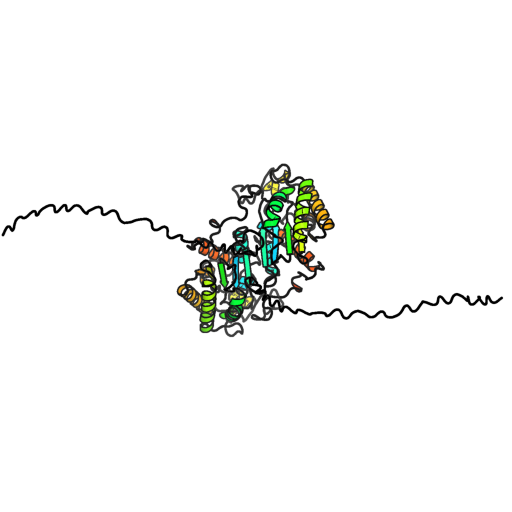78 O O . GLU B 1 100 ? -17.266 17.25 4.637 1 95 100 GLU B O 1
ATOM 2983 N N . VAL B 1 101 ? -15.094 16.656 4.621 1 94.62 101 VAL B N 1
ATOM 2984 C CA . VAL B 1 101 ? -15.461 15.273 4.355 1 94.62 101 VAL B CA 1
ATOM 2985 C C . VAL B 1 101 ? -15.109 14.406 5.562 1 94.62 101 VAL B C 1
ATOM 2987 O O . VAL B 1 101 ? -15.266 13.188 5.523 1 94.62 101 VAL B O 1
ATOM 2990 N N . VAL B 1 102 ? -14.641 14.969 6.664 1 97.25 102 VAL B N 1
ATOM 2991 C CA . VAL B 1 102 ? -14.062 14.203 7.766 1 97.25 102 VAL B CA 1
ATOM 2992 C C . VAL B 1 102 ? -15.117 13.258 8.344 1 97.25 102 VAL B C 1
ATOM 2994 O O . VAL B 1 102 ? -14.805 12.125 8.711 1 97.25 102 VAL B O 1
ATOM 2997 N N . ASP B 1 103 ? -16.406 13.633 8.352 1 96.12 103 ASP B N 1
ATOM 2998 C CA . ASP B 1 103 ? -17.484 12.797 8.883 1 96.12 103 ASP B CA 1
ATOM 2999 C C . ASP B 1 103 ? -17.781 11.633 7.953 1 96.12 103 ASP B C 1
ATOM 3001 O O . ASP B 1 103 ? -18.156 10.547 8.406 1 96.12 103 ASP B O 1
ATOM 3005 N N . GLU B 1 104 ? -17.641 11.922 6.707 1 94.06 104 GLU B N 1
ATOM 3006 C CA . GLU B 1 104 ? -17.891 10.867 5.73 1 94.06 104 GLU B CA 1
ATOM 3007 C C . GLU B 1 104 ? -16.75 9.836 5.73 1 94.06 104 GLU B C 1
ATOM 3009 O O . GLU B 1 104 ? -17 8.641 5.598 1 94.06 104 GLU B O 1
ATOM 3014 N N . VAL B 1 105 ? -15.539 10.281 5.891 1 96.38 105 VAL B N 1
ATOM 3015 C CA . VAL B 1 105 ? -14.375 9.406 5.887 1 96.38 105 VAL B CA 1
ATOM 3016 C C . VAL B 1 105 ? -14.305 8.633 7.199 1 96.38 105 VAL B C 1
ATOM 3018 O O . VAL B 1 105 ? -13.93 7.453 7.219 1 96.38 105 VAL B O 1
ATOM 3021 N N . PHE B 1 106 ? -14.688 9.328 8.273 1 97.38 106 PHE B N 1
ATOM 3022 C CA . PHE B 1 106 ? -14.648 8.75 9.609 1 97.38 106 PHE B CA 1
ATOM 3023 C C . PHE B 1 106 ? -15.992 8.914 10.305 1 97.38 106 PHE B C 1
ATOM 3025 O O . PHE B 1 106 ? -16.109 9.68 11.273 1 97.38 106 PHE B O 1
ATOM 3032 N N . PRO B 1 107 ? -16.938 8.125 9.945 1 95.75 107 PRO B N 1
ATOM 3033 C CA . PRO B 1 107 ? -18.234 8.258 10.602 1 95.75 107 PRO B CA 1
ATOM 3034 C C . PRO B 1 107 ? -18.203 7.816 12.062 1 95.75 107 PRO B C 1
ATOM 3036 O O . PRO B 1 107 ? -17.703 6.734 12.375 1 95.75 107 PRO B O 1
ATOM 3039 N N . LYS B 1 108 ? -18.812 8.484 12.891 1 95.12 108 LYS B N 1
ATOM 3040 C CA . LYS B 1 108 ? -18.781 8.234 14.328 1 95.12 108 LYS B CA 1
ATOM 3041 C C . LYS B 1 108 ? -19.625 7.02 14.695 1 95.12 108 LYS B C 1
ATOM 3043 O O . LYS B 1 108 ? -19.391 6.371 15.719 1 95.12 108 LYS B O 1
ATOM 3048 N N . ASP B 1 109 ? -20.547 6.664 13.836 1 93.12 109 ASP B N 1
ATOM 3049 C CA . ASP B 1 109 ? -21.469 5.586 14.164 1 93.12 109 ASP B CA 1
ATOM 3050 C C . ASP B 1 109 ? -21.031 4.273 13.508 1 93.12 109 ASP B C 1
ATOM 3052 O O . ASP B 1 109 ? -21.781 3.289 13.531 1 93.12 109 ASP B O 1
ATOM 3056 N N . SER B 1 110 ? -19.828 4.34 12.969 1 90.75 110 SER B N 1
ATOM 3057 C CA . SER B 1 110 ? -19.312 3.1 12.391 1 90.75 110 SER B CA 1
ATOM 3058 C C . SER B 1 110 ? -19.125 2.029 13.461 1 90.75 110 SER B C 1
ATOM 3060 O O . SER B 1 110 ? -18.656 2.324 14.562 1 90.75 110 SER B O 1
ATOM 3062 N N . ILE B 1 111 ? -19.438 0.818 13.086 1 86.44 111 ILE B N 1
ATOM 3063 C CA . ILE B 1 111 ? -19.297 -0.304 14 1 86.44 111 ILE B CA 1
ATOM 3064 C C . ILE B 1 111 ? -17.812 -0.579 14.258 1 86.44 111 ILE B C 1
ATOM 3066 O O . ILE B 1 111 ? -17.422 -0.911 15.383 1 86.44 111 ILE B O 1
ATOM 3070 N N . ILE B 1 112 ? -17.109 -0.408 13.211 1 89.25 112 ILE B N 1
ATOM 3071 C CA . ILE B 1 112 ? -15.664 -0.605 13.328 1 89.25 112 ILE B CA 1
ATOM 3072 C C . ILE B 1 112 ? -14.945 0.728 13.133 1 89.25 112 ILE B C 1
ATOM 3074 O O . ILE B 1 112 ? -15.078 1.367 12.086 1 89.25 112 ILE B O 1
ATOM 3078 N N . GLN B 1 113 ? -14.242 1.065 14.141 1 95.69 113 GLN B N 1
ATOM 3079 C CA . GLN B 1 113 ? -13.438 2.285 14.078 1 95.69 113 GLN B CA 1
ATOM 3080 C C . GLN B 1 113 ? -11.961 1.965 13.852 1 95.69 113 GLN B C 1
ATOM 3082 O O . GLN B 1 113 ? -11.492 0.891 14.234 1 95.69 113 GLN B O 1
ATOM 3087 N N . PRO B 1 114 ? -11.258 2.848 13.203 1 97.62 114 PRO B N 1
ATOM 3088 C CA . PRO B 1 114 ? -9.82 2.609 13.055 1 97.62 114 PRO B CA 1
ATOM 3089 C C . PRO B 1 114 ? -9.086 2.594 14.398 1 97.62 114 PRO B C 1
ATOM 3091 O O . PRO B 1 114 ? -9.477 3.305 15.328 1 97.62 114 PRO B O 1
ATOM 3094 N N . SER B 1 115 ? -8.086 1.765 14.43 1 97.94 115 SER B N 1
ATOM 3095 C CA . SER B 1 115 ? -7.219 1.764 15.602 1 97.94 115 SER B CA 1
ATOM 3096 C C . SER B 1 115 ? -6.223 2.918 15.562 1 97.94 115 SER B C 1
ATOM 3098 O O . SER B 1 115 ? -5.785 3.406 16.609 1 97.94 115 SER B O 1
ATOM 3100 N N . LEU B 1 116 ? -5.883 3.287 14.336 1 98.75 116 LEU B N 1
ATOM 3101 C CA . LEU B 1 116 ? -4.926 4.371 14.133 1 98.75 116 LEU B CA 1
ATOM 3102 C C . LEU B 1 116 ? -5.312 5.219 12.93 1 98.75 116 LEU B C 1
ATOM 3104 O O . LEU B 1 116 ? -5.695 4.684 11.883 1 98.75 116 LEU B O 1
ATOM 3108 N N . VAL B 1 117 ? -5.273 6.5 13.133 1 98.88 117 VAL B N 1
ATOM 3109 C CA . VAL B 1 117 ? -5.395 7.441 12.023 1 98.88 117 VAL B CA 1
ATOM 3110 C C . VAL B 1 117 ? -4.16 8.344 11.977 1 98.88 117 VAL B C 1
ATOM 3112 O O . VAL B 1 117 ? -3.84 9.023 12.953 1 98.88 117 VAL B O 1
ATOM 3115 N N . ILE B 1 118 ? -3.422 8.281 10.867 1 98.94 118 ILE B N 1
ATOM 3116 C CA . ILE B 1 118 ? -2.305 9.18 10.609 1 98.94 118 ILE B CA 1
ATOM 3117 C C . ILE B 1 118 ? -2.746 10.297 9.656 1 98.94 118 ILE B C 1
ATOM 3119 O O . ILE B 1 118 ? -3.176 10.023 8.531 1 98.94 118 ILE B O 1
ATOM 3123 N N . VAL B 1 119 ? -2.631 11.555 10.117 1 98.94 119 VAL B N 1
ATOM 3124 C CA . VAL B 1 119 ? -3.248 12.68 9.422 1 98.94 119 VAL B CA 1
ATOM 3125 C C . VAL B 1 119 ? -2.17 13.648 8.938 1 98.94 119 VAL B C 1
ATOM 3127 O O . VAL B 1 119 ? -1.253 13.984 9.688 1 98.94 119 VAL B O 1
ATOM 3130 N N . TYR B 1 120 ? -2.316 14.078 7.695 1 98.88 120 TYR B N 1
ATOM 3131 C CA . TYR B 1 120 ? -1.436 15.125 7.188 1 98.88 120 TYR B CA 1
ATOM 3132 C C . TYR B 1 120 ? -2.221 16.156 6.391 1 98.88 120 TYR B C 1
ATOM 3134 O O . TYR B 1 120 ? -2.766 15.852 5.328 1 98.88 120 TYR B O 1
ATOM 3142 N N . PHE B 1 121 ? -2.213 17.344 6.832 1 98.19 121 PHE B N 1
ATOM 3143 C CA . PHE B 1 121 ? -2.568 18.578 6.125 1 98.19 121 PHE B CA 1
ATOM 3144 C C . PHE B 1 121 ? -1.733 19.75 6.625 1 98.19 121 PHE B C 1
ATOM 3146 O O . PHE B 1 121 ? -1.164 19.688 7.719 1 98.19 121 PHE B O 1
ATOM 3153 N N . GLY B 1 122 ? -1.674 20.844 5.863 1 98 122 GLY B N 1
ATOM 3154 C CA . GLY B 1 122 ? -0.94 22.031 6.27 1 98 122 GLY B CA 1
ATOM 3155 C C . GLY B 1 122 ? 0.02 22.531 5.207 1 98 122 GLY B C 1
ATOM 3156 O O . GLY B 1 122 ? 0.231 23.734 5.07 1 98 122 GLY B O 1
ATOM 3157 N N . GLY B 1 123 ? 0.705 21.578 4.461 1 96.88 123 GLY B N 1
ATOM 3158 C CA . GLY B 1 123 ? 1.607 22 3.4 1 96.88 123 GLY B CA 1
ATOM 3159 C C . GLY B 1 123 ? 0.937 22.891 2.363 1 96.88 123 GLY B C 1
ATOM 3160 O O . GLY B 1 123 ? 1.45 23.953 2.018 1 96.88 123 GLY B O 1
ATOM 3161 N N . ASN B 1 124 ? -0.176 22.453 1.893 1 95.25 124 ASN B N 1
ATOM 3162 C CA . ASN B 1 124 ? -0.942 23.234 0.925 1 95.25 124 ASN B CA 1
ATOM 3163 C C . ASN B 1 124 ? -1.57 24.453 1.569 1 95.25 124 ASN B C 1
ATOM 3165 O O . ASN B 1 124 ? -1.688 25.5 0.931 1 95.25 124 ASN B O 1
ATOM 3169 N N . ASP B 1 125 ? -1.92 24.359 2.824 1 96.56 125 ASP B N 1
ATOM 3170 C CA . ASP B 1 125 ? -2.484 25.469 3.572 1 96.56 125 ASP B CA 1
ATOM 3171 C C . ASP B 1 125 ? -1.496 26.641 3.654 1 96.56 125 ASP B C 1
ATOM 3173 O O . ASP B 1 125 ? -1.891 27.797 3.57 1 96.56 125 ASP B O 1
ATOM 3177 N N . ALA B 1 126 ? -0.281 26.312 3.705 1 97.38 126 ALA B N 1
ATOM 3178 C CA . ALA B 1 126 ? 0.764 27.281 4.004 1 97.38 126 ALA B CA 1
ATOM 3179 C C . ALA B 1 126 ? 1.271 27.953 2.729 1 97.38 126 ALA B C 1
ATOM 3181 O O . ALA B 1 126 ? 2.143 28.828 2.779 1 97.38 126 ALA B O 1
ATOM 3182 N N . VAL B 1 127 ? 0.768 27.516 1.575 1 94 127 VAL B N 1
ATOM 3183 C CA . VAL B 1 127 ? 1.162 28.172 0.332 1 94 127 VAL B CA 1
ATOM 3184 C C . VAL B 1 127 ? 0.698 29.625 0.344 1 94 127 VAL B C 1
ATOM 3186 O O . VAL B 1 127 ? -0.418 29.922 0.776 1 94 127 VAL B O 1
ATOM 3189 N N . ILE B 1 128 ? 1.586 30.453 -0.095 1 92.19 128 ILE B N 1
ATOM 3190 C CA . ILE B 1 128 ? 1.298 31.891 -0.002 1 92.19 128 ILE B CA 1
ATOM 3191 C C . ILE B 1 128 ? 0.671 32.375 -1.308 1 92.19 128 ILE B C 1
ATOM 3193 O O . ILE B 1 128 ? 1.141 32.031 -2.395 1 92.19 128 ILE B O 1
ATOM 3197 N N . ASN B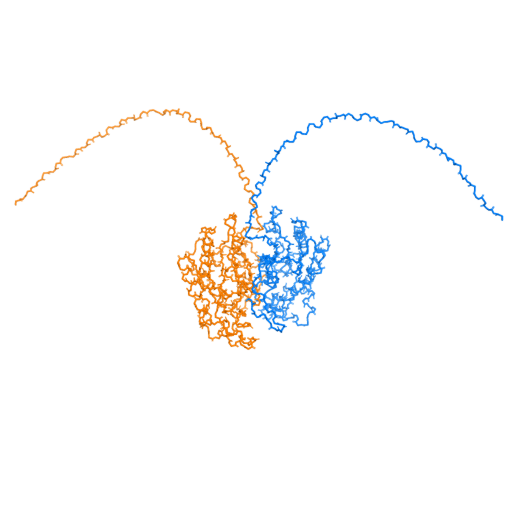 1 129 ? -0.368 33.156 -1.165 1 85.12 129 ASN B N 1
ATOM 3198 C CA . ASN B 1 129 ? -0.989 33.875 -2.277 1 85.12 129 ASN B CA 1
ATOM 3199 C C . ASN B 1 129 ? -1.405 32.906 -3.391 1 85.12 129 ASN B C 1
ATOM 3201 O O . ASN B 1 129 ? -1.115 33.156 -4.562 1 85.12 129 ASN B O 1
ATOM 3205 N N . PHE B 1 130 ? -1.925 31.812 -3.025 1 83.69 130 PHE B N 1
ATOM 3206 C CA . PHE B 1 130 ? -2.385 30.781 -3.951 1 83.69 130 PHE B CA 1
ATOM 3207 C C . PHE B 1 130 ? -3.773 30.297 -3.562 1 83.69 130 PHE B C 1
ATOM 3209 O O . PHE B 1 130 ? -4.184 30.422 -2.406 1 83.69 130 PHE B O 1
ATOM 3216 N N . PRO B 1 131 ? -4.465 29.781 -4.461 1 79.31 131 PRO B N 1
ATOM 3217 C CA . PRO B 1 131 ? -5.84 29.344 -4.18 1 79.31 131 PRO B CA 1
ATOM 3218 C C . PRO B 1 131 ? -5.91 28.266 -3.098 1 79.31 131 PRO B C 1
ATOM 3220 O O . PRO B 1 131 ? -6.941 28.125 -2.432 1 79.31 131 PRO B O 1
ATOM 3223 N N . THR B 1 132 ? -4.906 27.562 -2.842 1 84.75 132 THR B N 1
ATOM 3224 C CA . THR B 1 132 ? -4.926 26.484 -1.855 1 84.75 132 THR B CA 1
ATOM 3225 C C . THR B 1 132 ? -4.656 27.031 -0.456 1 84.75 132 THR B C 1
ATOM 3227 O O . THR B 1 132 ? -4.812 26.312 0.536 1 84.75 132 THR B O 1
ATOM 3230 N N . SER B 1 133 ? -4.297 28.266 -0.392 1 91.94 133 SER B N 1
ATOM 3231 C CA . SER B 1 133 ? -3.9 28.859 0.882 1 91.94 133 SER B CA 1
ATOM 3232 C C . SER B 1 133 ? -5.066 28.891 1.866 1 91.94 133 SER B C 1
ATOM 3234 O O . SER B 1 133 ? -6.199 29.188 1.485 1 91.94 133 SER B O 1
ATOM 3236 N N . VAL B 1 134 ? -4.793 28.469 3.078 1 96.44 134 VAL B N 1
ATOM 3237 C CA . VAL B 1 134 ? -5.711 28.641 4.199 1 96.44 134 VAL B CA 1
ATOM 3238 C C . VAL B 1 134 ? -5.059 29.484 5.285 1 96.44 134 VAL B C 1
ATOM 3240 O O . VAL B 1 134 ? -4.004 29.141 5.812 1 96.44 134 VAL B O 1
ATOM 3243 N N . PRO B 1 135 ? -5.668 30.656 5.59 1 97.69 135 PRO B N 1
ATOM 3244 C CA . PRO B 1 135 ? -5.07 31.469 6.652 1 97.69 135 PRO B CA 1
ATOM 3245 C C . PRO B 1 135 ? -4.809 30.672 7.93 1 97.69 135 PRO B C 1
ATOM 3247 O O . PRO B 1 135 ? -5.582 29.781 8.273 1 97.69 135 PRO B O 1
ATOM 3250 N N . LEU B 1 136 ? -3.752 31.031 8.648 1 98.5 136 LEU B N 1
ATOM 3251 C CA . LEU B 1 136 ? -3.299 30.281 9.82 1 98.5 136 LEU B CA 1
ATOM 3252 C C . LEU B 1 136 ? -4.43 30.125 10.828 1 98.5 136 LEU B C 1
ATOM 3254 O O . LEU B 1 136 ? -4.578 29.047 11.43 1 98.5 136 LEU B O 1
ATOM 3258 N N . SER B 1 137 ? -5.195 31.141 11.023 1 98.5 137 SER B N 1
ATOM 3259 C CA . SER B 1 137 ? -6.297 31.062 11.984 1 98.5 137 SER B CA 1
ATOM 3260 C C . SER B 1 137 ? -7.336 30.031 11.555 1 98.5 137 SER B C 1
ATOM 3262 O O . SER B 1 137 ? -7.832 29.266 12.391 1 98.5 137 SER B O 1
ATOM 3264 N N . GLU B 1 138 ? -7.641 30.031 10.32 1 98.31 138 GLU B N 1
ATOM 3265 C CA . GLU B 1 138 ? -8.594 29.047 9.805 1 98.31 138 GLU B CA 1
ATOM 3266 C C . GLU B 1 138 ? -8.016 27.641 9.852 1 98.31 138 GLU B C 1
ATOM 3268 O O . GLU B 1 138 ? -8.719 26.688 10.195 1 98.31 138 GLU B O 1
ATOM 3273 N N . PHE B 1 139 ? -6.809 27.531 9.5 1 98.69 139 PHE B N 1
ATOM 3274 C CA . PHE B 1 139 ? -6.113 26.25 9.602 1 98.69 139 PHE B CA 1
ATOM 3275 C C . PHE B 1 139 ? -6.199 25.703 11.023 1 98.69 139 PHE B C 1
ATOM 3277 O O . PHE B 1 139 ? -6.469 24.516 11.219 1 98.69 139 PHE B O 1
ATOM 3284 N N . THR B 1 140 ? -5.93 26.562 11.969 1 98.88 140 THR B N 1
ATOM 3285 C CA . THR B 1 140 ? -5.965 26.156 13.367 1 98.88 140 THR B CA 1
ATOM 3286 C C . THR B 1 140 ? -7.344 25.625 13.742 1 98.88 140 THR B C 1
ATOM 3288 O O . THR B 1 140 ? -7.453 24.578 14.391 1 98.88 140 THR B O 1
ATOM 3291 N N . VAL B 1 141 ? -8.383 26.25 13.312 1 98.81 141 VAL B N 1
ATOM 3292 C CA . VAL B 1 141 ? -9.75 25.812 13.594 1 98.81 141 VAL B CA 1
ATOM 3293 C C . VAL B 1 141 ? -10.016 24.469 12.914 1 98.81 141 VAL B C 1
ATOM 3295 O O . VAL B 1 141 ? -10.547 23.547 13.531 1 98.81 141 VAL B O 1
ATOM 3298 N N . ASN B 1 142 ? -9.672 24.406 11.656 1 98.81 142 ASN B N 1
ATOM 3299 C CA . ASN B 1 142 ? -9.914 23.188 10.891 1 98.81 142 ASN B CA 1
ATOM 3300 C C . ASN B 1 142 ? -9.242 21.984 11.523 1 98.81 142 ASN B C 1
ATOM 3302 O O . ASN B 1 142 ? -9.891 20.969 11.781 1 98.81 142 ASN B O 1
ATOM 3306 N N . MET B 1 143 ? -7.961 22.141 11.852 1 98.94 143 MET B N 1
ATOM 3307 C CA . MET B 1 143 ? -7.195 21 12.352 1 98.94 143 MET B CA 1
ATOM 3308 C C . MET B 1 143 ? -7.609 20.656 13.781 1 98.94 143 MET B C 1
ATOM 3310 O O . MET B 1 143 ? -7.562 19.484 14.18 1 98.94 143 MET B O 1
ATOM 3314 N N . THR B 1 144 ? -8.047 21.688 14.539 1 98.94 144 THR B N 1
ATOM 3315 C CA . THR B 1 144 ? -8.602 21.391 15.852 1 98.94 144 THR B CA 1
ATOM 3316 C C . THR B 1 144 ? -9.836 20.516 15.742 1 98.94 144 THR B C 1
ATOM 3318 O O . THR B 1 144 ? -9.961 19.516 16.469 1 98.94 144 THR B O 1
ATOM 3321 N N . LYS B 1 145 ? -10.703 20.828 14.82 1 98.88 145 LYS B N 1
ATOM 3322 C CA . LYS B 1 145 ? -11.922 20.047 14.617 1 98.88 145 LYS B CA 1
ATOM 3323 C C . LYS B 1 145 ? -11.602 18.641 14.109 1 98.88 145 LYS B C 1
ATOM 3325 O O . LYS B 1 145 ? -12.203 17.672 14.555 1 98.88 145 LYS B O 1
ATOM 3330 N N . ILE B 1 146 ? -10.688 18.516 13.219 1 98.88 146 ILE B N 1
ATOM 3331 C CA . ILE B 1 146 ? -10.305 17.219 12.672 1 98.88 146 ILE B CA 1
ATOM 3332 C C . ILE B 1 146 ? -9.688 16.359 13.766 1 98.88 146 ILE B C 1
ATOM 3334 O O . ILE B 1 146 ? -10.055 15.188 13.93 1 98.88 146 ILE B O 1
ATOM 3338 N N . ALA B 1 147 ? -8.75 16.969 14.539 1 98.88 147 ALA B N 1
ATOM 3339 C CA . ALA B 1 147 ? -8.102 16.234 15.617 1 98.88 147 ALA B CA 1
ATOM 3340 C C . ALA B 1 147 ? -9.109 15.773 16.656 1 98.88 147 ALA B C 1
ATOM 3342 O O . ALA B 1 147 ? -9.055 14.633 17.125 1 98.88 147 ALA B O 1
ATOM 3343 N N . SER B 1 148 ? -10 16.656 17 1 98.75 148 SER B N 1
ATOM 3344 C CA . SER B 1 148 ? -11.039 16.312 17.969 1 98.75 148 SER B CA 1
ATOM 3345 C C . SER B 1 148 ? -11.938 15.195 17.438 1 98.75 148 SER B C 1
ATOM 3347 O O . SER B 1 148 ? -12.312 14.281 18.172 1 98.75 148 SER B O 1
ATOM 3349 N N . HIS B 1 149 ? -12.297 15.305 16.156 1 98.69 149 HIS B N 1
ATOM 3350 C CA . HIS B 1 149 ? -13.125 14.281 15.523 1 98.69 149 HIS B CA 1
ATOM 3351 C C . HIS B 1 149 ? -12.461 12.906 15.609 1 98.69 149 HIS B C 1
ATOM 3353 O O . HIS B 1 149 ? -13.086 11.938 16.031 1 98.69 149 HIS B O 1
ATOM 3359 N N . ILE B 1 150 ? -11.211 12.82 15.258 1 98.56 150 ILE B N 1
ATOM 3360 C CA . ILE B 1 150 ? -10.477 11.562 15.234 1 98.56 150 ILE B CA 1
ATOM 3361 C C . ILE B 1 150 ? -10.359 11.008 16.656 1 98.56 150 ILE B C 1
ATOM 3363 O O . ILE B 1 150 ? -10.586 9.812 16.875 1 98.56 150 ILE B O 1
ATOM 3367 N N . LYS B 1 151 ? -10.031 11.867 17.594 1 98.06 151 LYS B N 1
ATOM 3368 C CA . LYS B 1 151 ? -9.867 11.461 18.984 1 98.06 151 LYS B CA 1
ATOM 3369 C C . LYS B 1 151 ? -11.156 10.867 19.531 1 98.06 151 LYS B C 1
ATOM 3371 O O . LYS B 1 151 ? -11.117 9.961 20.375 1 98.06 151 LYS B O 1
ATOM 3376 N N . ASN B 1 152 ? -12.273 11.258 19.016 1 97.75 152 ASN B N 1
ATOM 3377 C CA . ASN B 1 152 ? -13.555 10.898 19.609 1 97.75 152 ASN B CA 1
ATOM 3378 C C . ASN B 1 152 ? -14.25 9.789 18.812 1 97.75 152 ASN B C 1
ATOM 3380 O O . ASN B 1 152 ? -15.422 9.492 19.062 1 97.75 152 ASN B O 1
ATOM 3384 N N . LEU B 1 153 ? -13.539 9.203 17.906 1 97.69 153 LEU B N 1
ATOM 3385 C CA . LEU B 1 153 ? -14.125 8.109 17.141 1 97.69 153 LEU B CA 1
ATOM 3386 C C . LEU B 1 153 ? -14.414 6.91 18.047 1 97.69 153 LEU B C 1
ATOM 3388 O O . LEU B 1 153 ? -15.406 6.207 17.859 1 97.69 153 LEU B O 1
ATOM 3392 N N . SER B 1 154 ? -13.539 6.641 18.938 1 97 154 SER B N 1
ATOM 3393 C CA . SER B 1 154 ? -13.656 5.57 19.922 1 97 154 SER B CA 1
ATOM 3394 C C . SER B 1 154 ? -12.688 5.781 21.094 1 97 154 SER B C 1
ATOM 3396 O O . SER B 1 154 ? -11.836 6.668 21.031 1 97 154 SER B O 1
ATOM 3398 N N . THR B 1 155 ? -12.758 4.969 22.062 1 96 155 THR B N 1
ATOM 3399 C CA . THR B 1 155 ? -11.875 5.086 23.219 1 96 155 THR B CA 1
ATOM 3400 C C . THR B 1 155 ? -10.492 4.535 22.891 1 96 155 THR B C 1
ATOM 3402 O O . THR B 1 155 ? -9.531 4.773 23.641 1 96 155 THR B O 1
ATOM 3405 N N . THR B 1 156 ? -10.391 3.803 21.766 1 96.31 156 THR B N 1
ATOM 3406 C CA . THR B 1 156 ? -9.117 3.154 21.5 1 96.31 156 THR B CA 1
ATOM 3407 C C . THR B 1 156 ? -8.523 3.643 20.188 1 96.31 156 THR B C 1
ATOM 3409 O O . THR B 1 156 ? -7.426 3.23 19.797 1 96.31 156 THR B O 1
ATOM 3412 N N . THR B 1 157 ? -9.234 4.512 19.484 1 98.06 157 THR B N 1
ATOM 3413 C CA . THR B 1 157 ? -8.648 5.102 18.281 1 98.06 157 THR B CA 1
ATOM 3414 C C . THR B 1 157 ? -7.504 6.047 18.656 1 98.06 157 THR B C 1
ATOM 3416 O O . THR B 1 157 ? -7.629 6.848 19.578 1 98.06 157 THR B O 1
ATOM 3419 N N . ARG B 1 158 ? -6.395 5.887 17.984 1 98.75 158 ARG B N 1
ATOM 3420 C CA . ARG B 1 158 ? -5.238 6.758 18.188 1 98.75 158 ARG B CA 1
ATOM 3421 C C . ARG B 1 158 ? -4.973 7.613 16.953 1 98.75 158 ARG B C 1
ATOM 3423 O O . ARG B 1 158 ? -5.199 7.176 15.828 1 98.75 158 ARG B O 1
ATOM 3430 N N . GLY B 1 159 ? -4.57 8.867 17.219 1 98.69 159 GLY B N 1
ATOM 3431 C CA . GLY B 1 159 ? -4.227 9.789 16.141 1 98.69 159 GLY B CA 1
ATOM 3432 C C . GLY B 1 159 ? -2.77 10.211 16.156 1 98.69 159 GLY B C 1
ATOM 3433 O O . GLY B 1 159 ? -2.203 10.461 17.219 1 98.69 159 GLY B O 1
ATOM 3434 N N . ILE B 1 160 ? -2.131 10.188 15.008 1 98.94 160 ILE B N 1
ATOM 3435 C CA . ILE B 1 160 ? -0.828 10.805 14.781 1 98.94 160 ILE B CA 1
ATOM 3436 C C . ILE B 1 160 ? -0.948 11.891 13.719 1 98.94 160 ILE B C 1
ATOM 3438 O O . ILE B 1 160 ? -1.385 11.625 12.594 1 98.94 160 ILE B O 1
ATOM 3442 N N . PHE B 1 161 ? -0.575 13.078 14.055 1 98.94 161 PHE B N 1
ATOM 3443 C CA . PHE B 1 161 ? -0.627 14.188 13.102 1 98.94 161 PHE B CA 1
ATOM 3444 C C . PHE B 1 161 ? 0.772 14.555 12.625 1 98.94 161 PHE B C 1
ATOM 3446 O O . PHE B 1 161 ? 1.688 14.727 13.43 1 98.94 161 PHE B O 1
ATOM 3453 N N . LEU B 1 162 ? 0.981 14.602 11.305 1 98.94 162 LEU B N 1
ATOM 3454 C CA . LEU B 1 162 ? 2.25 14.969 10.68 1 98.94 162 LEU B CA 1
ATOM 3455 C C . LEU B 1 162 ? 2.275 16.453 10.344 1 98.94 162 LEU B C 1
ATOM 3457 O O . LEU B 1 162 ? 1.361 16.969 9.688 1 98.94 162 LEU B O 1
ATOM 3461 N N . THR B 1 163 ? 3.277 17.156 10.797 1 98.94 163 THR B N 1
ATOM 3462 C CA . THR B 1 163 ? 3.42 18.547 10.398 1 98.94 163 THR B CA 1
ATOM 3463 C C . THR B 1 163 ? 3.9 18.656 8.953 1 98.94 163 THR B C 1
ATOM 3465 O O . THR B 1 163 ? 4.406 17.688 8.391 1 98.94 163 THR B O 1
ATOM 3468 N N . PRO B 1 164 ? 3.691 19.797 8.328 1 98.5 164 PRO B N 1
ATOM 3469 C CA . PRO B 1 164 ? 4.277 19.969 6.996 1 98.5 164 PRO B CA 1
ATOM 3470 C C . PRO B 1 164 ? 5.785 19.719 6.977 1 98.5 164 PRO B C 1
ATOM 3472 O O . PRO B 1 164 ? 6.5 20.188 7.871 1 98.5 164 PRO B O 1
ATOM 3475 N N . PRO B 1 165 ? 6.23 18.953 5.996 1 98.44 165 PRO B N 1
ATOM 3476 C CA . PRO B 1 165 ? 7.684 18.844 5.832 1 98.44 165 PRO B CA 1
ATOM 3477 C C . PRO B 1 165 ? 8.312 20.141 5.328 1 98.44 165 PRO B C 1
ATOM 3479 O O . PRO B 1 165 ? 7.605 21.031 4.867 1 98.44 165 PRO B O 1
ATOM 3482 N N . PRO B 1 166 ? 9.656 20.25 5.543 1 98.5 166 PRO B N 1
ATOM 3483 C CA . PRO B 1 166 ? 10.344 21.344 4.852 1 98.5 166 PRO B CA 1
ATOM 3484 C C . PRO B 1 166 ? 10.305 21.188 3.332 1 98.5 166 PRO B C 1
ATOM 3486 O O . PRO B 1 166 ? 9.859 20.156 2.818 1 98.5 166 PRO B O 1
ATOM 3489 N N . VAL B 1 167 ? 10.672 22.25 2.625 1 97.75 167 VAL B N 1
ATOM 3490 C CA . VAL B 1 167 ? 10.727 22.188 1.167 1 97.75 167 VAL B CA 1
ATOM 3491 C C . VAL B 1 167 ? 12.141 22.5 0.691 1 97.75 167 VAL B C 1
ATOM 3493 O O . VAL B 1 167 ? 12.891 23.219 1.366 1 97.75 167 VAL B O 1
ATOM 3496 N N . ASN B 1 168 ? 12.492 21.922 -0.375 1 97.69 168 ASN B N 1
ATOM 3497 C CA . ASN B 1 168 ? 13.719 22.297 -1.08 1 97.69 168 ASN B CA 1
ATOM 3498 C C . ASN B 1 168 ? 13.477 23.406 -2.084 1 97.69 168 ASN B C 1
ATOM 3500 O O . ASN B 1 168 ? 13.227 23.156 -3.264 1 97.69 168 ASN B O 1
ATOM 3504 N N . SER B 1 169 ? 13.664 24.609 -1.56 1 95.88 169 SER B N 1
ATOM 3505 C CA . SER B 1 169 ? 13.336 25.781 -2.348 1 95.88 169 SER B CA 1
ATOM 3506 C C . SER B 1 169 ? 14.18 25.859 -3.615 1 95.88 169 SER B C 1
ATOM 3508 O O . SER B 1 169 ? 13.711 26.328 -4.656 1 95.88 169 SER B O 1
ATOM 3510 N N . GLU B 1 170 ? 15.398 25.453 -3.551 1 96.56 170 GLU B N 1
ATOM 3511 C CA . GLU B 1 170 ? 16.266 25.453 -4.719 1 96.56 170 GLU B CA 1
ATOM 3512 C C . GLU B 1 170 ? 15.758 24.5 -5.797 1 96.56 170 GLU B C 1
ATOM 3514 O O . GLU B 1 170 ? 15.75 24.844 -6.98 1 96.56 170 GLU B O 1
ATOM 3519 N N . GLN B 1 171 ? 15.352 23.328 -5.352 1 96.62 171 GLN B N 1
ATOM 3520 C CA . GLN B 1 171 ? 14.82 22.375 -6.312 1 96.62 171 GLN B CA 1
ATOM 3521 C C . GLN B 1 171 ? 13.523 22.875 -6.934 1 96.62 171 GLN B C 1
ATOM 3523 O O . GLN B 1 171 ? 13.289 22.703 -8.133 1 96.62 171 GLN B O 1
ATOM 3528 N N . ILE B 1 172 ? 12.695 23.484 -6.102 1 94.69 172 ILE B N 1
ATOM 3529 C CA . ILE B 1 172 ? 11.461 24.078 -6.625 1 94.69 172 ILE B CA 1
ATOM 3530 C C . ILE B 1 172 ? 11.805 25.141 -7.672 1 94.69 172 ILE B C 1
ATOM 3532 O O . ILE B 1 172 ? 11.211 25.156 -8.758 1 94.69 172 ILE B O 1
ATOM 3536 N N . ARG B 1 173 ? 12.766 25.969 -7.379 1 94.56 173 ARG B N 1
ATOM 3537 C CA . ARG B 1 173 ? 13.164 27.031 -8.297 1 94.56 173 ARG B CA 1
ATOM 3538 C C . ARG B 1 173 ? 13.664 26.453 -9.617 1 94.56 173 ARG B C 1
ATOM 3540 O O . ARG B 1 173 ? 13.344 26.984 -10.688 1 94.56 173 ARG B O 1
ATOM 3547 N N . GLU B 1 174 ? 14.43 25.422 -9.547 1 95.19 174 GLU B N 1
ATOM 3548 C CA . GLU B 1 174 ? 15 24.797 -10.734 1 95.19 174 GLU B CA 1
ATOM 3549 C C . GLU B 1 174 ? 13.914 24.188 -11.617 1 95.19 174 GLU B C 1
ATOM 3551 O O . GLU B 1 174 ? 13.953 24.297 -12.844 1 95.19 174 GLU B O 1
ATOM 3556 N N . LEU B 1 175 ? 13 23.547 -10.984 1 92.25 175 LEU B N 1
ATOM 3557 C CA . LEU B 1 175 ? 11.984 22.812 -11.719 1 92.25 175 LEU B CA 1
ATOM 3558 C C . LEU B 1 175 ? 10.836 23.734 -12.125 1 92.25 175 LEU B C 1
ATOM 3560 O O . LEU B 1 175 ? 10.211 23.531 -13.164 1 92.25 175 LEU B O 1
ATOM 3564 N N . PHE B 1 176 ? 10.57 24.656 -11.203 1 88.12 176 PHE B N 1
ATOM 3565 C CA . PHE B 1 176 ? 9.445 25.562 -11.391 1 88.12 176 PHE B CA 1
ATOM 3566 C C . PHE B 1 176 ? 9.828 26.984 -11.023 1 88.12 176 PHE B C 1
ATOM 3568 O O . PHE B 1 176 ? 9.375 27.516 -10 1 88.12 176 PHE B O 1
ATOM 3575 N N . PRO B 1 177 ? 10.516 27.625 -11.922 1 89.88 177 PRO B N 1
ATOM 3576 C CA . PRO B 1 177 ? 10.992 28.969 -11.602 1 89.88 177 PRO B CA 1
ATOM 3577 C C . PRO B 1 177 ? 9.867 29.922 -11.195 1 89.88 177 PRO B C 1
ATOM 3579 O O . PRO B 1 177 ? 8.836 29.984 -11.875 1 89.88 177 PRO B O 1
ATOM 3582 N N . GLY B 1 178 ? 10.078 30.531 -10.055 1 87.75 178 GLY B N 1
ATOM 3583 C CA . GLY B 1 178 ? 9.117 31.516 -9.578 1 87.75 178 GLY B CA 1
ATOM 3584 C C . GLY B 1 178 ? 8.164 30.953 -8.539 1 87.75 178 GLY B C 1
ATOM 3585 O O . GLY B 1 178 ? 7.578 31.703 -7.754 1 87.75 178 GLY B O 1
ATOM 3586 N N . LEU B 1 179 ? 8.07 29.641 -8.477 1 86.88 179 LEU B N 1
ATOM 3587 C CA . LEU B 1 179 ? 7.094 29.031 -7.578 1 86.88 179 LEU B CA 1
ATOM 3588 C C . LEU B 1 179 ? 7.699 28.781 -6.199 1 86.88 179 LEU B C 1
ATOM 3590 O O . LEU B 1 179 ? 6.977 28.516 -5.238 1 86.88 179 LEU B O 1
ATOM 3594 N N . GLU B 1 180 ? 8.969 28.906 -6.074 1 89.19 180 GLU B N 1
ATOM 3595 C CA . GLU B 1 180 ? 9.641 28.672 -4.801 1 89.19 180 GLU B CA 1
ATOM 3596 C C . GLU B 1 180 ? 9.219 29.719 -3.764 1 89.19 180 GLU B C 1
ATOM 3598 O O . GLU B 1 180 ? 9.32 29.484 -2.559 1 89.19 180 GLU B O 1
ATOM 3603 N N . LYS B 1 181 ? 8.742 30.844 -4.258 1 91.38 181 LYS B N 1
ATOM 3604 C CA . LYS B 1 181 ? 8.359 31.922 -3.359 1 91.38 181 LYS B CA 1
ATOM 3605 C C . LYS B 1 181 ? 7.012 31.641 -2.699 1 91.38 181 LYS B C 1
ATOM 3607 O O . LYS B 1 181 ? 6.652 32.281 -1.707 1 91.38 181 LYS B O 1
ATOM 3612 N N . LEU B 1 182 ? 6.289 30.672 -3.283 1 91.5 182 LEU B N 1
ATOM 3613 C CA . LEU B 1 182 ? 4.945 30.391 -2.793 1 91.5 182 LEU B CA 1
ATOM 3614 C C . LEU B 1 182 ? 4.992 29.469 -1.58 1 91.5 182 LEU B C 1
ATOM 3616 O O . LEU B 1 182 ? 4.027 29.391 -0.819 1 91.5 182 LEU B O 1
ATOM 3620 N N . ARG B 1 183 ? 6.035 28.703 -1.46 1 93.56 183 ARG B N 1
ATOM 3621 C CA . ARG B 1 183 ? 6.258 27.828 -0.321 1 93.56 183 ARG B CA 1
ATOM 3622 C C . ARG B 1 183 ? 7.543 28.188 0.412 1 93.56 183 ARG B C 1
ATOM 3624 O O . ARG B 1 183 ? 8.641 27.875 -0.053 1 93.56 183 ARG B O 1
ATOM 3631 N N . THR B 1 184 ? 7.414 28.859 1.63 1 95.62 184 THR B N 1
ATOM 3632 C CA . THR B 1 184 ? 8.594 29.312 2.354 1 95.62 184 THR B CA 1
ATOM 3633 C C . THR B 1 184 ? 8.758 28.547 3.662 1 95.62 184 THR B C 1
ATOM 3635 O O . THR B 1 184 ? 7.77 28.188 4.305 1 95.62 184 THR B O 1
ATOM 3638 N N . MET B 1 185 ? 10.008 28.375 4 1 97.44 185 MET B N 1
ATOM 3639 C CA . MET B 1 185 ? 10.32 27.734 5.273 1 97.44 185 MET B CA 1
ATOM 3640 C C . MET B 1 185 ? 9.703 28.5 6.438 1 97.44 185 MET B C 1
ATOM 3642 O O . MET B 1 185 ? 9.211 27.891 7.391 1 97.44 185 MET B O 1
ATOM 3646 N N . GLU B 1 186 ? 9.742 29.781 6.367 1 97.69 186 GLU B N 1
ATOM 3647 C CA . GLU B 1 186 ? 9.219 30.641 7.426 1 97.69 186 GLU B CA 1
ATOM 3648 C C . GLU B 1 186 ? 7.727 30.391 7.641 1 97.69 186 GLU B C 1
ATOM 3650 O O . GLU B 1 186 ? 7.273 30.25 8.781 1 97.69 186 GLU B O 1
ATOM 3655 N N . ASN B 1 187 ? 7.004 30.344 6.578 1 97.56 187 ASN B N 1
ATOM 3656 C CA . ASN B 1 187 ? 5.562 30.156 6.715 1 97.56 187 ASN B CA 1
ATOM 3657 C C . ASN B 1 187 ? 5.223 28.719 7.113 1 97.56 187 ASN B C 1
ATOM 3659 O O . ASN B 1 187 ? 4.309 28.5 7.91 1 97.56 187 ASN B O 1
ATOM 3663 N N . LEU B 1 188 ? 5.918 27.75 6.574 1 98.44 188 LEU B N 1
ATOM 3664 C CA . LEU B 1 188 ? 5.727 26.359 6.957 1 98.44 188 LEU B CA 1
ATOM 3665 C C . LEU B 1 188 ? 5.953 26.172 8.453 1 98.44 188 LEU B C 1
ATOM 3667 O O . LEU B 1 188 ? 5.242 25.406 9.102 1 98.44 188 LEU B O 1
ATOM 3671 N N . GLU B 1 189 ? 6.91 26.875 8.992 1 98.75 189 GLU B N 1
ATOM 3672 C CA . GLU B 1 189 ? 7.203 26.781 10.414 1 98.75 189 GLU B CA 1
ATOM 3673 C C . GLU B 1 189 ? 6.023 27.25 11.258 1 98.75 189 GLU B C 1
ATOM 3675 O O . GLU B 1 189 ? 5.723 26.672 12.305 1 98.75 189 GLU B O 1
ATOM 3680 N N . LYS B 1 190 ? 5.336 28.266 10.82 1 98.75 190 LYS B N 1
ATOM 3681 C CA . LYS B 1 190 ? 4.168 28.781 11.531 1 98.75 190 LYS B CA 1
ATOM 3682 C C . LYS B 1 190 ? 3.066 27.719 11.602 1 98.75 190 LYS B C 1
ATOM 3684 O O . LYS B 1 190 ? 2.473 27.5 12.664 1 98.75 190 LYS B O 1
ATOM 3689 N N . TYR B 1 191 ? 2.807 27.109 10.508 1 98.88 191 TYR B N 1
ATOM 3690 C CA . TYR B 1 191 ? 1.766 26.078 10.461 1 98.88 191 TYR B CA 1
ATOM 3691 C C . TYR B 1 191 ? 2.182 24.844 11.242 1 98.88 191 TYR B C 1
ATOM 3693 O O . TYR B 1 191 ? 1.347 24.188 11.883 1 98.88 191 TYR B O 1
ATOM 3701 N N . THR B 1 192 ? 3.449 24.531 11.203 1 98.88 192 THR B N 1
ATOM 3702 C CA . THR B 1 192 ? 4.008 23.438 12 1 98.88 192 THR B CA 1
ATOM 3703 C C . THR B 1 192 ? 3.773 23.688 13.484 1 98.88 192 THR B C 1
ATOM 3705 O O . THR B 1 192 ? 3.229 22.812 14.18 1 98.88 192 THR B O 1
ATOM 3708 N N . ASP B 1 193 ? 4.145 24.859 13.938 1 98.94 193 ASP B N 1
ATOM 3709 C CA . ASP B 1 193 ? 4.023 25.188 15.352 1 98.94 193 ASP B CA 1
ATOM 3710 C C . ASP B 1 193 ? 2.561 25.203 15.789 1 98.94 193 ASP B C 1
ATOM 3712 O O . ASP B 1 193 ? 2.229 24.734 16.891 1 98.94 193 ASP B O 1
ATOM 3716 N N . ALA B 1 194 ? 1.722 25.703 14.93 1 98.94 194 ALA B N 1
ATOM 3717 C CA . ALA B 1 194 ? 0.293 25.719 15.234 1 98.94 194 ALA B CA 1
ATOM 3718 C C . ALA B 1 194 ? -0.245 24.297 15.398 1 98.94 194 ALA B C 1
ATOM 3720 O O . ALA B 1 194 ? -0.991 24.016 16.344 1 98.94 194 ALA B O 1
ATOM 3721 N N . LEU B 1 195 ? 0.113 23.406 14.516 1 98.94 195 LEU B N 1
ATOM 3722 C CA . LEU B 1 195 ? -0.376 22.031 14.586 1 98.94 195 LEU B CA 1
ATOM 3723 C C . LEU B 1 195 ? 0.125 21.344 15.852 1 98.94 195 LEU B C 1
ATOM 3725 O O . LEU B 1 195 ? -0.622 20.594 16.5 1 98.94 195 LEU B O 1
ATOM 3729 N N . ILE B 1 196 ? 1.362 21.562 16.203 1 98.94 196 ILE B N 1
ATOM 3730 C CA . ILE B 1 196 ? 1.94 20.969 17.406 1 98.94 196 ILE B CA 1
ATOM 3731 C C . ILE B 1 196 ? 1.169 21.438 18.625 1 98.94 196 I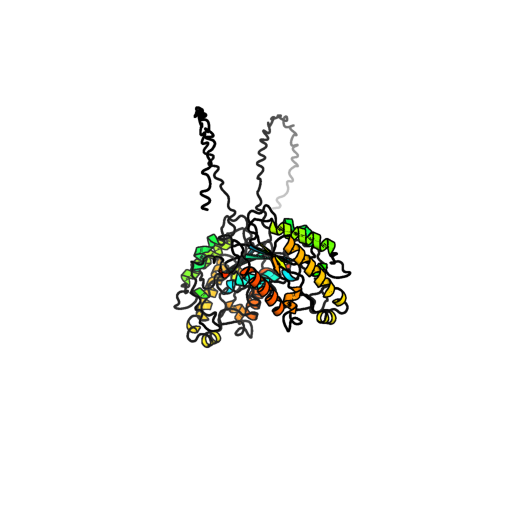LE B C 1
ATOM 3733 O O . ILE B 1 196 ? 0.818 20.625 19.5 1 98.94 196 ILE B O 1
ATOM 3737 N N . ASP B 1 197 ? 0.904 22.734 18.656 1 98.88 197 ASP B N 1
ATOM 3738 C CA . ASP B 1 197 ? 0.144 23.281 19.781 1 98.88 197 ASP B CA 1
ATOM 3739 C C . ASP B 1 197 ? -1.243 22.641 19.859 1 98.88 197 ASP B C 1
ATOM 3741 O O . ASP B 1 197 ? -1.715 22.312 20.953 1 98.88 197 ASP B O 1
ATOM 3745 N N . ILE B 1 198 ? -1.894 22.484 18.75 1 98.88 198 ILE B N 1
ATOM 3746 C CA . ILE B 1 198 ? -3.211 21.859 18.672 1 98.88 198 ILE B CA 1
ATOM 3747 C C . ILE B 1 198 ? -3.141 20.438 19.234 1 98.88 198 ILE B C 1
ATOM 3749 O O . ILE B 1 198 ? -3.977 20.031 20.047 1 98.88 198 ILE B O 1
ATOM 3753 N N . CYS B 1 199 ? -2.203 19.672 18.75 1 98.88 199 CYS B N 1
ATOM 3754 C CA . CYS B 1 199 ? -2.062 18.266 19.172 1 98.88 199 CYS B CA 1
ATOM 3755 C C . CYS B 1 199 ? -1.847 18.172 20.672 1 98.88 199 CYS B C 1
ATOM 3757 O O . CYS B 1 199 ? -2.438 17.312 21.328 1 98.88 199 CYS B O 1
ATOM 3759 N N . LYS B 1 200 ? -1.032 19.078 21.234 1 98.69 200 LYS B N 1
ATOM 3760 C CA . LYS B 1 200 ? -0.781 19.109 22.672 1 98.69 200 LYS B CA 1
ATOM 3761 C C . LYS B 1 200 ? -2.055 19.438 23.438 1 98.69 200 LYS B C 1
ATOM 3763 O O . LYS B 1 200 ? -2.348 18.812 24.469 1 98.69 200 LYS B O 1
ATOM 3768 N N . GLU B 1 201 ? -2.762 20.359 22.984 1 98.5 201 GLU B N 1
ATOM 3769 C CA . GLU B 1 201 ? -3.988 20.797 23.656 1 98.5 201 GLU B CA 1
ATOM 3770 C C . GLU B 1 201 ? -5.043 19.688 23.625 1 98.5 201 GLU B C 1
ATOM 3772 O O . GLU B 1 201 ? -5.699 19.438 24.641 1 98.5 201 GLU B O 1
ATOM 3777 N N . ILE B 1 202 ? -5.199 19.047 22.484 1 98.12 202 ILE B N 1
ATOM 3778 C CA . ILE B 1 202 ? -6.242 18.047 22.297 1 98.12 202 ILE B CA 1
ATOM 3779 C C . ILE B 1 202 ? -5.797 16.719 22.906 1 98.12 202 ILE B C 1
ATOM 3781 O O . ILE B 1 202 ? -6.629 15.906 23.328 1 98.12 202 ILE B O 1
ATOM 3785 N N . GLY B 1 203 ? -4.539 16.5 22.969 1 97.25 203 GLY B N 1
ATOM 3786 C CA . GLY B 1 203 ? -4.004 15.258 23.531 1 97.25 203 GLY B CA 1
ATOM 3787 C C . GLY B 1 203 ? -3.869 14.156 22.5 1 97.25 203 GLY B C 1
ATOM 3788 O O . GLY B 1 203 ? -4.238 13.008 22.766 1 97.25 203 GLY B O 1
ATOM 3789 N N . VAL B 1 204 ? -3.445 14.453 21.328 1 98.12 204 VAL B N 1
ATOM 3790 C CA . VAL B 1 204 ? -3.088 13.469 20.312 1 98.12 204 VAL B CA 1
ATOM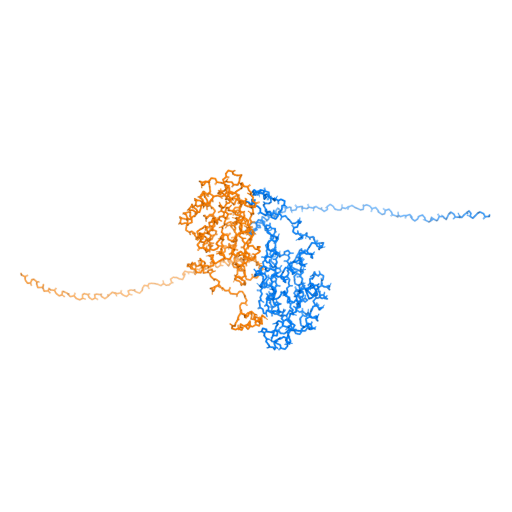 3791 C C . VAL B 1 204 ? -1.602 13.586 19.984 1 98.12 204 VAL B C 1
ATOM 3793 O O . VAL B 1 204 ? -0.963 14.594 20.312 1 98.12 204 VAL B O 1
ATOM 3796 N N . GLU B 1 205 ? -1.02 12.555 19.406 1 98.81 205 GLU B N 1
ATOM 3797 C CA . GLU B 1 205 ? 0.404 12.531 19.094 1 98.81 205 GLU B CA 1
ATOM 3798 C C . GLU B 1 205 ? 0.683 13.258 17.781 1 98.81 205 GLU B C 1
ATOM 3800 O O . GLU B 1 205 ? -0.221 13.438 16.953 1 98.81 205 GLU B O 1
ATOM 3805 N N . TYR B 1 206 ? 1.912 13.688 17.641 1 98.88 206 TYR B N 1
ATOM 3806 C CA . TYR B 1 206 ? 2.342 14.328 16.391 1 98.88 206 TYR B CA 1
ATOM 3807 C C . TYR B 1 206 ? 3.771 13.93 16.047 1 98.88 206 TYR B C 1
ATOM 3809 O O . TYR B 1 206 ? 4.539 13.516 16.922 1 98.88 206 TYR B O 1
ATOM 3817 N N . VAL B 1 207 ? 4.094 13.953 14.773 1 98.94 207 VAL B N 1
ATOM 3818 C CA . VAL B 1 207 ? 5.453 13.883 14.25 1 98.94 207 VAL B CA 1
ATOM 3819 C C . VAL B 1 207 ? 5.84 15.227 13.633 1 98.94 207 VAL B C 1
ATOM 3821 O O . VAL B 1 207 ? 5.191 15.695 12.695 1 98.94 207 VAL B O 1
ATOM 3824 N N . ASP B 1 208 ? 6.844 15.836 14.148 1 98.88 208 ASP B N 1
ATOM 3825 C CA . ASP B 1 208 ? 7.359 17.094 13.617 1 98.88 208 ASP B CA 1
ATOM 3826 C C . ASP B 1 208 ? 8.25 16.859 12.398 1 98.88 208 ASP B C 1
ATOM 3828 O O . ASP B 1 208 ? 9.477 16.953 12.492 1 98.88 208 ASP B O 1
ATOM 3832 N N . LEU B 1 209 ? 7.656 16.641 11.242 1 98.88 209 LEU B N 1
ATOM 3833 C CA . LEU B 1 209 ? 8.398 16.344 10.023 1 98.88 209 LEU B CA 1
ATOM 3834 C C . LEU B 1 209 ? 9.266 17.531 9.617 1 98.88 209 LEU B C 1
ATOM 3836 O O . LEU B 1 209 ? 10.344 17.344 9.047 1 98.88 209 LEU B O 1
ATOM 3840 N N . PHE B 1 210 ? 8.734 18.75 9.875 1 98.75 210 PHE B N 1
ATOM 3841 C CA . PHE B 1 210 ? 9.461 19.953 9.5 1 98.75 210 PHE B CA 1
ATOM 3842 C C . PHE B 1 210 ? 10.883 19.922 10.055 1 98.75 210 PHE B C 1
ATOM 3844 O O . PHE B 1 210 ? 11.852 20.109 9.32 1 98.75 210 PHE B O 1
ATOM 3851 N N . ARG B 1 211 ? 11.016 19.641 11.297 1 98.62 211 ARG B N 1
ATOM 3852 C CA . ARG B 1 211 ? 12.328 19.641 11.945 1 98.62 211 ARG B CA 1
ATOM 3853 C C . ARG B 1 211 ? 13.023 18.297 11.781 1 98.62 211 ARG B C 1
ATOM 3855 O O . ARG B 1 211 ? 14.242 18.25 11.609 1 98.62 211 ARG B O 1
ATOM 3862 N N . ALA B 1 212 ? 12.297 17.156 11.836 1 98.62 212 ALA B N 1
ATOM 3863 C CA . ALA B 1 212 ? 12.875 15.812 11.766 1 98.62 212 ALA B CA 1
ATOM 3864 C C . ALA B 1 212 ? 13.625 15.609 10.453 1 98.62 212 ALA B C 1
ATOM 3866 O O . ALA B 1 212 ? 14.703 15 10.438 1 98.62 212 ALA B O 1
ATOM 3867 N N . VAL B 1 213 ? 13.094 16.094 9.344 1 98.62 213 VAL B N 1
ATOM 3868 C CA . VAL B 1 213 ? 13.711 15.953 8.031 1 98.62 213 VAL B CA 1
ATOM 3869 C C . VAL B 1 213 ? 14.992 16.766 7.965 1 98.62 213 VAL B C 1
ATOM 3871 O O . VAL B 1 213 ? 16.031 16.281 7.508 1 98.62 213 VAL B O 1
ATOM 3874 N N . GLN B 1 214 ? 14.969 17.969 8.547 1 98.06 214 GLN B N 1
ATOM 3875 C CA . GLN B 1 214 ? 16.094 18.906 8.469 1 98.06 214 GLN B CA 1
ATOM 3876 C C . GLN B 1 214 ? 17.25 18.422 9.336 1 98.06 214 GLN B C 1
ATOM 3878 O O . GLN B 1 214 ? 18.391 18.891 9.18 1 98.06 214 GLN B O 1
ATOM 3883 N N . ARG B 1 215 ? 17 17.562 10.258 1 97.5 215 ARG B N 1
ATOM 3884 C CA . ARG B 1 215 ? 18.031 17.047 11.141 1 97.5 215 ARG B CA 1
ATOM 3885 C C . ARG B 1 215 ? 18.953 16.078 10.406 1 97.5 215 ARG B C 1
ATOM 3887 O O . ARG B 1 215 ? 20.047 15.758 10.891 1 97.5 215 ARG B O 1
ATOM 3894 N N . ARG B 1 216 ? 18.484 15.648 9.25 1 96.62 216 ARG B N 1
ATOM 3895 C CA . ARG B 1 216 ? 19.297 14.734 8.461 1 96.62 216 ARG B CA 1
ATOM 3896 C C . ARG B 1 216 ? 20.297 15.508 7.59 1 96.62 216 ARG B C 1
ATOM 3898 O O . ARG B 1 216 ? 19.953 16.547 7.016 1 96.62 216 ARG B O 1
ATOM 3905 N N . ASP B 1 217 ? 21.516 15.008 7.449 1 93.25 217 ASP B N 1
ATOM 3906 C CA . ASP B 1 217 ? 22.609 15.719 6.781 1 93.25 217 ASP B CA 1
ATOM 3907 C C . ASP B 1 217 ? 22.281 15.969 5.309 1 93.25 217 ASP B C 1
ATOM 3909 O O . ASP B 1 217 ? 22.547 17.047 4.785 1 93.25 217 ASP B O 1
ATOM 3913 N N . ASP B 1 218 ? 21.75 15.102 4.613 1 96.81 218 ASP B N 1
ATOM 3914 C CA . ASP B 1 218 ? 21.531 15.227 3.176 1 96.81 218 ASP B CA 1
ATOM 3915 C C . ASP B 1 218 ? 20.047 15.406 2.871 1 96.81 218 ASP B C 1
ATOM 3917 O O . ASP B 1 218 ? 19.562 14.977 1.823 1 96.81 218 ASP B O 1
ATOM 3921 N N . TRP B 1 219 ? 19.359 16.188 3.752 1 97.94 219 TRP B N 1
ATOM 3922 C CA . TRP B 1 219 ? 17.906 16.188 3.689 1 97.94 219 TRP B CA 1
ATOM 3923 C C . TRP B 1 219 ? 17.422 16.875 2.414 1 97.94 219 TRP B C 1
ATOM 3925 O O . TRP B 1 219 ? 16.312 16.594 1.943 1 97.94 219 TRP B O 1
ATOM 3935 N N . LEU B 1 220 ? 18.172 17.734 1.731 1 98.06 220 LEU B N 1
ATOM 3936 C CA . LEU B 1 220 ? 17.781 18.406 0.504 1 98.06 220 LEU B CA 1
ATOM 3937 C C . LEU B 1 220 ? 17.641 17.422 -0.646 1 98.06 220 LEU B C 1
ATOM 3939 O O . LEU B 1 220 ? 17.062 17.75 -1.684 1 98.06 220 LEU B O 1
ATOM 3943 N N . THR B 1 221 ? 18.078 16.172 -0.506 1 98.06 221 THR B N 1
ATOM 3944 C CA . THR B 1 221 ? 17.969 15.156 -1.542 1 98.06 221 THR B CA 1
ATOM 3945 C C . THR B 1 221 ? 16.734 14.297 -1.333 1 98.06 221 THR B C 1
ATOM 3947 O O . THR B 1 221 ? 16.516 13.32 -2.053 1 98.06 221 THR B O 1
ATOM 3950 N N . PHE B 1 222 ? 15.883 14.625 -0.418 1 98.25 222 PHE B N 1
ATOM 3951 C CA . PHE B 1 222 ? 14.797 13.758 0.011 1 98.25 222 PHE B CA 1
ATOM 3952 C C . PHE B 1 222 ? 13.547 14.008 -0.819 1 98.25 222 PHE B C 1
ATOM 3954 O O . PHE B 1 222 ? 12.477 13.461 -0.528 1 98.25 222 PHE B O 1
ATOM 3961 N N . PHE B 1 223 ? 13.688 14.805 -1.905 1 97.5 223 PHE B N 1
ATOM 3962 C CA . PHE B 1 223 ? 12.484 15.258 -2.594 1 97.5 223 PHE B CA 1
ATOM 3963 C C . PHE B 1 223 ? 12.562 14.938 -4.082 1 97.5 223 PHE B C 1
ATOM 3965 O O . PHE B 1 223 ? 13.648 14.875 -4.656 1 97.5 223 PHE B O 1
ATOM 3972 N N . THR B 1 224 ? 11.406 14.688 -4.664 1 96 224 THR B N 1
ATOM 3973 C CA . THR B 1 224 ? 11.305 14.469 -6.105 1 96 224 THR B CA 1
ATOM 3974 C C . THR B 1 224 ? 11.188 15.805 -6.844 1 96 224 THR B C 1
ATOM 3976 O O . THR B 1 224 ? 11.672 15.938 -7.969 1 96 224 THR B O 1
ATOM 3979 N N . ASP B 1 225 ? 10.539 16.828 -6.148 1 94.75 225 ASP B N 1
ATOM 3980 C CA . ASP B 1 225 ? 10.273 18.109 -6.801 1 94.75 225 ASP B CA 1
ATOM 3981 C C . ASP B 1 225 ? 10.406 19.266 -5.812 1 94.75 225 ASP B C 1
ATOM 3983 O O . ASP B 1 225 ? 9.852 20.344 -6.035 1 94.75 225 ASP B O 1
ATOM 3987 N N . GLY B 1 226 ? 11.031 18.984 -4.707 1 96.88 226 GLY B N 1
ATOM 3988 C CA . GLY B 1 226 ? 11.227 19.984 -3.666 1 96.88 226 GLY B CA 1
ATOM 3989 C C . GLY B 1 226 ? 10.109 20 -2.639 1 96.88 226 GLY B C 1
ATOM 3990 O O . GLY B 1 226 ? 10.234 20.625 -1.585 1 96.88 226 GLY B O 1
ATOM 3991 N N . VAL B 1 227 ? 8.977 19.281 -2.932 1 96.25 227 VAL B N 1
ATOM 3992 C CA . VAL B 1 227 ? 7.812 19.266 -2.049 1 96.25 227 VAL B CA 1
ATOM 3993 C C . VAL B 1 227 ? 7.492 17.828 -1.644 1 96.25 227 VAL B C 1
ATOM 3995 O O . VAL B 1 227 ? 7.398 17.516 -0.454 1 96.25 227 VAL B O 1
ATOM 3998 N N . HIS B 1 228 ? 7.41 16.969 -2.676 1 97 228 HIS B N 1
ATOM 3999 C CA . HIS B 1 228 ? 7.043 15.578 -2.424 1 97 228 HIS B CA 1
ATOM 4000 C C . HIS B 1 228 ? 8.273 14.719 -2.146 1 97 228 HIS B C 1
ATOM 4002 O O . HIS B 1 228 ? 9.328 14.922 -2.756 1 97 228 HIS B O 1
ATOM 4008 N N . PHE B 1 229 ? 8.117 13.742 -1.306 1 97.62 229 PHE B N 1
ATOM 4009 C CA . PHE B 1 229 ? 9.234 12.914 -0.873 1 97.62 229 PHE B CA 1
ATOM 4010 C C . PHE B 1 229 ? 9.586 11.883 -1.939 1 97.62 229 PHE B C 1
ATOM 4012 O O . PHE B 1 229 ? 8.703 11.328 -2.592 1 97.62 229 PHE B O 1
ATOM 4019 N N . ASN B 1 230 ? 10.875 11.664 -2.111 1 96.81 230 ASN B N 1
ATOM 4020 C CA . ASN B 1 230 ? 11.352 10.445 -2.76 1 96.81 230 ASN B CA 1
ATOM 4021 C C . ASN B 1 230 ? 11.516 9.305 -1.757 1 96.81 230 ASN B C 1
ATOM 4023 O O . ASN B 1 230 ? 11.031 9.391 -0.628 1 96.81 230 ASN B O 1
ATOM 4027 N N . GLU B 1 231 ? 12.148 8.227 -2.135 1 97.19 231 GLU B N 1
ATOM 4028 C CA . GLU B 1 231 ? 12.281 7.051 -1.28 1 97.19 231 GLU B CA 1
ATOM 4029 C C . GLU B 1 231 ? 13.031 7.383 0.006 1 97.19 231 GLU B C 1
ATOM 4031 O O . GLU B 1 231 ? 12.688 6.883 1.078 1 97.19 231 GLU B O 1
ATOM 4036 N N . LYS B 1 232 ? 14.086 8.219 -0.083 1 97.5 232 LYS B N 1
ATOM 4037 C CA . LYS B 1 232 ? 14.859 8.578 1.099 1 97.5 232 LYS B CA 1
ATOM 4038 C C . LYS B 1 232 ? 14.016 9.383 2.086 1 97.5 232 LYS B C 1
ATOM 4040 O O . LYS B 1 232 ? 14.023 9.102 3.287 1 97.5 232 LYS B O 1
ATOM 4045 N N . GLY B 1 233 ? 13.289 10.383 1.598 1 98.25 233 GLY B N 1
ATOM 4046 C CA . GLY B 1 233 ? 12.398 11.164 2.447 1 98.25 233 GLY B CA 1
ATOM 4047 C C . GLY B 1 233 ? 11.273 10.336 3.039 1 98.25 233 GLY B C 1
ATOM 4048 O O . GLY B 1 233 ? 10.93 10.5 4.215 1 98.25 233 GLY B O 1
ATOM 4049 N N . SER B 1 234 ? 10.727 9.461 2.217 1 98.19 234 SER B N 1
ATOM 4050 C CA . SER B 1 234 ? 9.672 8.57 2.688 1 98.19 234 SER B CA 1
ATOM 4051 C C . SER B 1 234 ? 10.148 7.695 3.836 1 98.19 234 SER B C 1
ATOM 4053 O O . SER B 1 234 ? 9.414 7.449 4.793 1 98.19 234 SER B O 1
ATOM 4055 N N . HIS B 1 235 ? 11.336 7.262 3.736 1 98.06 235 HIS B N 1
ATOM 4056 C CA . HIS B 1 235 ? 11.867 6.402 4.785 1 98.06 235 HIS B CA 1
ATOM 4057 C C . HIS B 1 235 ? 11.992 7.156 6.105 1 98.06 235 HIS B C 1
ATOM 4059 O O . HIS B 1 235 ? 11.797 6.582 7.176 1 98.06 235 HIS B O 1
ATOM 4065 N N . VAL B 1 236 ? 12.352 8.438 6.062 1 98.44 236 VAL B N 1
ATOM 4066 C CA . VAL B 1 236 ? 12.414 9.258 7.266 1 98.44 236 VAL B CA 1
ATOM 4067 C C . VAL B 1 236 ? 11.023 9.344 7.902 1 98.44 236 VAL B C 1
ATOM 4069 O O . VAL B 1 236 ? 10.883 9.195 9.117 1 98.44 236 VAL B O 1
ATOM 4072 N N . VAL B 1 237 ? 9.969 9.594 7.066 1 98.81 237 VAL B N 1
ATOM 4073 C CA . VAL B 1 237 ? 8.602 9.664 7.566 1 98.81 237 VAL B CA 1
ATOM 4074 C C . VAL B 1 237 ? 8.234 8.352 8.258 1 98.81 237 VAL B C 1
ATOM 4076 O O . VAL B 1 237 ? 7.723 8.359 9.383 1 98.81 237 VAL B O 1
ATOM 4079 N N . PHE B 1 238 ? 8.547 7.234 7.633 1 98.81 238 PHE B N 1
ATOM 4080 C CA . PHE B 1 238 ? 8.266 5.902 8.156 1 98.81 238 PHE B CA 1
ATOM 4081 C C . PHE B 1 238 ? 8.953 5.699 9.508 1 98.81 238 PHE B C 1
ATOM 4083 O O . PHE B 1 238 ? 8.328 5.254 10.469 1 98.81 238 PHE B O 1
ATOM 4090 N N . GLU B 1 239 ? 10.203 6.023 9.57 1 98.69 239 GLU B N 1
ATOM 4091 C CA . GLU B 1 239 ? 10.977 5.812 10.797 1 98.69 239 GLU B CA 1
ATOM 4092 C C . GLU B 1 239 ? 10.43 6.648 11.945 1 98.69 239 GLU B C 1
ATOM 4094 O O . GLU B 1 239 ? 10.359 6.18 13.086 1 98.69 239 GLU B O 1
ATOM 4099 N N . GLU B 1 240 ? 10.086 7.887 11.641 1 98.81 240 GLU B N 1
ATOM 4100 C CA . GLU B 1 240 ? 9.539 8.758 12.68 1 98.81 240 GLU B CA 1
ATOM 4101 C C . GLU B 1 240 ? 8.211 8.219 13.211 1 98.81 240 GLU B C 1
ATOM 4103 O O . GLU B 1 240 ? 7.977 8.219 14.422 1 98.81 240 GLU B O 1
ATOM 4108 N N . ILE B 1 241 ? 7.363 7.742 12.312 1 98.88 241 ILE B N 1
ATOM 4109 C CA . ILE B 1 241 ? 6.07 7.191 12.711 1 98.88 241 ILE B CA 1
ATOM 4110 C C . ILE B 1 241 ? 6.277 5.91 13.516 1 98.88 241 ILE B C 1
ATOM 4112 O O . ILE B 1 241 ? 5.676 5.73 14.578 1 98.88 241 ILE B O 1
ATOM 4116 N N . LYS B 1 242 ? 7.117 5.047 13.016 1 98.81 242 LYS B N 1
ATOM 4117 C CA . LYS B 1 242 ? 7.406 3.785 13.688 1 98.81 242 LYS B CA 1
ATOM 4118 C C . LYS B 1 242 ? 7.945 4.027 15.094 1 98.81 242 LYS B C 1
ATOM 4120 O O . LYS B 1 242 ? 7.508 3.387 16.047 1 98.81 242 LYS B O 1
ATOM 4125 N N . THR B 1 243 ? 8.906 4.961 15.211 1 98.69 243 THR B N 1
ATOM 4126 C CA . THR B 1 243 ? 9.492 5.293 16.5 1 98.69 243 THR B CA 1
ATOM 4127 C C . THR B 1 243 ? 8.43 5.801 17.469 1 98.69 243 THR B C 1
ATOM 4129 O O . THR B 1 243 ? 8.391 5.391 18.641 1 98.69 243 THR B O 1
ATOM 4132 N N . LEU B 1 244 ? 7.574 6.691 16.984 1 98.88 244 LEU B N 1
ATOM 4133 C CA . LEU B 1 244 ? 6.508 7.23 17.812 1 98.88 244 LEU B CA 1
ATOM 4134 C C . LEU B 1 244 ? 5.59 6.117 18.312 1 98.88 244 LEU B C 1
ATOM 4136 O O . LEU B 1 244 ? 5.258 6.062 19.5 1 98.88 244 LEU B O 1
ATOM 4140 N N . ILE B 1 245 ? 5.191 5.195 17.438 1 98.81 245 ILE B N 1
ATOM 4141 C CA . ILE B 1 245 ? 4.281 4.117 17.812 1 98.81 245 ILE B CA 1
ATOM 4142 C C . ILE B 1 245 ? 4.938 3.219 18.859 1 98.81 245 ILE B C 1
ATOM 4144 O O . ILE B 1 245 ? 4.289 2.811 19.828 1 98.81 245 ILE B O 1
ATOM 4148 N N . ASN B 1 246 ? 6.184 2.967 18.703 1 98.38 246 ASN B N 1
ATOM 4149 C CA . ASN B 1 246 ? 6.914 2.098 19.625 1 98.38 246 ASN B CA 1
ATOM 4150 C C . ASN B 1 246 ? 7.047 2.732 21 1 98.38 246 ASN B C 1
ATOM 4152 O O . ASN B 1 246 ? 7.074 2.027 22.016 1 98.38 246 ASN B O 1
ATOM 4156 N N . ARG B 1 247 ? 7.113 4.02 21.016 1 97.69 247 ARG B N 1
ATOM 4157 C CA . ARG B 1 247 ? 7.328 4.699 22.281 1 97.69 247 ARG B CA 1
ATOM 4158 C C . ARG B 1 247 ? 6.004 5.027 22.969 1 97.69 247 ARG B C 1
ATOM 4160 O O . ARG B 1 247 ? 5.969 5.332 24.156 1 97.69 247 ARG B O 1
ATOM 4167 N N . ALA B 1 248 ? 4.957 5.027 22.109 1 96.44 248 ALA B N 1
ATOM 4168 C CA . ALA B 1 248 ? 3.654 5.41 22.656 1 96.44 248 ALA B CA 1
ATOM 4169 C C . ALA B 1 248 ? 3.17 4.398 23.688 1 96.44 248 ALA B C 1
ATOM 4171 O O . ALA B 1 248 ? 3.381 3.191 23.531 1 96.44 248 ALA B O 1
ATOM 4172 N N . ASN B 1 249 ? 2.604 4.742 24.797 1 93 249 ASN B N 1
ATOM 4173 C CA . ASN B 1 249 ? 2.047 3.885 25.844 1 93 249 ASN B CA 1
ATOM 4174 C C . ASN B 1 249 ? 0.544 3.688 25.656 1 93 249 ASN B C 1
ATOM 4176 O O . ASN B 1 249 ? -0.222 3.818 26.625 1 93 249 ASN B O 1
ATOM 4180 N N . TRP B 1 250 ? 0.25 3.32 24.406 1 97.31 250 TRP B N 1
ATOM 4181 C CA . TRP B 1 250 ? -1.163 3.135 24.094 1 97.31 250 TRP B CA 1
ATOM 4182 C C . TRP B 1 250 ? -1.657 1.781 24.594 1 97.31 250 TRP B C 1
ATOM 4184 O O . TRP B 1 250 ? -0.896 0.812 24.641 1 97.31 250 TRP B O 1
ATOM 4194 N N . VAL B 1 251 ? -2.986 1.771 25.016 1 95.69 251 VAL B N 1
ATOM 4195 C CA . VAL B 1 251 ? -3.674 0.533 25.375 1 95.69 251 VAL B CA 1
ATOM 4196 C C . VAL B 1 251 ? -4.922 0.37 24.5 1 95.69 251 VAL B C 1
ATOM 4198 O O . VAL B 1 251 ? -5.883 1.13 24.641 1 95.69 251 VAL B O 1
ATOM 4201 N N . PRO B 1 252 ? -4.926 -0.559 23.719 1 95.94 252 PRO B N 1
ATOM 4202 C CA . PRO B 1 252 ? -3.891 -1.549 23.406 1 95.94 252 PRO B CA 1
ATOM 4203 C C . PRO B 1 252 ? -2.697 -0.946 22.672 1 95.94 252 PRO B C 1
ATOM 4205 O O . PRO B 1 252 ? -2.826 0.102 22.031 1 95.94 252 PRO B O 1
ATOM 4208 N N . SER B 1 253 ? -1.562 -1.646 22.766 1 97.62 253 SER B N 1
ATOM 4209 C CA . SER B 1 253 ? -0.38 -1.227 22.016 1 97.62 253 SER B CA 1
ATOM 4210 C C . SER B 1 253 ? -0.566 -1.446 20.516 1 97.62 253 SER B C 1
ATOM 4212 O O . SER B 1 253 ? -1.149 -2.449 20.094 1 97.62 253 SER B O 1
ATOM 4214 N N . LEU B 1 254 ? 0.014 -0.528 19.766 1 98.31 254 LEU B N 1
ATOM 4215 C CA . LEU B 1 254 ? -0.025 -0.665 18.312 1 98.31 254 LEU B CA 1
ATOM 4216 C C . LEU B 1 254 ? 1.374 -0.899 17.75 1 98.31 254 LEU B C 1
ATOM 4218 O O . LEU B 1 254 ? 1.584 -0.812 16.531 1 98.31 254 LEU B O 1
ATOM 4222 N N . ALA B 1 255 ? 2.311 -1.132 18.625 1 98.44 255 ALA B N 1
ATOM 4223 C CA . ALA B 1 255 ? 3.643 -1.518 18.156 1 98.44 255 ALA B CA 1
ATOM 4224 C C . ALA B 1 255 ? 3.609 -2.871 17.453 1 98.44 255 ALA B C 1
ATOM 4226 O O . ALA B 1 255 ? 2.975 -3.812 17.938 1 98.44 255 ALA B O 1
ATOM 4227 N N . ALA B 1 256 ? 4.293 -2.916 16.328 1 97.06 256 ALA B N 1
ATOM 4228 C CA . ALA B 1 256 ? 4.266 -4.137 15.523 1 97.06 256 ALA B CA 1
ATOM 4229 C C . ALA B 1 256 ? 4.699 -5.344 16.344 1 97.06 256 ALA B C 1
ATOM 4231 O O . ALA B 1 256 ? 4.137 -6.434 16.203 1 97.06 256 ALA B O 1
ATOM 4232 N N . GLY B 1 257 ? 5.66 -5.148 17.219 1 95.44 257 GLY B N 1
ATOM 4233 C CA . GLY B 1 257 ? 6.188 -6.242 18.031 1 95.44 257 GLY B CA 1
ATOM 4234 C C . GLY B 1 257 ? 5.203 -6.738 19.078 1 95.44 257 GLY B C 1
ATOM 4235 O O . GLY B 1 257 ? 5.387 -7.816 19.641 1 95.44 257 GLY B O 1
ATOM 4236 N N . SER B 1 258 ? 4.129 -6.027 19.312 1 94.69 258 SER B N 1
ATOM 4237 C CA . SER B 1 258 ? 3.201 -6.344 20.391 1 94.69 258 SER B CA 1
ATOM 4238 C C . SER B 1 258 ? 1.859 -6.82 19.844 1 94.69 258 SER B C 1
ATOM 4240 O O . SER B 1 258 ? 1.049 -7.383 20.594 1 94.69 258 SER B O 1
ATOM 4242 N N . MET B 1 259 ? 1.573 -6.613 18.609 1 95.5 259 MET B N 1
ATOM 4243 C CA . MET B 1 259 ? 0.274 -6.953 18.031 1 95.5 259 MET B CA 1
ATOM 4244 C C . MET B 1 259 ? 0.234 -8.414 17.609 1 95.5 259 MET B C 1
ATOM 4246 O O . MET B 1 259 ? 1.241 -8.961 17.156 1 95.5 259 MET B O 1
ATOM 4250 N N . PRO B 1 260 ? -0.933 -9.008 17.719 1 92.56 260 PRO B N 1
ATO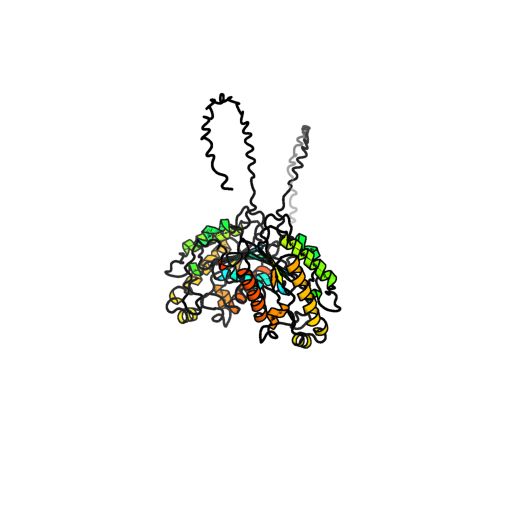M 4251 C CA . PRO B 1 260 ? -1.039 -10.406 17.281 1 92.56 260 PRO B CA 1
ATOM 4252 C C . PRO B 1 260 ? -0.863 -10.562 15.781 1 92.56 260 PRO B C 1
ATOM 4254 O O . PRO B 1 260 ? -1.287 -9.695 15.008 1 92.56 260 PRO B O 1
ATOM 4257 N N . ILE B 1 261 ? -0.285 -11.695 15.383 1 93.19 261 ILE B N 1
ATOM 4258 C CA . ILE B 1 261 ? -0.1 -12.055 13.984 1 93.19 261 ILE B CA 1
ATOM 4259 C C . ILE B 1 261 ? -1.264 -12.93 13.516 1 93.19 261 ILE B C 1
ATOM 4261 O O . ILE B 1 261 ? -1.54 -13.977 14.109 1 93.19 261 ILE B O 1
ATOM 4265 N N . GLU B 1 262 ? -2.02 -12.453 12.547 1 93.81 262 GLU B N 1
ATOM 4266 C CA . GLU B 1 262 ? -3.125 -13.242 12.008 1 93.81 262 GLU B CA 1
ATOM 4267 C C . GLU B 1 262 ? -2.646 -14.609 11.523 1 93.81 262 GLU B C 1
ATOM 4269 O O . GLU B 1 262 ? -1.668 -14.703 10.781 1 93.81 262 GLU B O 1
ATOM 4274 N N . PHE B 1 263 ? -3.281 -15.625 12.016 1 92.12 263 PHE B N 1
ATOM 4275 C CA . PHE B 1 263 ? -2.998 -17.016 11.695 1 92.12 263 PHE B CA 1
ATOM 4276 C C . PHE B 1 263 ? -1.568 -17.375 12.078 1 92.12 263 PHE B C 1
ATOM 4278 O O . PHE B 1 263 ? -0.9 -18.125 11.359 1 92.12 263 PHE B O 1
ATOM 4285 N N . GLY B 1 264 ? -1.117 -16.781 13.141 1 86 264 GLY B N 1
ATOM 4286 C CA . GLY B 1 264 ? 0.235 -17.031 13.617 1 86 264 GLY B CA 1
ATOM 4287 C C . GLY B 1 264 ? 0.495 -18.484 13.953 1 86 264 GLY B C 1
ATOM 4288 O O . GLY B 1 264 ? 1.645 -18.922 13.953 1 86 264 GLY B O 1
ATOM 4289 N N . ASN B 1 265 ? -0.527 -19.188 14.141 1 77.5 265 ASN B N 1
ATOM 4290 C CA . ASN B 1 265 ? -0.415 -20.594 14.5 1 77.5 265 ASN B CA 1
ATOM 4291 C C . ASN B 1 265 ? -0.278 -21.484 13.266 1 77.5 265 ASN B C 1
ATOM 4293 O O . ASN B 1 265 ? 0.073 -22.656 13.375 1 77.5 265 ASN B O 1
ATOM 4297 N N . ILE B 1 266 ? -0.716 -20.953 12.203 1 74.94 266 ILE B N 1
ATOM 4298 C CA . ILE B 1 266 ? -0.564 -21.688 10.953 1 74.94 266 ILE B CA 1
ATOM 4299 C C . ILE B 1 266 ? 0.804 -21.391 10.344 1 74.94 266 ILE B C 1
ATOM 4301 O O . ILE B 1 266 ? 1.062 -20.266 9.898 1 74.94 266 ILE B O 1
ATOM 4305 N N . ARG B 1 267 ? 1.715 -22.234 10.656 1 64.62 267 ARG B N 1
ATOM 4306 C CA . ARG B 1 267 ? 3.09 -21.953 10.258 1 64.62 267 ARG B CA 1
ATOM 4307 C C . ARG B 1 267 ? 3.326 -22.344 8.797 1 64.62 267 ARG B C 1
ATOM 4309 O O . ARG B 1 267 ? 2.875 -23.391 8.352 1 64.62 267 ARG B O 1
ATOM 4316 N N . GLY B 1 268 ? 3.51 -21.359 7.953 1 59.34 268 GLY B N 1
ATOM 4317 C CA . GLY B 1 268 ? 4.223 -21.734 6.742 1 59.34 268 GLY B CA 1
ATOM 4318 C C . GLY B 1 268 ? 5.633 -22.234 7.004 1 59.34 268 GLY B C 1
ATOM 4319 O O . GLY B 1 268 ? 6.035 -22.391 8.156 1 59.34 268 GLY B O 1
ATOM 4320 N N . LEU B 1 269 ? 6.359 -22.75 6.027 1 53.25 269 LEU B N 1
ATOM 4321 C CA . LEU B 1 269 ? 7.742 -23.172 6.25 1 53.25 269 LEU B CA 1
ATOM 4322 C C . LEU B 1 269 ? 8.539 -22.047 6.922 1 53.25 269 LEU B C 1
ATOM 4324 O O . LEU B 1 269 ? 8.328 -20.875 6.633 1 53.25 269 LEU B O 1
ATOM 4328 N N . ARG B 1 270 ? 9.016 -22.297 8.188 1 45.38 270 ARG B N 1
ATOM 4329 C CA . ARG B 1 270 ? 9.945 -21.453 8.922 1 45.38 270 ARG B CA 1
ATOM 4330 C C . ARG B 1 270 ? 10.867 -20.703 7.973 1 45.38 270 ARG B C 1
ATOM 4332 O O . ARG B 1 270 ? 11.422 -21.281 7.039 1 45.38 270 ARG B O 1
ATOM 4339 N N . THR B 1 271 ? 10.594 -19.578 7.723 1 45.81 271 THR B N 1
ATOM 4340 C CA . THR B 1 271 ? 11.609 -18.734 7.105 1 45.81 271 THR B CA 1
ATOM 4341 C C . THR B 1 271 ? 13 -19.062 7.637 1 45.81 271 THR B C 1
ATOM 4343 O O . THR B 1 271 ? 13.195 -19.172 8.852 1 45.81 271 THR B O 1
ATOM 4346 N N . PHE B 1 272 ? 13.742 -19.891 7.012 1 39.88 272 PHE B N 1
ATOM 4347 C CA . PHE B 1 272 ? 15.141 -20 7.418 1 39.88 272 PHE B CA 1
ATOM 4348 C C . PHE B 1 272 ? 15.82 -18.641 7.406 1 39.88 272 PHE B C 1
ATOM 4350 O O . PHE B 1 272 ? 15.828 -17.953 6.383 1 39.88 272 PHE B O 1
ATOM 4357 N N . ASN B 1 273 ? 15.719 -17.875 8.422 1 39.19 273 ASN B N 1
ATOM 4358 C CA . ASN B 1 273 ? 16.625 -16.75 8.57 1 39.19 273 ASN B CA 1
ATOM 4359 C C . ASN B 1 273 ? 18.094 -17.188 8.469 1 39.19 273 ASN B C 1
ATOM 4361 O O . ASN B 1 273 ? 18.578 -17.906 9.336 1 39.19 273 ASN B O 1
ATOM 4365 N N . PHE B 1 274 ? 18.766 -17.328 7.32 1 35.94 274 PHE B N 1
ATOM 4366 C CA . PHE B 1 274 ? 20.203 -17.453 7.438 1 35.94 274 PHE B CA 1
ATOM 4367 C C . PHE B 1 274 ? 20.812 -16.219 8.078 1 35.94 274 PHE B C 1
ATOM 4369 O O . PHE B 1 274 ? 20.438 -15.094 7.75 1 35.94 274 PHE B O 1
ATOM 4376 N N . GLU B 1 275 ? 21.281 -16.234 9.055 1 39.88 275 GLU B N 1
ATOM 4377 C CA . GLU B 1 275 ? 21.891 -15.203 9.883 1 39.88 275 GLU B CA 1
ATOM 4378 C C . GLU B 1 275 ? 22.312 -13.992 9.055 1 39.88 275 GLU B C 1
ATOM 4380 O O . GLU B 1 275 ? 22.562 -12.914 9.594 1 39.88 275 GLU B O 1
ATOM 4385 N N . GLY B 1 276 ? 23.156 -14.016 7.812 1 36.19 276 GLY B N 1
ATOM 4386 C CA . GLY B 1 276 ? 23.594 -12.859 7.047 1 36.19 276 GLY B CA 1
ATOM 4387 C C . GLY B 1 276 ? 22.484 -12.219 6.246 1 36.19 276 GLY B C 1
ATOM 4388 O O . GLY B 1 276 ? 21.375 -12.734 6.188 1 36.19 276 GLY B O 1
ATOM 4389 N N . SER B 1 277 ? 22.453 -11.109 5.512 1 33.5 277 SER B N 1
ATOM 4390 C CA . SER B 1 277 ? 21.375 -10.492 4.742 1 33.5 277 SER B CA 1
ATOM 4391 C C . SER B 1 277 ? 20.609 -11.523 3.928 1 33.5 277 SER B C 1
ATOM 4393 O O . SER B 1 277 ? 21.125 -12.047 2.939 1 33.5 277 SER B O 1
ATOM 4395 N N . GLY B 1 278 ? 19.484 -12.469 4.43 1 36.91 278 GLY B N 1
ATOM 4396 C CA . GLY B 1 278 ? 18.734 -13.562 5.023 1 36.91 278 GLY B CA 1
ATOM 4397 C C . GLY B 1 278 ? 17.453 -13.891 4.277 1 36.91 278 GLY B C 1
ATOM 4398 O O . GLY B 1 278 ? 16.594 -14.609 4.789 1 36.91 278 GLY B O 1
ATOM 4399 N N . ILE B 1 279 ? 16.688 -13.031 3.559 1 44.34 279 ILE B N 1
ATOM 4400 C CA . ILE B 1 279 ? 15.352 -13.547 3.309 1 44.34 279 ILE B CA 1
ATOM 4401 C C . ILE B 1 279 ? 15.445 -14.891 2.584 1 44.34 279 ILE B C 1
ATOM 4403 O O . ILE B 1 279 ? 16.062 -14.984 1.523 1 44.34 279 ILE B O 1
ATOM 4407 N N . ILE B 1 280 ? 15.508 -16.062 3.338 1 41.88 280 ILE B N 1
ATOM 4408 C CA . ILE B 1 280 ? 15.586 -17.5 3.121 1 41.88 280 ILE B CA 1
ATOM 4409 C C . ILE B 1 280 ? 14.469 -17.938 2.178 1 41.88 280 ILE B C 1
ATOM 4411 O O . ILE B 1 280 ? 13.57 -17.156 1.86 1 41.88 280 ILE B O 1
ATOM 4415 N N . LEU B 1 281 ? 13.883 -19.266 2.834 1 42.44 281 LEU B N 1
ATOM 4416 C CA . LEU B 1 281 ? 12.891 -20.281 2.514 1 42.44 281 LEU B CA 1
ATOM 4417 C C . LEU B 1 281 ? 11.484 -19.781 2.842 1 42.44 281 LEU B C 1
ATOM 4419 O O . LEU B 1 281 ? 11.117 -19.656 4.016 1 42.44 281 LEU B O 1
ATOM 4423 N N . ASP B 1 282 ? 11.117 -18.531 2.525 1 39.22 282 ASP B N 1
ATOM 4424 C CA . ASP B 1 282 ? 9.664 -18.5 2.633 1 39.22 282 ASP B CA 1
ATOM 4425 C C . ASP B 1 282 ? 9.07 -19.875 2.281 1 39.22 282 ASP B C 1
ATOM 4427 O O . ASP B 1 282 ? 9.586 -20.578 1.413 1 39.22 282 ASP B O 1
#

Sequence (564 aa):
MSCSLLNPLPVGSGRCQLPKQHPSLRPSLSTQFPGALSRCGWRTKMVGPMRPKFVVFGSSIVQFSFADKGWGAEIANLYARQADVILRGYSGWNSSQALEVVDEVFPKDSIIQPSLVIVYFGGNDAVINFPTSVPLSEFTVNMTKIASHIKNLSTTTRGIFLTPPPVNSEQIRELFPGLEKLRTMENLEKYTDALIDICKEIGVEYVDLFRAVQRRDDWLTFFTDGVHFNEKGSHVVFEEIKTLINRANWVPSLAAGSMPIEFGNIRGLRTFNFEGSGIILDMSCSLLNPLPVGSGRCQLPKQHPSLRPSLSTQFPGALSRCGWRTKMVGPMRPKFVVFGSSIVQFSFADKGWGAEIANLYARQADVILRGYSGWNSSQALEVVDEVFPKDSIIQPSLVIVYFGGNDAVINFPTSVPLSEFTVNMTKIASHIKNLSTTTRGIFLTPPPVNSEQIRELFPGLEKLRTMENLEKYTDALIDICKEIGVEYVDLFRAVQRRDDWLTFFTDGVHFNEKGSHVVFEEIKTLINRANWVPSLAAGSMPIEFGNIRGLRTFNFEGSGIILD